Protein AF-0000000072259095 (afdb_homodimer)

Radius of gyration: 25.07 Å; Cα contacts (8 Å, |Δi|>4): 653; chains: 2; bounding box: 72×83×74 Å

Nearest PDB structures (foldseek):
  4cyd-assembly2_A  TM=8.811E-01  e=1.626E-10  Corynebacterium glutamicum
  4ev0-assembly1_A  TM=6.324E-01  e=3.124E-10  Thermus thermophilus HB8
  5kjy-assembly1_A  TM=7.703E-01  e=1.876E-08  Homo sapiens
  3gyd-assembly1_A  TM=8.383E-01  e=1.590E-07  Methylobacillus flagellatus KT
  5w5b-assembly1_A  TM=6.943E-01  e=6.840E-09  Mycobacterium tuberculosis CDC1551

InterPro domains:
  IPR000595 Cyclic nucleotide-binding domain [PF00027] (51-137)
  IPR000595 Cyclic nucleotide-binding domain [PS50042] (32-75)
  IPR014710 RmlC-like jelly roll fold [G3DSA:2.60.120.10] (21-161)
  IPR018490 Cyclic nucleotide-binding domain superfamily [SSF51206] (30-163)

Organism: Indibacter alkaliphilus (strain CCUG 57479 / KCTC 22604 / LW1) (NCBI:txid1189612)

Structure (mmCIF, N/CA/C/O backbone):
data_AF-0000000072259095-model_v1
#
loop_
_entity.id
_entity.type
_entity.pdbx_description
1 polymer 'cAMP-binding protein'
#
loop_
_atom_site.group_PDB
_atom_site.id
_atom_site.type_symbol
_atom_site.label_atom_id
_atom_site.label_alt_id
_atom_site.label_comp_id
_atom_site.label_asym_id
_atom_site.label_entity_id
_atom_site.label_seq_id
_atom_site.pdbx_PDB_ins_code
_atom_site.Cartn_x
_atom_site.Cartn_y
_atom_site.Cartn_z
_atom_site.occupancy
_atom_site.B_iso_or_equiv
_atom_site.auth_seq_id
_atom_site.auth_comp_id
_atom_site.auth_asym_id
_atom_site.auth_atom_id
_atom_site.pdbx_PDB_model_num
ATOM 1 N N . MET A 1 1 ? -35.688 -44.281 -30.844 1 28.47 1 MET A N 1
ATOM 2 C CA . MET A 1 1 ? -34.812 -43.125 -30.75 1 28.47 1 MET A CA 1
ATOM 3 C C . MET A 1 1 ? -34.438 -42.812 -29.312 1 28.47 1 MET A C 1
ATOM 5 O O . MET A 1 1 ? -35.312 -42.438 -28.516 1 28.47 1 MET A O 1
ATOM 9 N N . LYS A 1 2 ? -33.562 -43.562 -28.703 1 39.12 2 LYS A N 1
ATOM 10 C CA . LYS A 1 2 ? -33.188 -43.625 -27.297 1 39.12 2 LYS A CA 1
ATOM 11 C C . LYS A 1 2 ? -32.5 -42.312 -26.844 1 39.12 2 LYS A C 1
ATOM 13 O O . LYS A 1 2 ? -31.516 -41.875 -27.422 1 39.12 2 LYS A O 1
ATOM 18 N N . LYS A 1 3 ? -33.281 -41.344 -26.172 1 40.84 3 LYS A N 1
ATOM 19 C CA . LYS A 1 3 ? -32.969 -40 -25.734 1 40.84 3 LYS A CA 1
ATOM 20 C C . LYS A 1 3 ? -31.75 -39.969 -24.812 1 40.84 3 LYS A C 1
ATOM 22 O O . LYS A 1 3 ? -31.719 -40.719 -23.812 1 40.84 3 LYS A O 1
ATOM 27 N N . VAL A 1 4 ? -30.469 -39.531 -25.25 1 38.31 4 VAL A N 1
ATOM 28 C CA . VAL A 1 4 ? -29.156 -39.219 -24.703 1 38.31 4 VAL A CA 1
ATOM 29 C C . VAL A 1 4 ? -29.297 -38.219 -23.562 1 38.31 4 VAL A C 1
ATOM 31 O O . VAL A 1 4 ? -29.266 -37 -23.781 1 38.31 4 VAL A O 1
ATOM 34 N N . THR A 1 5 ? -30.234 -38.25 -22.656 1 41.88 5 THR A N 1
ATOM 35 C CA . THR A 1 5 ? -30.484 -37.375 -21.516 1 41.88 5 THR A CA 1
ATOM 36 C C . THR A 1 5 ? -29.297 -37.375 -20.562 1 41.88 5 THR A C 1
ATOM 38 O O . THR A 1 5 ? -29.312 -36.688 -19.547 1 41.88 5 THR A O 1
ATOM 41 N N . GLY A 1 6 ? -28.359 -38.312 -20.578 1 40.47 6 GLY A N 1
ATOM 42 C CA . GLY A 1 6 ? -27.391 -38.531 -19.516 1 40.47 6 GLY A CA 1
ATOM 43 C C . GLY A 1 6 ? -26.359 -37.438 -19.406 1 40.47 6 GLY A C 1
ATOM 44 O O . GLY A 1 6 ? -25.578 -37.406 -18.453 1 40.47 6 GLY A O 1
ATOM 45 N N . ILE A 1 7 ? -25.922 -36.688 -20.438 1 46.03 7 ILE A N 1
ATOM 46 C CA . ILE A 1 7 ? -24.797 -35.781 -20.469 1 46.03 7 ILE A CA 1
ATOM 47 C C . ILE A 1 7 ? -25.109 -34.562 -19.594 1 46.03 7 ILE A C 1
ATOM 49 O O . ILE A 1 7 ? -24.219 -33.969 -18.984 1 46.03 7 ILE A O 1
ATOM 53 N N . GLY A 1 8 ? -26.281 -34.125 -19.406 1 46 8 GLY A N 1
ATOM 54 C CA . GLY A 1 8 ? -26.641 -32.969 -18.609 1 46 8 GLY A CA 1
ATOM 55 C C . GLY A 1 8 ? -26.312 -33.125 -17.141 1 46 8 GLY A C 1
ATOM 56 O O . GLY A 1 8 ? -25.859 -32.188 -16.484 1 46 8 GLY A O 1
ATOM 57 N N . GLY A 1 9 ? -26.547 -34.188 -16.516 1 45.88 9 GLY A N 1
ATOM 58 C CA . GLY A 1 9 ? -26.281 -34.469 -15.117 1 45.88 9 GLY A CA 1
ATOM 59 C C . GLY A 1 9 ? -24.812 -34.406 -14.758 1 45.88 9 GLY A C 1
ATOM 60 O O . GLY A 1 9 ? -24.453 -33.875 -13.695 1 45.88 9 GLY A O 1
ATOM 61 N N . MET A 1 10 ? -23.906 -34.906 -15.555 1 44.88 10 MET A N 1
ATOM 62 C CA . MET A 1 10 ? -22.469 -34.906 -15.281 1 44.88 10 MET A CA 1
ATOM 63 C C . MET A 1 10 ? -21.906 -33.5 -15.336 1 44.88 10 MET A C 1
ATOM 65 O O . MET A 1 10 ? -21.047 -33.156 -14.531 1 44.88 10 MET A O 1
ATOM 69 N N . PHE A 1 11 ? -22.281 -32.688 -16.281 1 46.09 11 PHE A N 1
ATOM 70 C CA . PHE A 1 11 ? -21.812 -31.328 -16.406 1 46.09 11 PHE A CA 1
ATOM 71 C C . PHE A 1 11 ? -22.25 -30.5 -15.203 1 46.09 11 PHE A C 1
ATOM 73 O O . PHE A 1 11 ? -21.5 -29.672 -14.703 1 46.09 11 PHE A O 1
ATOM 80 N N . PHE A 1 12 ? -23.5 -30.656 -14.742 1 46.25 12 PHE A N 1
ATOM 81 C CA . PHE A 1 12 ? -23.984 -30 -13.539 1 46.25 12 PHE A CA 1
ATOM 82 C C . PHE A 1 12 ? -23.203 -30.453 -12.32 1 46.25 12 PHE A C 1
ATOM 84 O O . PHE A 1 12 ? -22.828 -29.641 -11.469 1 46.25 12 PHE A O 1
ATOM 91 N N . LYS A 1 13 ? -22.922 -31.688 -12.234 1 51.31 13 LYS A N 1
ATOM 92 C CA . LYS A 1 13 ? -22.141 -32.25 -11.125 1 51.31 13 LYS A CA 1
ATOM 93 C C . LYS A 1 13 ? -20.719 -31.703 -11.109 1 51.31 13 LYS A C 1
ATOM 95 O O . LYS A 1 13 ? -20.188 -31.406 -10.039 1 51.31 13 LYS A O 1
ATOM 100 N N . SER A 1 14 ? -20.156 -31.578 -12.25 1 55.38 14 SER A N 1
ATOM 101 C CA . SER A 1 14 ? -18.797 -31.062 -12.359 1 55.38 14 SER A CA 1
ATOM 102 C C . SER A 1 14 ? -18.734 -29.578 -11.992 1 55.38 14 SER A C 1
ATOM 104 O O . SER A 1 14 ? -17.828 -29.141 -11.289 1 55.38 14 SER A O 1
ATOM 106 N N . LYS A 1 15 ? -19.812 -28.922 -12.453 1 58.22 15 LYS A N 1
ATOM 107 C CA . LYS A 1 15 ? -19.891 -27.516 -12.102 1 58.22 15 LYS A CA 1
ATOM 108 C C . LYS A 1 15 ? -20.125 -27.328 -10.602 1 58.22 15 LYS A C 1
ATOM 110 O O . LYS A 1 15 ? -19.594 -26.406 -9.992 1 58.22 15 LYS A O 1
ATOM 115 N N . ASP A 1 16 ? -20.938 -28.172 -10.094 1 60.03 16 ASP A N 1
ATOM 116 C CA . ASP A 1 16 ? -21.25 -28.141 -8.664 1 60.03 16 ASP A CA 1
ATOM 117 C C . ASP A 1 16 ? -20.016 -28.453 -7.828 1 60.03 16 ASP A C 1
ATOM 119 O O . ASP A 1 16 ? -19.766 -27.812 -6.805 1 60.03 16 ASP A O 1
ATOM 123 N N . LEU A 1 17 ? -19.344 -29.547 -8.258 1 56.72 17 LEU A N 1
ATOM 124 C CA . LEU A 1 17 ? -18.109 -29.922 -7.555 1 56.72 17 LEU A CA 1
ATOM 125 C C . LEU A 1 17 ? -17.094 -28.797 -7.625 1 56.72 17 LEU A C 1
ATOM 127 O O . LEU A 1 17 ? -16.391 -28.531 -6.648 1 56.72 17 LEU A O 1
ATOM 131 N N . GLN A 1 18 ? -17.078 -28.219 -8.758 1 72 18 GLN A N 1
ATOM 132 C CA . GLN A 1 18 ? -16.156 -27.094 -8.914 1 72 18 GLN A CA 1
ATOM 133 C C . GLN A 1 18 ? -16.531 -25.953 -7.992 1 72 18 GLN A C 1
ATOM 135 O O . GLN A 1 18 ? -15.672 -25.312 -7.383 1 72 18 GLN A O 1
ATOM 140 N N . LYS A 1 19 ? -17.906 -25.859 -7.953 1 71.38 19 LYS A N 1
ATOM 141 C CA . LYS A 1 19 ? -18.375 -24.781 -7.098 1 71.38 19 LYS A CA 1
ATOM 142 C C . LYS A 1 19 ? -18.047 -25.047 -5.633 1 71.38 19 LYS A C 1
ATOM 144 O O . LYS A 1 19 ? -17.672 -24.141 -4.895 1 71.38 19 LYS A O 1
ATOM 149 N N . ILE A 1 20 ? -18.219 -26.281 -5.223 1 69.19 20 ILE A N 1
ATOM 150 C CA . ILE A 1 20 ? -17.953 -26.641 -3.836 1 69.19 20 ILE A CA 1
ATOM 151 C C . ILE A 1 20 ? -16.469 -26.438 -3.525 1 69.19 20 ILE A C 1
ATOM 153 O O . ILE A 1 20 ? -16.125 -25.922 -2.459 1 69.19 20 ILE A O 1
ATOM 157 N N . ASN A 1 21 ? -15.68 -26.781 -4.438 1 81.06 21 ASN A N 1
ATOM 158 C CA . ASN A 1 21 ? -14.242 -26.625 -4.238 1 81.06 21 ASN A CA 1
ATOM 159 C C . ASN A 1 21 ? -13.852 -25.156 -4.16 1 81.06 21 ASN A C 1
ATOM 161 O O . ASN A 1 21 ? -13.023 -24.766 -3.336 1 81.06 21 ASN A O 1
ATOM 165 N N . ILE A 1 22 ? -14.641 -24.453 -4.949 1 86.62 22 ILE A N 1
ATOM 166 C CA . ILE A 1 22 ? -14.367 -23.031 -4.941 1 86.62 22 ILE A CA 1
ATOM 167 C C . ILE A 1 22 ? -14.781 -22.438 -3.6 1 86.62 22 ILE A C 1
ATOM 169 O O . ILE A 1 22 ? -14.07 -21.594 -3.037 1 86.62 22 ILE A O 1
ATOM 173 N N . GLU A 1 23 ? -15.883 -22.906 -3.16 1 87.94 23 GLU A N 1
ATOM 174 C CA . GLU A 1 23 ? -16.375 -22.406 -1.878 1 87.94 23 GLU A CA 1
ATOM 175 C C . GLU A 1 23 ? -15.391 -22.703 -0.752 1 87.94 23 GLU A C 1
ATOM 177 O O . GLU A 1 23 ? -15.156 -21.859 0.113 1 87.94 23 GLU A O 1
ATOM 182 N N . LYS A 1 24 ? -14.891 -23.859 -0.752 1 86.62 24 LYS A N 1
ATOM 183 C CA . LYS A 1 24 ? -13.922 -24.25 0.268 1 86.62 24 LYS A CA 1
ATOM 184 C C . LYS A 1 24 ? -12.672 -23.375 0.211 1 86.62 24 LYS A C 1
ATOM 186 O O . LYS A 1 24 ? -12.172 -22.938 1.245 1 86.62 24 LYS A O 1
ATOM 191 N N . VAL A 1 25 ? -12.266 -23.156 -0.963 1 87.75 25 VAL A N 1
ATOM 192 C CA . VAL A 1 25 ? -11.07 -22.344 -1.161 1 87.75 25 VAL A CA 1
ATOM 193 C C . VAL A 1 25 ? -11.344 -20.922 -0.672 1 87.75 25 VAL A C 1
ATOM 195 O O . VAL A 1 25 ? -10.5 -20.312 -0 1 87.75 25 VAL A O 1
ATOM 198 N N . LEU A 1 26 ? -12.492 -20.422 -0.948 1 89.38 26 LEU A N 1
ATOM 199 C CA . LEU A 1 26 ? -12.836 -19.062 -0.569 1 89.38 26 LEU A CA 1
ATOM 200 C C . LEU A 1 26 ? -12.977 -18.938 0.944 1 89.38 26 LEU A C 1
ATOM 202 O O . LEU A 1 26 ? -12.609 -17.906 1.524 1 89.38 26 LEU A O 1
ATOM 206 N N . ILE A 1 27 ? -13.508 -19.984 1.508 1 87.56 27 ILE A N 1
ATOM 207 C CA . ILE A 1 27 ? -13.641 -19.969 2.961 1 87.56 27 ILE A CA 1
ATOM 208 C C . ILE A 1 27 ? -12.266 -19.953 3.611 1 87.56 27 ILE A C 1
ATOM 210 O O . ILE A 1 27 ? -12.023 -19.188 4.543 1 87.56 27 ILE A O 1
ATOM 214 N N . GLU A 1 28 ? -11.367 -20.703 3.119 1 86.06 28 GLU A N 1
ATOM 215 C CA . GLU A 1 28 ? -10.008 -20.75 3.646 1 86.06 28 GLU A CA 1
ATOM 216 C C . GLU A 1 28 ? -9.297 -19.422 3.445 1 86.06 28 GLU A C 1
ATOM 218 O O . GLU A 1 28 ? -8.672 -18.891 4.371 1 86.06 28 GLU A O 1
ATOM 223 N N . THR A 1 29 ? -9.406 -18.891 2.307 1 85.5 29 THR A N 1
ATOM 224 C CA . THR A 1 29 ? -8.734 -17.641 1.979 1 85.5 29 THR A CA 1
ATOM 225 C C . THR A 1 29 ? -9.32 -16.484 2.791 1 85.5 29 THR A C 1
ATOM 227 O O . THR A 1 29 ? -8.578 -15.656 3.318 1 85.5 29 THR A O 1
ATOM 230 N N . SER A 1 30 ? -10.633 -16.469 2.857 1 86.38 30 SER A N 1
ATOM 231 C CA . SER A 1 30 ? -11.281 -15.359 3.547 1 86.38 30 SER A CA 1
ATOM 232 C C . SER A 1 30 ? -10.977 -15.383 5.043 1 86.38 30 SER A C 1
ATOM 234 O O . SER A 1 30 ? -10.977 -14.336 5.699 1 86.38 30 SER A O 1
ATOM 236 N N . ALA A 1 31 ? -10.734 -16.562 5.523 1 84.19 31 ALA A N 1
ATOM 237 C CA . ALA A 1 31 ? -10.406 -16.688 6.941 1 84.19 31 ALA A CA 1
ATOM 238 C C . ALA A 1 31 ? -9.102 -15.961 7.27 1 84.19 31 ALA A C 1
ATOM 240 O O . ALA A 1 31 ? -8.922 -15.477 8.383 1 84.19 31 ALA A O 1
ATOM 241 N N . ALA A 1 32 ? -8.289 -15.828 6.293 1 83.62 32 ALA A N 1
ATOM 242 C CA . ALA A 1 32 ? -6.996 -15.172 6.48 1 83.62 32 ALA A CA 1
ATOM 243 C C . ALA A 1 32 ? -7.145 -13.656 6.426 1 83.62 32 ALA A C 1
ATOM 245 O O . ALA A 1 32 ? -6.305 -12.922 6.953 1 83.62 32 ALA A O 1
ATOM 246 N N . TYR A 1 33 ? -8.156 -13.148 5.84 1 89 33 TYR A N 1
ATOM 247 C CA . TYR A 1 33 ? -8.344 -11.719 5.668 1 89 33 TYR A CA 1
ATOM 248 C C . TYR A 1 33 ? -9.57 -11.227 6.43 1 89 33 TYR A C 1
ATOM 250 O O . TYR A 1 33 ? -9.445 -10.523 7.434 1 89 33 TYR A O 1
ATOM 258 N N . SER A 1 34 ? -10.766 -11.578 5.941 1 89.06 34 SER A N 1
ATOM 259 C CA . SER A 1 34 ? -12.039 -11.289 6.578 1 89.06 34 SER A CA 1
ATOM 260 C C . SER A 1 34 ? -13.125 -12.25 6.098 1 89.06 34 SER A C 1
ATOM 262 O O . SER A 1 34 ? -13.32 -12.422 4.891 1 89.06 34 SER A O 1
ATOM 264 N N . GLN A 1 35 ? -13.852 -12.68 7.012 1 90.19 35 GLN A N 1
ATOM 265 C CA . GLN A 1 35 ? -14.875 -13.664 6.676 1 90.19 35 GLN A CA 1
ATOM 266 C C . GLN A 1 35 ? -15.984 -13.047 5.836 1 90.19 35 GLN A C 1
ATOM 268 O O . GLN A 1 35 ? -16.422 -11.922 6.098 1 90.19 35 GLN A O 1
ATOM 273 N N . LEU A 1 36 ? -16.406 -13.812 4.898 1 94.31 36 LEU A N 1
ATOM 274 C CA . LEU A 1 36 ? -17.516 -13.414 4.039 1 94.31 36 LEU A CA 1
ATOM 275 C C . LEU A 1 36 ? -18.812 -14.086 4.477 1 94.31 36 LEU A C 1
ATOM 277 O O . LEU A 1 36 ? -18.812 -15.273 4.824 1 94.31 36 LEU A O 1
ATOM 281 N N . SER A 1 37 ? -19.875 -13.344 4.48 1 94.5 37 SER A N 1
ATOM 282 C CA . SER A 1 37 ? -21.188 -13.961 4.695 1 94.5 37 SER A CA 1
ATOM 283 C C . SER A 1 37 ? -21.516 -14.961 3.592 1 94.5 37 SER A C 1
ATOM 285 O O . SER A 1 37 ? -20.938 -14.898 2.5 1 94.5 37 SER A O 1
ATOM 287 N N . ALA A 1 38 ? -22.422 -15.859 3.893 1 92.88 38 ALA A N 1
ATOM 288 C CA . ALA A 1 38 ? -22.812 -16.875 2.916 1 92.88 38 ALA A CA 1
ATOM 289 C C . ALA A 1 38 ? -23.391 -16.219 1.656 1 92.88 38 ALA A C 1
ATOM 291 O O . ALA A 1 38 ? -23.094 -16.656 0.541 1 92.88 38 ALA A O 1
ATOM 292 N N . GLU A 1 39 ? -24.141 -15.18 1.847 1 95.44 39 GLU A N 1
ATOM 293 C CA . GLU A 1 39 ? -24.734 -14.469 0.716 1 95.44 39 GLU A CA 1
ATOM 294 C C . GLU A 1 39 ? -23.656 -13.82 -0.146 1 95.44 39 GLU A C 1
ATOM 296 O O . GLU A 1 39 ? -23.672 -13.938 -1.372 1 95.44 39 GLU A O 1
ATOM 301 N N . CYS A 1 40 ? -22.766 -13.195 0.471 1 95.56 40 CYS A N 1
ATOM 302 C CA . CYS A 1 40 ? -21.672 -12.531 -0.225 1 95.56 40 CYS A CA 1
ATOM 303 C C . CYS A 1 40 ? -20.797 -13.547 -0.955 1 95.56 40 CYS A C 1
ATOM 305 O O . CYS A 1 40 ? -20.438 -13.336 -2.111 1 95.56 40 CYS A O 1
ATOM 307 N N . ARG A 1 41 ? -20.5 -14.609 -0.283 1 94.38 41 ARG A N 1
ATOM 308 C CA . ARG A 1 41 ? -19.656 -15.648 -0.857 1 94.38 41 ARG A CA 1
ATOM 309 C C . ARG A 1 41 ? -20.297 -16.234 -2.115 1 94.38 41 ARG A C 1
ATOM 311 O O . ARG A 1 41 ? -19.609 -16.453 -3.119 1 94.38 41 ARG A O 1
ATOM 318 N N . GLN A 1 42 ? -21.547 -16.469 -2.068 1 94.06 42 GLN A N 1
ATOM 319 C CA . GLN A 1 42 ? -22.25 -17.016 -3.221 1 94.06 42 GLN A CA 1
ATOM 320 C C . GLN A 1 42 ? -22.266 -16.016 -4.379 1 94.06 42 GLN A C 1
ATOM 322 O O . GLN A 1 42 ? -22.094 -16.406 -5.539 1 94.06 42 GLN A O 1
ATOM 327 N N . ASP A 1 43 ? -22.484 -14.766 -4.047 1 95.62 43 ASP A N 1
ATOM 328 C CA . ASP A 1 43 ? -22.469 -13.727 -5.07 1 95.62 43 ASP A CA 1
ATOM 329 C C . ASP A 1 43 ? -21.094 -13.609 -5.715 1 95.62 43 ASP A C 1
ATOM 331 O O . ASP A 1 43 ? -20.984 -13.367 -6.922 1 95.62 43 ASP A O 1
ATOM 335 N N . PHE A 1 44 ? -20.062 -13.812 -4.938 1 95.25 44 PHE A N 1
ATOM 336 C CA . PHE A 1 44 ? -18.703 -13.766 -5.457 1 95.25 44 PHE A CA 1
ATOM 337 C C . PHE A 1 44 ? -18.438 -14.969 -6.355 1 95.25 44 PHE A C 1
ATOM 339 O O . PHE A 1 44 ? -17.922 -14.812 -7.465 1 95.25 44 PHE A O 1
ATOM 346 N N . ILE A 1 45 ? -18.844 -16.094 -5.961 1 93.88 45 ILE A N 1
ATOM 347 C CA . ILE A 1 45 ? -18.562 -17.344 -6.648 1 93.88 45 ILE A CA 1
ATOM 348 C C . ILE A 1 45 ? -19.172 -17.312 -8.055 1 93.88 45 ILE A C 1
ATOM 350 O O . ILE A 1 45 ? -18.531 -17.719 -9.023 1 93.88 45 ILE A O 1
ATOM 354 N N . VAL A 1 46 ? -20.328 -16.75 -8.188 1 93.75 46 VAL A N 1
ATOM 355 C CA . VAL A 1 46 ? -21.031 -16.781 -9.469 1 93.75 46 VAL A CA 1
ATOM 356 C C . VAL A 1 46 ? -20.344 -15.836 -10.453 1 93.75 46 VAL A C 1
ATOM 358 O O . VAL A 1 46 ? -20.562 -15.938 -11.664 1 93.75 46 VAL A O 1
ATOM 361 N N . ASN A 1 47 ? -19.484 -14.969 -9.938 1 94.81 47 ASN A N 1
ATOM 362 C CA . ASN A 1 47 ? -18.828 -13.992 -10.797 1 94.81 47 ASN A CA 1
ATOM 363 C C . ASN A 1 47 ? -17.359 -14.352 -11.031 1 94.81 47 ASN A C 1
ATOM 365 O O . ASN A 1 47 ? -16.625 -13.602 -11.672 1 94.81 47 ASN A O 1
ATOM 369 N N . LEU A 1 48 ? -16.938 -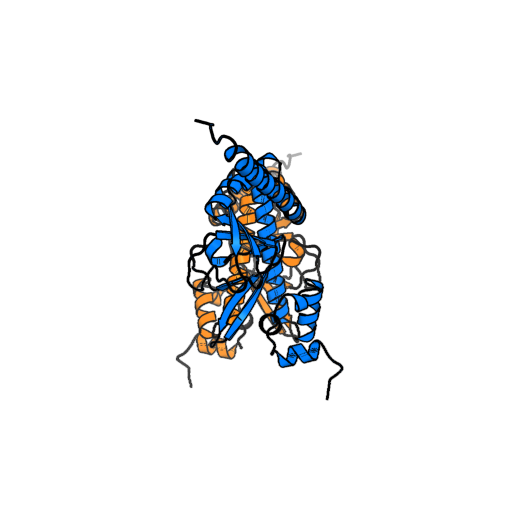15.484 -10.5 1 94.5 48 LEU A N 1
ATOM 370 C CA . LEU A 1 48 ? -15.555 -15.945 -10.656 1 94.5 48 LEU A CA 1
ATOM 371 C C . LEU A 1 48 ? -15.43 -16.875 -11.852 1 94.5 48 LEU A C 1
ATOM 373 O O . LEU A 1 48 ? -16.375 -17.594 -12.188 1 94.5 48 LEU A O 1
ATOM 377 N N . SER A 1 49 ? -14.281 -16.875 -12.484 1 95 49 SER A N 1
ATOM 378 C CA . SER A 1 49 ? -13.922 -17.859 -13.508 1 95 49 SER A CA 1
ATOM 379 C C . SER A 1 49 ? -12.695 -18.672 -13.086 1 95 49 SER A C 1
ATOM 381 O O . SER A 1 49 ? -11.703 -18.109 -12.617 1 95 49 SER A O 1
ATOM 383 N N . ILE A 1 50 ? -12.781 -19.953 -13.273 1 94.62 50 ILE A N 1
ATOM 384 C CA . ILE A 1 50 ? -11.617 -20.797 -13.039 1 94.62 50 ILE A CA 1
ATOM 385 C C . ILE A 1 50 ? -10.727 -20.812 -14.273 1 94.62 50 ILE A C 1
ATOM 387 O O . ILE A 1 50 ? -11.203 -21.031 -15.391 1 94.62 50 ILE A O 1
ATOM 391 N N . ARG A 1 51 ? -9.469 -20.516 -14.086 1 96.62 51 ARG A N 1
ATOM 392 C CA . ARG A 1 51 ? -8.5 -20.516 -15.18 1 96.62 51 ARG A CA 1
ATOM 393 C C . ARG A 1 51 ? -7.293 -21.375 -14.836 1 96.62 51 ARG A C 1
ATOM 395 O O . ARG A 1 51 ? -6.91 -21.484 -13.672 1 96.62 51 ARG A O 1
ATOM 402 N N . LYS A 1 52 ? -6.797 -22.016 -15.836 1 97.56 52 LYS A N 1
ATOM 403 C CA . LYS A 1 52 ? -5.555 -22.781 -15.727 1 97.56 52 LYS A CA 1
ATOM 404 C C . LYS A 1 52 ? -4.453 -22.156 -16.578 1 97.56 52 LYS A C 1
ATOM 406 O O . LYS A 1 52 ? -4.699 -21.734 -17.703 1 97.56 52 LYS A O 1
ATOM 411 N N . PHE A 1 53 ? -3.309 -22.016 -15.969 1 98.12 53 PHE A N 1
ATOM 412 C CA . PHE A 1 53 ? -2.139 -21.5 -16.672 1 98.12 53 PHE A CA 1
ATOM 413 C C . PHE A 1 53 ? -0.962 -22.453 -16.547 1 98.12 53 PHE A C 1
ATOM 415 O O . PHE A 1 53 ? -0.88 -23.234 -15.586 1 98.12 53 PHE A O 1
ATOM 422 N N . GLN A 1 54 ? -0.086 -22.438 -17.516 1 98.25 54 GLN A N 1
ATOM 423 C CA . GLN A 1 54 ? 1.12 -23.25 -17.5 1 98.25 54 GLN A CA 1
ATOM 424 C C . GLN A 1 54 ? 2.32 -22.453 -17 1 98.25 54 GLN A C 1
ATOM 426 O O . GLN A 1 54 ? 2.322 -21.219 -17.062 1 98.25 54 GLN A O 1
ATOM 431 N N . ARG A 1 55 ? 3.285 -23.25 -16.578 1 97.75 55 ARG A N 1
ATOM 432 C CA . ARG A 1 55 ? 4.555 -22.625 -16.219 1 97.75 55 ARG A CA 1
ATOM 433 C C . ARG A 1 55 ? 5.086 -21.766 -17.375 1 97.75 55 ARG A C 1
ATOM 435 O O . ARG A 1 55 ? 5.148 -22.219 -18.516 1 97.75 55 ARG A O 1
ATOM 442 N N . GLY A 1 56 ? 5.359 -20.5 -17.047 1 97.56 56 GLY A N 1
ATOM 443 C CA . GLY A 1 56 ? 5.945 -19.609 -18.047 1 97.56 56 GLY A CA 1
ATOM 444 C C . GLY A 1 56 ? 4.93 -18.688 -18.688 1 97.56 56 GLY A C 1
ATOM 445 O O . GLY A 1 56 ? 5.301 -17.719 -19.359 1 97.56 56 GLY A O 1
ATOM 446 N N . ASP A 1 57 ? 3.666 -18.969 -18.5 1 98.25 57 ASP A N 1
ATOM 447 C CA . ASP A 1 57 ? 2.637 -18.125 -19.094 1 98.25 57 ASP A CA 1
ATOM 448 C C . ASP A 1 57 ? 2.711 -16.703 -18.547 1 98.25 57 ASP A C 1
ATOM 450 O O . ASP A 1 57 ? 2.77 -16.5 -17.328 1 98.25 57 ASP A O 1
ATOM 454 N N . LEU A 1 58 ? 2.701 -15.695 -19.453 1 98.12 58 LEU A N 1
ATOM 455 C CA . LEU A 1 58 ? 2.586 -14.273 -19.125 1 98.12 58 LEU A CA 1
ATOM 456 C C . LEU A 1 58 ? 1.141 -13.805 -19.25 1 98.12 58 LEU A C 1
ATOM 458 O O . LEU A 1 58 ? 0.559 -13.852 -20.328 1 98.12 58 LEU A O 1
ATOM 462 N N . VAL A 1 59 ? 0.616 -13.312 -18.188 1 97.69 59 VAL A N 1
ATOM 463 C CA . VAL A 1 59 ? -0.792 -12.938 -18.234 1 97.69 59 VAL A CA 1
ATOM 464 C C . VAL A 1 59 ? -0.915 -11.422 -18.375 1 97.69 59 VAL A C 1
ATOM 466 O O . VAL A 1 59 ? -1.968 -10.906 -18.75 1 97.69 59 VAL A O 1
ATOM 469 N N . VAL A 1 60 ? 0.039 -10.672 -17.969 1 98 60 VAL A N 1
ATOM 470 C CA . VAL A 1 60 ? 0.14 -9.227 -18.172 1 98 60 VAL A CA 1
ATOM 471 C C . VAL A 1 60 ? 1.543 -8.867 -18.641 1 98 60 VAL A C 1
ATOM 473 O O . VAL A 1 60 ? 2.535 -9.414 -18.156 1 98 60 VAL A O 1
ATOM 476 N N . ARG A 1 61 ? 1.589 -7.988 -19.578 1 97.31 61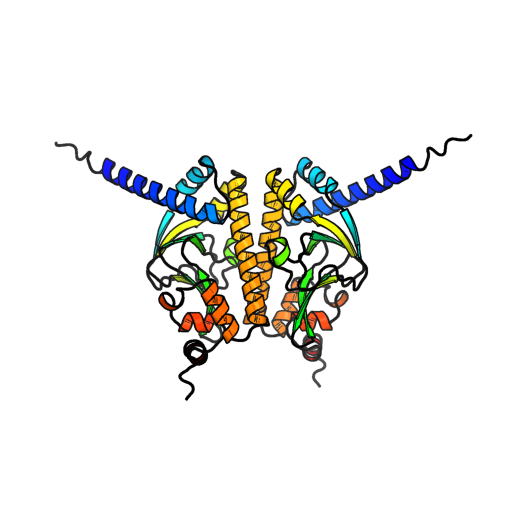 ARG A N 1
ATOM 477 C CA . ARG A 1 61 ? 2.869 -7.453 -20.031 1 97.31 61 ARG A CA 1
ATOM 478 C C . ARG A 1 61 ? 3.021 -5.988 -19.625 1 97.31 61 ARG A C 1
ATOM 480 O O . ARG A 1 61 ? 2.031 -5.27 -19.5 1 97.31 61 ARG A O 1
ATOM 487 N N . GLU A 1 62 ? 4.254 -5.68 -19.438 1 95.06 62 GLU A N 1
ATOM 488 C CA . GLU A 1 62 ? 4.531 -4.277 -19.156 1 95.06 62 GLU A CA 1
ATOM 489 C C . GLU A 1 62 ? 3.879 -3.365 -20.203 1 95.06 62 GLU A C 1
ATOM 491 O O . GLU A 1 62 ? 3.932 -3.645 -21.391 1 95.06 62 GLU A O 1
ATOM 496 N N . GLY A 1 63 ? 3.217 -2.279 -19.703 1 95.94 63 GLY A N 1
ATOM 497 C CA . GLY A 1 63 ? 2.6 -1.315 -20.609 1 95.94 63 GLY A CA 1
ATOM 498 C C . GLY A 1 63 ? 1.158 -1.649 -20.938 1 95.94 63 GLY A C 1
ATOM 499 O O . GLY A 1 63 ? 0.447 -0.833 -21.531 1 95.94 63 GLY A O 1
ATOM 500 N N . GLN A 1 64 ? 0.711 -2.766 -20.562 1 97.12 64 GLN A N 1
ATOM 501 C CA . GLN A 1 64 ? -0.666 -3.174 -20.812 1 97.12 64 GLN A CA 1
ATOM 502 C C . GLN A 1 64 ? -1.597 -2.691 -19.703 1 97.12 64 GLN A C 1
ATOM 504 O O . GLN A 1 64 ? -1.201 -2.627 -18.531 1 97.12 64 GLN A O 1
ATOM 509 N N . PHE A 1 65 ? -2.771 -2.348 -20.125 1 97.38 65 PHE A N 1
ATOM 510 C CA . PHE A 1 65 ? -3.818 -2.133 -19.125 1 97.38 65 PHE A CA 1
ATOM 511 C C . PHE A 1 65 ? -4.41 -3.459 -18.672 1 97.38 65 PHE A C 1
ATOM 513 O O . PHE A 1 65 ? -4.727 -4.32 -19.5 1 97.38 65 PHE A O 1
ATOM 520 N N . ALA A 1 66 ? -4.473 -3.643 -17.406 1 96.5 66 ALA A N 1
ATOM 521 C CA . ALA A 1 66 ? -4.918 -4.914 -16.844 1 96.5 66 ALA A CA 1
ATOM 522 C C . ALA A 1 66 ? -5.961 -4.691 -15.758 1 96.5 66 ALA A C 1
ATOM 524 O O . ALA A 1 66 ? -5.66 -4.105 -14.711 1 96.5 66 ALA A O 1
ATOM 525 N N . LYS A 1 67 ? -7.141 -5.23 -15.969 1 97.38 67 LYS A N 1
ATOM 526 C CA . LYS A 1 67 ? -8.234 -5.043 -15.023 1 97.38 67 LYS A CA 1
ATOM 527 C C . LYS A 1 67 ? -8.766 -6.383 -14.523 1 97.38 67 LYS A C 1
ATOM 529 O O . LYS A 1 67 ? -9.945 -6.508 -14.195 1 97.38 67 LYS A O 1
ATOM 534 N N . LYS A 1 68 ? -7.867 -7.352 -14.547 1 97.62 68 LYS A N 1
ATOM 535 C CA . LYS A 1 68 ? -8.164 -8.656 -13.969 1 97.62 68 LYS A CA 1
ATOM 536 C C . LYS A 1 68 ? -7.238 -8.969 -12.797 1 97.62 68 LYS A C 1
ATOM 538 O O . LYS A 1 68 ? -6.078 -8.547 -12.789 1 97.62 68 LYS A O 1
ATOM 543 N N . ALA A 1 69 ? -7.762 -9.664 -11.859 1 98.06 69 ALA A N 1
ATOM 544 C CA . ALA A 1 69 ? -7.008 -10.188 -10.727 1 98.06 69 ALA A CA 1
ATOM 545 C C . ALA A 1 69 ? -7.195 -11.695 -10.594 1 98.06 69 ALA A C 1
ATOM 547 O O . ALA A 1 69 ? -8.172 -12.25 -11.094 1 98.06 69 ALA A O 1
ATOM 548 N N . TYR A 1 70 ? -6.238 -12.328 -9.922 1 98 70 TYR A N 1
ATOM 549 C CA . TYR A 1 70 ? -6.211 -13.781 -9.805 1 98 70 TYR A CA 1
ATOM 550 C C . TYR A 1 70 ? -5.945 -14.211 -8.367 1 98 70 TYR A C 1
ATOM 552 O O . TYR A 1 70 ? -4.977 -13.766 -7.75 1 98 70 TYR A O 1
ATOM 560 N N . MET A 1 71 ? -6.805 -15.016 -7.859 1 96.56 71 MET A N 1
ATOM 561 C CA . MET A 1 71 ? -6.492 -15.727 -6.621 1 96.56 71 MET A CA 1
ATOM 562 C C . MET A 1 71 ? -5.871 -17.094 -6.918 1 96.56 71 MET A C 1
ATOM 564 O O . MET A 1 71 ? -6.473 -17.906 -7.609 1 96.56 71 MET A O 1
ATOM 568 N N . ILE A 1 72 ? -4.734 -17.344 -6.355 1 96.81 72 ILE A N 1
ATOM 569 C CA . ILE A 1 72 ? -4.043 -18.578 -6.672 1 96.81 72 ILE A CA 1
ATOM 570 C C . ILE A 1 72 ? -4.578 -19.703 -5.789 1 96.81 72 ILE A C 1
ATOM 572 O O . ILE A 1 72 ? -4.496 -19.641 -4.562 1 96.81 72 ILE A O 1
ATOM 576 N N . VAL A 1 73 ? -5.152 -20.656 -6.391 1 95.62 73 VAL A N 1
ATOM 577 C CA . VAL A 1 73 ? -5.625 -21.844 -5.703 1 95.62 73 VAL A CA 1
ATOM 578 C C . VAL A 1 73 ? -4.484 -22.859 -5.586 1 95.62 73 VAL A C 1
ATOM 580 O O . VAL A 1 73 ? -4.254 -23.422 -4.516 1 95.62 73 VAL A O 1
ATOM 583 N N . SER A 1 74 ? -3.787 -23.062 -6.648 1 96.06 74 SER A N 1
ATOM 584 C CA . SER A 1 74 ? -2.572 -23.875 -6.703 1 96.06 74 SER A CA 1
ATOM 585 C C . SER A 1 74 ? -1.562 -23.281 -7.684 1 96.06 74 SER A C 1
ATOM 587 O O . SER A 1 74 ? -1.934 -22.828 -8.766 1 96.06 74 SER A O 1
ATOM 589 N N . GLY A 1 75 ? -0.282 -23.328 -7.227 1 97.06 75 GLY A N 1
ATOM 590 C CA . GLY A 1 75 ? 0.785 -22.781 -8.039 1 97.06 75 GLY A CA 1
ATOM 591 C C . GLY A 1 75 ? 1.416 -21.531 -7.434 1 97.06 75 GLY A C 1
ATOM 592 O O . GLY A 1 75 ? 1.303 -21.297 -6.227 1 97.06 75 GLY A O 1
ATOM 593 N N . CYS A 1 76 ? 2.176 -20.797 -8.297 1 97.94 76 CYS A N 1
ATOM 594 C CA . CYS A 1 76 ? 2.816 -19.562 -7.844 1 97.94 76 CYS A CA 1
ATOM 595 C C . CYS A 1 76 ? 3.168 -18.672 -9.023 1 97.94 76 CYS A C 1
ATOM 597 O O . CYS A 1 76 ? 3.215 -19.125 -10.164 1 97.94 76 CYS A O 1
ATOM 599 N N . SER A 1 77 ? 3.303 -17.469 -8.742 1 98.25 77 SER A N 1
ATOM 600 C CA . SER A 1 77 ? 3.574 -16.469 -9.781 1 98.25 77 SER A CA 1
ATOM 601 C C . SER A 1 77 ? 4.559 -15.414 -9.297 1 98.25 77 SER A C 1
ATOM 603 O O . SER A 1 77 ? 4.906 -15.383 -8.117 1 98.25 77 SER A O 1
ATOM 605 N N . ARG A 1 78 ? 5.031 -14.617 -10.266 1 98.06 78 ARG A N 1
ATOM 606 C CA . ARG A 1 78 ? 5.859 -13.469 -9.93 1 98.06 78 ARG A CA 1
ATOM 607 C C . ARG A 1 78 ? 5.488 -12.258 -10.773 1 98.06 78 ARG A C 1
ATOM 609 O O . ARG A 1 78 ? 4.934 -12.406 -11.867 1 98.06 78 ARG A O 1
ATOM 616 N N . ALA A 1 79 ? 5.691 -11.141 -10.242 1 97.56 79 ALA A N 1
ATOM 617 C CA . ALA A 1 79 ? 5.746 -9.883 -10.992 1 97.56 79 ALA A CA 1
ATOM 618 C C . ALA A 1 79 ? 7.188 -9.438 -11.211 1 97.56 79 ALA A C 1
ATOM 620 O O . ALA A 1 79 ? 8.016 -9.516 -10.297 1 97.56 79 ALA A O 1
ATOM 621 N N . PHE A 1 80 ? 7.52 -9.062 -12.445 1 96.31 80 PHE A N 1
ATOM 622 C CA . PHE A 1 80 ? 8.891 -8.641 -12.711 1 96.31 80 PHE A CA 1
ATOM 623 C C . PHE A 1 80 ? 8.914 -7.512 -13.742 1 96.31 80 PHE A C 1
ATOM 625 O O . PHE A 1 80 ? 7.91 -7.242 -14.398 1 96.31 80 PHE A O 1
ATOM 632 N N . TYR A 1 81 ? 9.953 -6.812 -13.758 1 93.75 81 TYR A N 1
ATOM 633 C CA . TYR A 1 81 ? 10.195 -5.766 -14.75 1 93.75 81 TYR A CA 1
ATOM 634 C C . TYR A 1 81 ? 11.586 -5.906 -15.367 1 93.75 81 TYR A C 1
ATOM 636 O O . TYR A 1 81 ? 12.438 -6.609 -14.82 1 93.75 81 TYR A O 1
ATOM 644 N N . LEU A 1 82 ? 11.773 -5.285 -16.5 1 91.62 82 LEU A N 1
ATOM 645 C CA . LEU A 1 82 ? 13.055 -5.348 -17.188 1 91.62 82 LEU A CA 1
ATOM 646 C C . LEU A 1 82 ? 13.906 -4.125 -16.859 1 91.62 82 LEU A C 1
ATOM 648 O O . LEU A 1 82 ? 13.414 -2.996 -16.891 1 91.62 82 LEU A O 1
ATOM 652 N N . LYS A 1 83 ? 15.102 -4.387 -16.406 1 87.5 83 LYS A N 1
ATOM 653 C CA . LYS A 1 83 ? 16.094 -3.352 -16.156 1 87.5 83 LYS A CA 1
ATOM 654 C C . LYS A 1 83 ? 17.406 -3.68 -16.859 1 87.5 83 LYS A C 1
ATOM 656 O O . LYS A 1 83 ? 18.094 -4.648 -16.5 1 87.5 83 LYS A O 1
ATOM 661 N N . GLU A 1 84 ? 17.797 -2.727 -17.781 1 84.31 84 GLU A N 1
ATOM 662 C CA . GLU A 1 84 ? 19 -2.969 -18.562 1 84.31 84 GLU A CA 1
ATOM 663 C C . GLU A 1 84 ? 19.016 -4.387 -19.125 1 84.31 84 GLU A C 1
ATOM 665 O O . GLU A 1 84 ? 20.016 -5.102 -18.984 1 84.31 84 GLU A O 1
ATOM 670 N N . ARG A 1 85 ? 17.969 -4.898 -19.547 1 82.62 85 ARG A N 1
ATOM 671 C CA . ARG A 1 85 ? 17.781 -6.168 -20.234 1 82.62 85 ARG A CA 1
ATOM 672 C C . ARG A 1 85 ? 17.797 -7.336 -19.25 1 82.62 85 ARG A C 1
ATOM 674 O O . ARG A 1 85 ? 17.891 -8.492 -19.656 1 82.62 85 ARG A O 1
ATOM 681 N N . LYS A 1 86 ? 17.75 -7.086 -18.062 1 88.56 86 LYS A N 1
ATOM 682 C CA . LYS A 1 86 ? 17.609 -8.125 -17.047 1 88.56 86 LYS A CA 1
ATOM 683 C C . LYS A 1 86 ? 16.203 -8.109 -16.438 1 88.56 86 LYS A C 1
ATOM 685 O O . LYS A 1 86 ? 15.633 -7.039 -16.219 1 88.56 86 LYS A O 1
ATOM 690 N N . ASP A 1 87 ? 15.719 -9.297 -16.172 1 91.88 87 ASP A N 1
ATOM 691 C CA . ASP A 1 87 ? 14.43 -9.383 -15.492 1 91.88 87 ASP A CA 1
ATOM 692 C C . ASP A 1 87 ? 14.602 -9.312 -13.977 1 91.88 87 ASP A C 1
ATOM 694 O O . ASP A 1 87 ? 15.273 -10.156 -13.383 1 91.88 87 ASP A O 1
ATOM 698 N N . ILE A 1 88 ? 14.008 -8.367 -13.383 1 92.5 88 ILE A N 1
ATOM 699 C CA . ILE A 1 88 ? 14.086 -8.18 -11.938 1 92.5 88 ILE A CA 1
ATOM 700 C C . ILE A 1 88 ? 12.75 -8.547 -11.297 1 92.5 88 ILE A C 1
ATOM 702 O O . ILE A 1 88 ? 11.734 -7.887 -11.539 1 92.5 88 ILE A O 1
ATOM 706 N N . THR A 1 89 ? 12.82 -9.594 -10.477 1 95.19 89 THR A N 1
ATOM 707 C CA . THR A 1 89 ? 11.609 -10.008 -9.766 1 95.19 89 THR A CA 1
ATOM 708 C C . THR A 1 89 ? 11.273 -9.023 -8.648 1 95.19 89 THR A C 1
ATOM 710 O O . THR A 1 89 ? 12.133 -8.664 -7.848 1 95.19 89 THR A O 1
ATOM 713 N N . ASP A 1 90 ? 10.008 -8.664 -8.625 1 93.12 90 ASP A N 1
ATOM 714 C CA . ASP A 1 90 ? 9.57 -7.652 -7.668 1 93.12 90 ASP A CA 1
ATOM 715 C C . ASP A 1 90 ? 8.664 -8.258 -6.602 1 93.12 90 ASP A C 1
ATOM 717 O O . ASP A 1 90 ? 8.594 -7.762 -5.477 1 93.12 90 ASP A O 1
ATOM 721 N N . TRP A 1 91 ? 7.961 -9.258 -6.949 1 95.06 91 TRP A N 1
ATOM 722 C CA . TRP A 1 91 ? 6.961 -9.828 -6.047 1 95.06 91 TRP A CA 1
ATOM 723 C C . TRP A 1 91 ? 6.703 -11.297 -6.379 1 95.06 91 TRP A C 1
ATOM 725 O O . TRP A 1 91 ? 6.734 -11.688 -7.547 1 95.06 91 TRP A O 1
ATOM 735 N N . PHE A 1 92 ? 6.469 -12.055 -5.324 1 96.5 92 PHE A N 1
ATOM 736 C CA . PHE A 1 92 ? 5.996 -13.43 -5.477 1 96.5 92 PHE A CA 1
ATOM 737 C C . PHE A 1 92 ? 4.59 -13.586 -4.91 1 96.5 92 PHE A C 1
ATOM 739 O O . PHE A 1 92 ? 4.25 -12.961 -3.902 1 96.5 92 PHE A O 1
ATOM 746 N N . THR A 1 93 ? 3.846 -14.383 -5.516 1 97.12 93 THR A N 1
ATOM 747 C CA . THR A 1 93 ? 2.51 -14.719 -5.035 1 97.12 93 THR A CA 1
ATOM 748 C C . THR A 1 93 ? 2.318 -16.234 -4.98 1 97.12 93 THR A C 1
ATOM 750 O O . THR A 1 93 ? 2.631 -16.938 -5.941 1 97.12 93 THR A O 1
ATOM 753 N N . PHE A 1 94 ? 1.758 -16.672 -3.891 1 96 94 PHE A N 1
ATOM 754 C CA . PHE A 1 94 ? 1.568 -18.094 -3.676 1 96 94 PHE A CA 1
ATOM 755 C C . PHE A 1 94 ? 0.111 -18.406 -3.355 1 96 94 PHE A C 1
ATOM 757 O O . PHE A 1 94 ? -0.76 -17.547 -3.51 1 96 94 PHE A O 1
ATOM 764 N N . GLU A 1 95 ? -0.163 -19.656 -3 1 94.25 95 GLU A N 1
ATOM 765 C CA . GLU A 1 95 ? -1.523 -20.109 -2.73 1 94.25 95 GLU A CA 1
ATOM 766 C C . GLU A 1 95 ? -2.193 -19.25 -1.664 1 94.25 95 GLU A C 1
ATOM 768 O O . GLU A 1 95 ? -1.554 -18.859 -0.689 1 94.25 95 GLU A O 1
ATOM 773 N N . ASN A 1 96 ? -3.518 -18.906 -1.939 1 92.19 96 ASN A N 1
ATOM 774 C CA . ASN A 1 96 ? -4.375 -18.156 -1.032 1 92.19 96 ASN A CA 1
ATOM 775 C C . ASN A 1 96 ? -4.016 -16.672 -1.025 1 92.19 96 ASN A C 1
ATOM 777 O O . ASN A 1 96 ? -4.379 -15.938 -0.1 1 92.19 96 ASN A O 1
ATOM 781 N N . GLN A 1 97 ? -3.23 -16.297 -1.96 1 94.81 97 GLN A N 1
ATOM 782 C CA . GLN A 1 97 ? -2.898 -14.898 -2.162 1 94.81 97 GLN A CA 1
ATOM 783 C C . GLN A 1 97 ? -3.416 -14.398 -3.508 1 94.81 97 GLN A C 1
ATOM 785 O O . GLN A 1 97 ? -3.926 -15.18 -4.312 1 94.81 97 GLN A O 1
ATOM 790 N N . PHE A 1 98 ? -3.316 -13.102 -3.715 1 96.5 98 PHE A N 1
ATOM 791 C CA . PHE A 1 98 ? -3.871 -12.469 -4.91 1 96.5 98 PHE A CA 1
ATOM 792 C C . PHE A 1 98 ? -2.766 -11.875 -5.77 1 96.5 98 PHE A C 1
ATOM 794 O O . PHE A 1 98 ? -1.818 -11.281 -5.254 1 96.5 98 PHE A O 1
ATOM 801 N N . MET A 1 99 ? -2.891 -12.094 -7.082 1 97.12 99 MET A N 1
ATOM 802 C CA . MET A 1 99 ? -1.993 -11.523 -8.078 1 97.12 99 MET A CA 1
ATOM 803 C C . MET A 1 99 ? -2.736 -10.547 -8.984 1 97.12 99 MET A C 1
ATOM 805 O O . MET A 1 99 ? -3.814 -10.859 -9.492 1 97.12 99 MET A O 1
ATOM 809 N N . ALA A 1 100 ? -2.219 -9.422 -9.211 1 97.88 100 ALA A N 1
ATOM 810 C CA . ALA A 1 100 ? -2.709 -8.414 -10.148 1 97.88 100 ALA A CA 1
ATOM 811 C C . ALA A 1 100 ? -1.637 -7.367 -10.445 1 97.88 100 ALA A C 1
ATOM 813 O O . ALA A 1 100 ? -0.693 -7.203 -9.672 1 97.88 100 ALA A O 1
ATOM 814 N N . SER A 1 101 ? -1.742 -6.789 -11.594 1 97.62 101 SER A N 1
ATOM 815 C CA . SER A 1 101 ? -0.998 -5.547 -11.773 1 97.62 101 SER A CA 1
ATOM 816 C C . SER A 1 101 ? -1.607 -4.414 -10.953 1 97.62 101 SER A C 1
ATOM 818 O O . SER A 1 101 ? -2.471 -3.682 -11.445 1 97.62 101 SER A O 1
ATOM 820 N N . ILE A 1 102 ? -1.15 -4.27 -9.836 1 97.12 102 ILE A N 1
ATOM 821 C CA . ILE A 1 102 ? -1.79 -3.43 -8.828 1 97.12 102 ILE A CA 1
ATOM 822 C C . ILE A 1 102 ? -1.98 -2.02 -9.375 1 97.12 102 ILE A C 1
ATOM 824 O O . ILE A 1 102 ? -3.059 -1.435 -9.25 1 97.12 102 ILE A O 1
ATOM 828 N N . VAL A 1 103 ? -0.972 -1.476 -9.969 1 96.75 103 VAL A N 1
ATOM 829 C CA . VAL A 1 103 ? -1.018 -0.109 -10.484 1 96.75 103 VAL A CA 1
ATOM 830 C C . VAL A 1 103 ? -2.119 0.014 -11.531 1 96.75 103 VAL A C 1
ATOM 832 O O . VAL A 1 103 ? -2.98 0.892 -11.438 1 96.75 103 VAL A O 1
ATOM 835 N N . SER A 1 104 ? -2.113 -0.871 -12.469 1 97.69 104 SER A N 1
ATOM 836 C CA . SER A 1 104 ? -3.113 -0.816 -13.531 1 97.69 104 SER A CA 1
ATOM 837 C C . SER A 1 104 ? -4.496 -1.194 -13.008 1 97.69 104 SER A C 1
ATOM 839 O O . SER A 1 104 ? -5.5 -0.617 -13.422 1 97.69 104 SER A O 1
ATOM 841 N N . PHE A 1 105 ? -4.586 -2.123 -12.117 1 98.25 105 PHE A N 1
ATOM 842 C CA . PHE A 1 105 ? -5.844 -2.627 -11.586 1 98.25 105 PHE A CA 1
ATOM 843 C C . PHE A 1 105 ? -6.559 -1.552 -10.773 1 98.25 105 PHE A C 1
ATOM 845 O O . PHE A 1 105 ? -7.785 -1.438 -10.828 1 98.25 105 PHE A O 1
ATOM 852 N N . PHE A 1 106 ? -5.816 -0.715 -10.062 1 97.62 106 PHE A N 1
ATOM 853 C CA . PHE A 1 106 ? -6.434 0.22 -9.133 1 97.62 106 PHE A CA 1
ATOM 854 C C . PHE A 1 106 ? -6.348 1.647 -9.656 1 97.62 106 PHE A C 1
ATOM 856 O O . PHE A 1 106 ? -6.828 2.582 -9.016 1 97.62 106 PHE A O 1
ATOM 863 N N . SER A 1 107 ? -5.73 1.84 -10.766 1 95.94 107 SER A N 1
ATOM 864 C CA . SER A 1 107 ? -5.621 3.174 -11.352 1 95.94 107 SER A CA 1
ATOM 865 C C . SER A 1 107 ? -5.82 3.137 -12.859 1 95.94 107 SER A C 1
ATOM 867 O O . SER A 1 107 ? -6.199 2.104 -13.414 1 95.94 107 SER A O 1
ATOM 869 N N . ASP A 1 108 ? -5.676 4.289 -13.516 1 93.56 108 ASP A N 1
ATOM 870 C CA . ASP A 1 108 ? -5.844 4.387 -14.961 1 93.56 108 ASP A CA 1
ATOM 871 C C . ASP A 1 108 ? -4.488 4.383 -15.672 1 93.56 108 ASP A C 1
ATOM 873 O O . ASP A 1 108 ? -4.352 4.949 -16.75 1 93.56 108 ASP A O 1
ATOM 877 N N . ARG A 1 109 ? -3.521 3.771 -15.109 1 95.12 109 ARG A N 1
ATOM 878 C CA . ARG A 1 109 ? -2.184 3.666 -15.68 1 95.12 109 ARG A CA 1
ATOM 879 C C . ARG A 1 109 ? -1.887 2.236 -16.125 1 95.12 109 ARG A C 1
ATOM 881 O O . ARG A 1 109 ? -2.445 1.284 -15.57 1 95.12 109 ARG A O 1
ATOM 888 N N . PRO A 1 110 ? -1.042 2.109 -17.094 1 97.12 110 PRO A N 1
ATOM 889 C CA . PRO A 1 110 ? -0.68 0.759 -17.531 1 97.12 110 PRO A CA 1
ATOM 890 C C . PRO A 1 110 ? 0.206 0.029 -16.531 1 97.12 110 PRO A C 1
ATOM 892 O O . PRO A 1 110 ? 0.776 0.658 -15.625 1 97.12 110 PRO A O 1
ATOM 895 N N . SER A 1 111 ? 0.331 -1.265 -16.703 1 97 111 SER A N 1
ATOM 896 C CA . SER A 1 111 ? 1.138 -2.08 -15.805 1 97 111 SER A CA 1
ATOM 897 C C . SER A 1 111 ? 2.623 -1.778 -15.969 1 97 111 SER A C 1
ATOM 899 O O . SER A 1 111 ? 3.148 -1.792 -17.078 1 97 111 SER A O 1
ATOM 901 N N . PRO A 1 112 ? 3.299 -1.558 -14.93 1 94.19 112 PRO A N 1
ATOM 902 C CA . PRO A 1 112 ? 4.754 -1.414 -15.008 1 94.19 112 PRO A CA 1
ATOM 903 C C . PRO A 1 112 ? 5.48 -2.756 -14.984 1 94.19 112 PRO A C 1
ATOM 905 O O . PRO A 1 112 ? 6.707 -2.803 -15.125 1 94.19 112 PRO A O 1
ATOM 908 N N . HIS A 1 113 ? 4.695 -3.844 -14.789 1 95.94 113 HIS A N 1
ATOM 909 C CA . HIS A 1 113 ? 5.316 -5.148 -14.586 1 95.94 113 HIS A CA 1
ATOM 910 C C . HIS A 1 113 ? 4.762 -6.184 -15.555 1 95.94 113 HIS A C 1
ATOM 912 O O . HIS A 1 113 ? 3.672 -6.004 -16.109 1 95.94 113 HIS A O 1
ATOM 918 N N . TYR A 1 114 ? 5.594 -7.188 -15.758 1 97.44 114 TYR A N 1
ATOM 919 C CA . TYR A 1 114 ? 5.102 -8.461 -16.266 1 97.44 114 TYR A CA 1
ATOM 920 C C . TYR A 1 114 ? 4.586 -9.344 -15.133 1 97.44 114 TYR A C 1
ATOM 922 O O . TYR A 1 114 ? 5.133 -9.32 -14.031 1 97.44 114 TYR A O 1
ATOM 930 N N . LEU A 1 115 ? 3.578 -10.07 -15.391 1 98.38 115 LEU A N 1
ATOM 931 C CA . LEU A 1 115 ? 3.104 -11.102 -14.477 1 98.38 115 LEU A CA 1
ATOM 932 C C . LEU A 1 115 ? 3.244 -12.492 -15.102 1 98.38 115 LEU A C 1
ATOM 934 O O . LEU A 1 115 ? 2.701 -12.742 -16.188 1 98.38 115 LEU A O 1
ATOM 938 N N . GLU A 1 116 ? 3.93 -13.375 -14.453 1 98.56 116 GLU A N 1
ATOM 939 C CA . GLU A 1 116 ? 4.262 -14.688 -14.984 1 98.56 116 GLU A CA 1
ATOM 940 C C . GLU A 1 116 ? 3.951 -15.789 -13.977 1 98.56 116 GLU A C 1
ATOM 942 O O . GLU A 1 116 ? 4.234 -15.641 -12.781 1 98.56 116 GLU A O 1
ATOM 947 N N . PHE A 1 117 ? 3.318 -16.844 -14.414 1 98.62 117 PHE A N 1
ATOM 948 C CA . PHE A 1 117 ? 3.186 -18.016 -13.562 1 98.62 117 PHE A CA 1
ATOM 949 C C . PHE A 1 117 ? 4.457 -18.859 -13.594 1 98.62 117 PHE A C 1
ATOM 951 O O . PHE A 1 117 ? 4.984 -19.156 -14.672 1 98.62 117 PHE A O 1
ATOM 958 N N . LEU A 1 118 ? 4.965 -19.281 -12.461 1 98.19 118 LEU A N 1
ATOM 959 C CA . LEU A 1 118 ? 6.234 -20 -12.344 1 98.19 118 LEU A CA 1
ATOM 960 C C . LEU A 1 118 ? 6.012 -21.5 -12.266 1 98.19 118 LEU A C 1
ATOM 962 O O . LEU A 1 118 ? 6.973 -22.281 -12.297 1 98.19 118 LEU A O 1
ATOM 966 N N . GLU A 1 119 ? 4.797 -21.938 -12.109 1 97.81 119 GLU A N 1
ATOM 967 C CA . GLU A 1 119 ? 4.312 -23.312 -12.086 1 97.81 119 GLU A CA 1
ATOM 968 C C . GLU A 1 119 ? 2.98 -23.438 -12.82 1 97.81 119 GLU A C 1
ATOM 970 O O . GLU A 1 119 ? 2.307 -22.438 -13.07 1 97.81 119 GLU A O 1
ATOM 975 N N . ASP A 1 120 ? 2.711 -24.719 -13.195 1 98.38 120 ASP A N 1
ATOM 976 C CA . ASP A 1 120 ? 1.315 -24.938 -13.57 1 98.38 120 ASP A CA 1
ATOM 977 C C . ASP A 1 120 ? 0.376 -24.5 -12.445 1 98.38 120 ASP A C 1
ATOM 979 O O . ASP A 1 120 ? 0.544 -24.922 -11.297 1 98.38 120 ASP A O 1
ATOM 983 N N . SER A 1 121 ? -0.572 -23.594 -12.82 1 97.94 121 SER A N 1
ATOM 984 C CA . SER A 1 121 ? -1.341 -22.953 -11.75 1 97.94 121 SER A CA 1
ATOM 985 C C . SER A 1 121 ? -2.836 -23 -12.055 1 97.94 121 SER A C 1
ATOM 987 O O . SER A 1 121 ? -3.242 -22.922 -13.211 1 97.94 121 SER A O 1
ATOM 989 N N . THR A 1 122 ? -3.639 -23.219 -11.062 1 97.5 122 THR A N 1
ATOM 990 C CA . THR A 1 122 ? -5.082 -23 -11.07 1 97.5 122 THR A CA 1
ATOM 991 C C . THR A 1 122 ? -5.453 -21.75 -10.281 1 97.5 122 THR A C 1
ATOM 993 O O . THR A 1 122 ? -5.016 -21.578 -9.148 1 97.5 122 THR A O 1
ATOM 996 N N . VAL A 1 123 ? -6.285 -20.875 -10.938 1 97.12 123 VAL A N 1
ATOM 997 C CA . VAL A 1 123 ? -6.586 -19.609 -10.281 1 97.12 123 VAL A CA 1
ATOM 998 C C . VAL A 1 123 ? -8.07 -19.297 -10.422 1 97.12 123 VAL A C 1
ATOM 1000 O O . VAL A 1 123 ? -8.758 -19.859 -11.273 1 97.12 123 VAL A O 1
ATOM 1003 N N . LEU A 1 124 ? -8.57 -18.5 -9.539 1 96.75 124 LEU A N 1
ATOM 1004 C CA . LEU A 1 124 ? -9.867 -17.844 -9.672 1 96.75 124 LEU A CA 1
ATOM 1005 C C . LEU A 1 124 ? -9.711 -16.422 -10.188 1 96.75 124 LEU A C 1
ATOM 1007 O O . LEU A 1 124 ? -9.023 -15.602 -9.562 1 96.75 124 LEU A O 1
ATOM 1011 N N . GLU A 1 125 ? -10.281 -16.125 -11.289 1 97.56 125 GLU A N 1
ATOM 1012 C CA . GLU A 1 125 ? -10.148 -14.828 -11.953 1 97.56 125 GLU A CA 1
ATOM 1013 C C . GLU A 1 125 ? -11.398 -13.977 -11.758 1 97.56 125 GLU A C 1
ATOM 1015 O O . GLU A 1 125 ? -12.516 -14.477 -11.852 1 97.56 125 GLU A O 1
ATOM 1020 N N . PHE A 1 126 ? -11.25 -12.703 -11.5 1 97.44 126 PHE A N 1
ATOM 1021 C CA . PHE A 1 126 ? -12.344 -11.742 -11.461 1 97.44 126 PHE A CA 1
ATOM 1022 C C . PHE A 1 126 ? -11.875 -10.375 -11.945 1 97.44 126 PHE A C 1
ATOM 1024 O O . PHE A 1 126 ? -10.672 -10.086 -11.961 1 97.44 126 PHE A O 1
ATOM 1031 N N . SER A 1 127 ? -12.805 -9.555 -12.352 1 97.94 127 SER A N 1
ATOM 1032 C CA . SER A 1 127 ? -12.469 -8.25 -12.898 1 97.94 127 SER A CA 1
ATOM 1033 C C . SER A 1 127 ? -12.594 -7.152 -11.844 1 97.94 127 SER A C 1
ATOM 1035 O O . SER A 1 127 ? -13.227 -7.359 -10.805 1 97.94 127 SER A O 1
ATOM 1037 N N . LYS A 1 128 ? -12.023 -5.992 -12.172 1 98.12 128 LYS A N 1
ATOM 1038 C CA . LYS A 1 128 ? -12.172 -4.805 -11.344 1 98.12 128 LYS A CA 1
ATOM 1039 C C . LYS A 1 128 ? -13.641 -4.398 -11.219 1 98.12 128 LYS A C 1
ATOM 1041 O O . LYS A 1 128 ? -14.086 -3.977 -10.148 1 98.12 128 LYS A O 1
ATOM 1046 N N . GLU A 1 129 ? -14.359 -4.539 -12.273 1 97.69 129 GLU A N 1
ATOM 1047 C CA . GLU A 1 129 ? -15.781 -4.199 -12.273 1 97.69 129 GLU A CA 1
ATOM 1048 C C . GLU A 1 129 ? -16.562 -5.066 -11.289 1 97.69 129 GLU A C 1
ATOM 1050 O O . GLU A 1 129 ? -17.406 -4.562 -10.547 1 97.69 129 GLU A O 1
ATOM 1055 N N . ILE A 1 130 ? -16.266 -6.309 -11.312 1 97.56 130 ILE A N 1
ATOM 1056 C CA . ILE A 1 130 ? -16.922 -7.242 -10.398 1 97.56 130 ILE A CA 1
ATOM 1057 C C . ILE A 1 130 ? -16.547 -6.906 -8.961 1 97.56 130 ILE A C 1
ATOM 1059 O O . ILE A 1 130 ? -17.406 -6.887 -8.078 1 97.56 130 ILE A O 1
ATOM 1063 N N . MET A 1 131 ? -15.297 -6.664 -8.703 1 97.69 131 MET A N 1
ATOM 1064 C CA . MET A 1 131 ? -14.844 -6.289 -7.371 1 97.69 131 MET A CA 1
ATOM 1065 C C . MET A 1 131 ? -15.594 -5.059 -6.867 1 97.69 131 MET A C 1
ATOM 1067 O O . MET A 1 131 ? -16.078 -5.043 -5.738 1 97.69 131 MET A O 1
ATOM 1071 N N . ASP A 1 132 ? -15.664 -4.043 -7.738 1 97.5 132 ASP A N 1
ATOM 1072 C CA . ASP A 1 132 ? -16.328 -2.799 -7.348 1 97.5 132 ASP A CA 1
ATOM 1073 C C . ASP A 1 132 ? -17.812 -3.021 -7.07 1 97.5 132 ASP A C 1
ATOM 1075 O O . ASP A 1 132 ? -18.344 -2.523 -6.074 1 97.5 132 ASP A O 1
ATOM 1079 N N . SER A 1 133 ? -18.453 -3.779 -7.906 1 97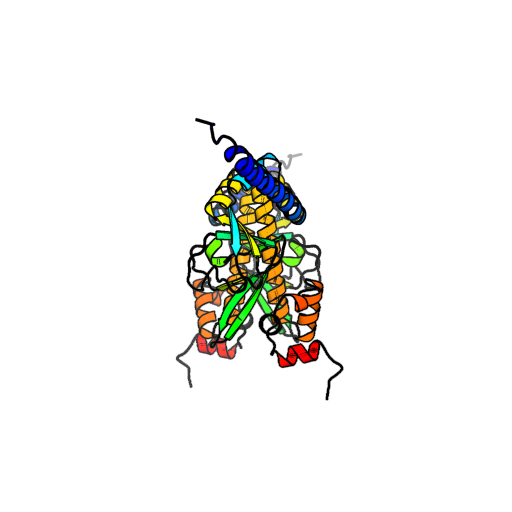.88 133 SER A N 1
ATOM 1080 C CA . SER A 1 133 ? -19.875 -4.047 -7.762 1 97.88 133 SER A CA 1
ATOM 1081 C C . SER A 1 133 ? -20.172 -4.785 -6.461 1 97.88 133 SER A C 1
ATOM 1083 O O . SER A 1 133 ? -21.094 -4.426 -5.73 1 97.88 133 SER A O 1
ATOM 1085 N N . LEU A 1 134 ? -19.406 -5.793 -6.215 1 97.88 134 LEU A N 1
ATOM 1086 C CA . LEU A 1 134 ? -19.609 -6.582 -5.004 1 97.88 134 LEU A CA 1
ATOM 1087 C C . LEU A 1 134 ? -19.281 -5.762 -3.76 1 97.88 134 LEU A C 1
ATOM 1089 O O . LEU A 1 134 ? -19.938 -5.906 -2.725 1 97.88 134 LEU A O 1
ATOM 1093 N N . SER A 1 135 ? -18.234 -4.918 -3.811 1 97.69 135 SER A N 1
ATOM 1094 C CA . SER A 1 135 ? -17.891 -4.047 -2.691 1 97.69 135 SER A CA 1
ATOM 1095 C C . SER A 1 135 ? -19.016 -3.062 -2.389 1 97.69 135 SER A C 1
ATOM 1097 O O . SER A 1 135 ? -19.266 -2.73 -1.229 1 97.69 135 SER A O 1
ATOM 1099 N N . ASP A 1 136 ? -19.625 -2.602 -3.414 1 96.75 136 ASP A N 1
ATOM 1100 C CA . ASP A 1 136 ? -20.75 -1.687 -3.248 1 96.75 136 ASP A CA 1
ATOM 1101 C C . ASP A 1 136 ? -21.938 -2.391 -2.592 1 96.75 136 ASP A C 1
ATOM 1103 O O . ASP A 1 136 ? -22.625 -1.812 -1.742 1 96.75 136 ASP A O 1
ATOM 1107 N N . LYS A 1 137 ? -22.125 -3.578 -2.947 1 97.12 137 LYS A N 1
ATOM 1108 C CA . LYS A 1 137 ? -23.312 -4.324 -2.553 1 97.12 137 LYS A CA 1
ATOM 1109 C C . LYS A 1 137 ? -23.156 -4.914 -1.155 1 97.12 137 LYS A C 1
ATOM 1111 O O . LYS A 1 137 ? -24.109 -4.977 -0.388 1 97.12 137 LYS A O 1
ATOM 1116 N N . HIS A 1 138 ? -21.938 -5.41 -0.873 1 97.25 138 HIS A N 1
ATOM 1117 C CA . HIS A 1 138 ? -21.703 -6.152 0.362 1 97.25 138 HIS A CA 1
ATOM 1118 C C . HIS A 1 138 ? -20.641 -5.48 1.215 1 97.25 138 HIS A C 1
ATOM 1120 O O . HIS A 1 138 ? -19.469 -5.445 0.833 1 97.25 138 HIS A O 1
ATOM 1126 N N . HIS A 1 139 ? -20.984 -5.051 2.426 1 97.25 139 HIS A N 1
ATOM 1127 C CA . HIS A 1 139 ? -20.047 -4.438 3.359 1 97.25 139 HIS A CA 1
ATOM 1128 C C . HIS A 1 139 ? -18.906 -5.391 3.705 1 97.25 139 HIS A C 1
ATOM 1130 O O . HIS A 1 139 ? -17.75 -4.98 3.766 1 97.25 139 HIS A O 1
ATOM 1136 N N . ASP A 1 140 ? -19.234 -6.629 3.902 1 95.62 140 ASP A N 1
ATOM 1137 C CA . ASP A 1 140 ? -18.203 -7.602 4.277 1 95.62 140 ASP A CA 1
ATOM 1138 C C . ASP A 1 140 ? -17.25 -7.871 3.115 1 95.62 140 ASP A C 1
ATOM 1140 O O . ASP A 1 140 ? -16.078 -8.18 3.328 1 95.62 140 ASP A O 1
ATOM 1144 N N . PHE A 1 141 ? -17.734 -7.758 1.855 1 97.06 141 PHE A N 1
ATOM 1145 C CA . PHE A 1 141 ? -16.828 -7.898 0.721 1 97.06 141 PHE A CA 1
ATOM 1146 C C . PHE A 1 141 ? -15.867 -6.723 0.654 1 97.06 141 PHE A C 1
ATOM 1148 O O . PHE A 1 141 ? -14.672 -6.906 0.388 1 97.06 141 PHE A O 1
ATOM 1155 N N . GLU A 1 142 ? -16.375 -5.562 0.881 1 96.88 142 GLU A N 1
ATOM 1156 C CA . GLU A 1 142 ? -15.5 -4.398 0.938 1 96.88 142 GLU A CA 1
ATOM 1157 C C . GLU A 1 142 ? -14.438 -4.559 2.023 1 96.88 142 GLU A C 1
ATOM 1159 O O . GLU A 1 142 ? -13.281 -4.184 1.829 1 96.88 142 GLU A O 1
ATOM 1164 N N . ARG A 1 143 ? -14.859 -5.074 3.152 1 96.5 143 ARG A N 1
ATOM 1165 C CA . ARG A 1 143 ? -13.922 -5.332 4.238 1 96.5 143 ARG A CA 1
ATOM 1166 C C . ARG A 1 143 ? -12.859 -6.344 3.814 1 96.5 143 ARG A C 1
ATOM 1168 O O . ARG A 1 143 ? -11.672 -6.168 4.109 1 96.5 143 ARG A O 1
ATOM 1175 N N . PHE A 1 144 ? -13.312 -7.363 3.154 1 96.69 144 PHE A N 1
ATOM 1176 C CA . PHE A 1 144 ? -12.414 -8.398 2.65 1 96.69 144 PHE A CA 1
ATOM 1177 C C . PHE A 1 144 ? -11.375 -7.801 1.708 1 96.69 144 PHE A C 1
ATOM 1179 O O . PHE A 1 144 ? -10.18 -8.031 1.871 1 96.69 144 PHE A O 1
ATOM 1186 N N . ILE A 1 145 ? -11.766 -6.969 0.772 1 96.56 145 ILE A N 1
ATOM 1187 C CA . ILE A 1 145 ? -10.859 -6.34 -0.187 1 96.56 145 ILE A CA 1
ATOM 1188 C C . ILE A 1 145 ? -9.93 -5.371 0.539 1 96.56 145 ILE A C 1
ATOM 1190 O O . ILE A 1 145 ? -8.734 -5.324 0.257 1 96.56 145 ILE A O 1
ATOM 1194 N N . SER A 1 146 ? -10.508 -4.629 1.44 1 96.75 146 SER A N 1
ATOM 1195 C CA . SER A 1 146 ? -9.719 -3.682 2.217 1 96.75 146 SER A CA 1
ATOM 1196 C C . SER A 1 146 ? -8.586 -4.383 2.961 1 96.75 146 SER A C 1
ATOM 1198 O O . SER A 1 146 ? -7.469 -3.867 3.025 1 96.75 146 SER A O 1
ATOM 1200 N N . ARG A 1 147 ? -8.852 -5.512 3.492 1 96.75 147 ARG A N 1
ATOM 1201 C CA . ARG A 1 147 ? -7.832 -6.273 4.207 1 96.75 147 ARG A CA 1
ATOM 1202 C C . ARG A 1 147 ? -6.758 -6.781 3.25 1 96.75 147 ARG A C 1
ATOM 1204 O O . ARG A 1 147 ? -5.57 -6.773 3.582 1 96.75 147 ARG A O 1
ATOM 1211 N N . VAL A 1 148 ? -7.133 -7.254 2.104 1 96.44 148 VAL A N 1
ATOM 1212 C CA . VAL A 1 148 ? -6.18 -7.699 1.093 1 96.44 148 VAL A CA 1
ATOM 1213 C C . VAL A 1 148 ? -5.258 -6.547 0.705 1 96.44 148 VAL A C 1
ATOM 1215 O O . VAL A 1 148 ? -4.039 -6.711 0.647 1 96.44 148 VAL A O 1
ATOM 1218 N N . VAL A 1 149 ? -5.824 -5.387 0.466 1 97.31 149 VAL A N 1
ATOM 1219 C CA . VAL A 1 149 ? -5.066 -4.203 0.074 1 97.31 149 VAL A CA 1
ATOM 1220 C C . VAL A 1 149 ? -4.129 -3.791 1.208 1 97.31 149 VAL A C 1
ATOM 1222 O O . VAL A 1 149 ? -2.965 -3.455 0.97 1 97.31 149 VAL A O 1
ATOM 1225 N N . THR A 1 150 ? -4.652 -3.836 2.406 1 97.12 150 THR A N 1
ATOM 1226 C CA . THR A 1 150 ? -3.842 -3.48 3.566 1 97.12 150 THR A CA 1
ATOM 1227 C C . THR A 1 150 ? -2.65 -4.422 3.707 1 97.12 150 THR A C 1
ATOM 1229 O O . THR A 1 150 ? -1.522 -3.979 3.928 1 97.12 150 THR A O 1
ATOM 1232 N N . GLU A 1 151 ? -2.875 -5.688 3.543 1 95.44 151 GLU A N 1
ATOM 1233 C CA . GLU A 1 151 ? -1.792 -6.66 3.631 1 95.44 151 GLU A CA 1
ATOM 1234 C C . GLU A 1 151 ? -0.767 -6.449 2.521 1 95.44 151 GLU A C 1
ATOM 1236 O O . GLU A 1 151 ? 0.436 -6.609 2.74 1 95.44 151 GLU A O 1
ATOM 1241 N N . THR A 1 152 ? -1.264 -6.156 1.384 1 96.19 152 THR A N 1
ATOM 1242 C CA . THR A 1 152 ? -0.368 -5.855 0.272 1 96.19 152 THR A CA 1
ATOM 1243 C C . THR A 1 152 ? 0.459 -4.609 0.566 1 96.19 152 THR A C 1
ATOM 1245 O O . THR A 1 152 ? 1.666 -4.586 0.316 1 96.19 152 THR A O 1
ATOM 1248 N N . MET A 1 153 ? -0.191 -3.582 1.074 1 97.12 153 MET A N 1
ATOM 1249 C CA . MET A 1 153 ? 0.493 -2.357 1.476 1 97.12 153 MET A CA 1
ATOM 1250 C C . MET A 1 153 ? 1.596 -2.654 2.486 1 97.12 153 MET A C 1
ATOM 1252 O O . MET A 1 153 ? 2.723 -2.176 2.34 1 97.12 153 MET A O 1
ATOM 1256 N N . LEU A 1 154 ? 1.266 -3.445 3.449 1 96.06 154 LEU A N 1
ATOM 1257 C CA . LEU A 1 154 ? 2.25 -3.809 4.461 1 96.06 154 LEU A CA 1
ATOM 1258 C C . LEU A 1 154 ? 3.395 -4.605 3.846 1 96.06 154 LEU A C 1
ATOM 1260 O O . LEU A 1 154 ? 4.551 -4.449 4.242 1 96.06 154 LEU A O 1
ATOM 1264 N N . GLY A 1 155 ? 3.053 -5.477 2.93 1 93.75 155 GLY A N 1
ATOM 1265 C CA . GLY A 1 155 ? 4.086 -6.18 2.184 1 93.75 155 GLY A CA 1
ATOM 1266 C C . GLY A 1 155 ? 5.02 -5.246 1.433 1 93.75 155 GLY A C 1
ATOM 1267 O O . GLY A 1 155 ? 6.23 -5.461 1.409 1 93.75 155 GLY A O 1
ATOM 1268 N N . LEU A 1 156 ? 4.477 -4.223 0.839 1 94.69 156 LEU A N 1
ATOM 1269 C CA . LEU A 1 156 ? 5.27 -3.227 0.129 1 94.69 156 LEU A CA 1
ATOM 1270 C C . LEU A 1 156 ? 6.164 -2.455 1.094 1 94.69 156 LEU A C 1
ATOM 1272 O O . LEU A 1 156 ? 7.312 -2.146 0.77 1 94.69 156 LEU A O 1
ATOM 1276 N N . CYS A 1 157 ? 5.617 -2.125 2.244 1 93.19 157 CYS A N 1
ATOM 1277 C CA . CYS A 1 157 ? 6.43 -1.484 3.271 1 93.19 157 CYS A CA 1
ATOM 1278 C C . CYS A 1 157 ? 7.621 -2.355 3.643 1 93.19 157 CYS A C 1
ATOM 1280 O O . CYS A 1 157 ? 8.742 -1.861 3.76 1 93.19 157 CYS A O 1
ATOM 1282 N N . GLU A 1 158 ? 7.359 -3.592 3.793 1 89.94 158 GLU A N 1
ATOM 1283 C CA . GLU A 1 158 ? 8.43 -4.535 4.121 1 89.94 158 GLU A CA 1
ATOM 1284 C C . GLU A 1 158 ? 9.469 -4.605 3.004 1 89.94 158 GLU A C 1
ATOM 1286 O O . GLU A 1 158 ? 10.664 -4.688 3.27 1 89.94 158 GLU A O 1
ATOM 1291 N N . ARG A 1 159 ? 9.016 -4.605 1.835 1 87.94 159 ARG A N 1
ATOM 1292 C CA . ARG A 1 159 ? 9.914 -4.621 0.683 1 87.94 159 ARG A CA 1
ATOM 1293 C C . ARG A 1 159 ? 10.805 -3.385 0.665 1 87.94 159 ARG A C 1
ATOM 1295 O O . ARG A 1 159 ? 12.016 -3.49 0.462 1 87.94 159 ARG A O 1
ATOM 1302 N N . LEU A 1 160 ? 10.234 -2.256 0.857 1 88.12 160 LEU A N 1
ATOM 1303 C CA . LEU A 1 160 ? 10.977 -1.004 0.893 1 88.12 160 LEU A CA 1
ATOM 1304 C C . LEU A 1 160 ? 12.016 -1.021 2.01 1 88.12 160 LEU A C 1
ATOM 1306 O O . LEU A 1 160 ? 13.156 -0.604 1.807 1 88.12 160 LEU A O 1
ATOM 1310 N N . TYR A 1 161 ? 11.594 -1.563 3.123 1 83.94 161 TYR A N 1
ATOM 1311 C CA . TYR A 1 161 ? 12.484 -1.674 4.27 1 83.94 161 TYR A CA 1
ATOM 1312 C C . TYR A 1 161 ? 13.68 -2.57 3.945 1 83.94 161 TYR A C 1
ATOM 1314 O O . TYR A 1 161 ? 14.82 -2.244 4.277 1 83.94 161 TYR A O 1
ATOM 1322 N N . THR A 1 162 ? 13.453 -3.654 3.312 1 80.25 162 THR A N 1
ATOM 1323 C CA . THR A 1 162 ? 14.484 -4.633 2.992 1 80.25 162 THR A CA 1
ATOM 1324 C C . THR A 1 162 ? 15.477 -4.062 1.981 1 80.25 162 THR A C 1
ATOM 1326 O O . THR A 1 162 ? 16.688 -4.277 2.096 1 80.25 162 THR A O 1
ATOM 1329 N N . ILE A 1 163 ? 14.992 -3.338 1.052 1 77.31 163 ILE A N 1
ATOM 1330 C CA . ILE A 1 163 ? 15.836 -2.73 0.029 1 77.31 163 ILE A CA 1
ATOM 1331 C C . ILE A 1 163 ? 16.734 -1.671 0.664 1 77.31 163 ILE A C 1
ATOM 1333 O O . ILE A 1 163 ? 17.906 -1.529 0.287 1 77.31 163 ILE A O 1
ATOM 1337 N N . GLN A 1 164 ? 16.234 -1.054 1.667 1 74.69 164 GLN A N 1
ATOM 1338 C CA . GLN A 1 164 ? 16.938 0.082 2.254 1 74.69 164 GLN A CA 1
ATOM 1339 C C . GLN A 1 164 ? 17.922 -0.374 3.336 1 74.69 164 GLN A C 1
ATOM 1341 O O . GLN A 1 164 ? 18.984 0.226 3.516 1 74.69 164 GLN A O 1
ATOM 1346 N N . PHE A 1 165 ? 17.719 -1.382 4.176 1 69 165 PHE A N 1
ATOM 1347 C CA . PHE A 1 165 ? 18.438 -1.611 5.422 1 69 165 PHE A CA 1
ATOM 1348 C C . PHE A 1 165 ? 19.219 -2.918 5.359 1 69 165 PHE A C 1
ATOM 1350 O O . PHE A 1 165 ? 20.172 -3.115 6.117 1 69 165 PHE A O 1
ATOM 1357 N N . ASN A 1 166 ? 18.859 -3.688 4.629 1 65.69 166 ASN A N 1
ATOM 1358 C CA . ASN A 1 166 ? 19.359 -5.027 4.91 1 65.69 166 ASN A CA 1
ATOM 1359 C C . ASN A 1 166 ? 20.453 -5.441 3.918 1 65.69 166 ASN A C 1
ATOM 1361 O O . ASN A 1 166 ? 20.391 -5.074 2.742 1 65.69 166 ASN A O 1
ATOM 1365 N N . LYS A 1 167 ? 21.328 -6 4.738 1 74.38 167 LYS A N 1
ATOM 1366 C CA . LYS A 1 167 ? 22.328 -6.738 3.967 1 74.38 167 LYS A CA 1
ATOM 1367 C C . LYS A 1 167 ? 21.719 -7.957 3.287 1 74.38 167 LYS A C 1
ATOM 1369 O O . LYS A 1 167 ? 20.672 -8.445 3.717 1 74.38 167 LYS A O 1
ATOM 1374 N N . ALA A 1 168 ? 22.344 -8.414 2.326 1 76.44 168 ALA A N 1
ATOM 1375 C CA . ALA A 1 168 ? 21.875 -9.516 1.492 1 76.44 168 ALA A CA 1
ATOM 1376 C C . ALA A 1 168 ? 21.531 -10.742 2.34 1 76.44 168 ALA A C 1
ATOM 1378 O O . ALA A 1 168 ? 20.5 -11.383 2.127 1 76.44 168 ALA A O 1
ATOM 1379 N N . SER A 1 169 ? 22.25 -11.031 3.293 1 80.81 169 SER A N 1
ATOM 1380 C CA . SER A 1 169 ? 22.031 -12.219 4.117 1 80.81 169 SER A CA 1
ATOM 1381 C C . SER A 1 169 ? 20.781 -12.086 4.961 1 80.81 169 SER A C 1
ATOM 1383 O O . SER A 1 169 ? 20.016 -13.047 5.105 1 80.81 169 SER A O 1
ATOM 1385 N N . HIS A 1 170 ? 20.531 -11.016 5.48 1 83.69 170 HIS A N 1
ATOM 1386 C CA . HIS A 1 170 ? 19.344 -10.773 6.289 1 83.69 170 HIS A CA 1
ATOM 1387 C C . HIS A 1 170 ? 18.078 -10.836 5.441 1 83.69 170 HIS A C 1
ATOM 1389 O O . HIS A 1 170 ? 17.062 -11.391 5.871 1 83.69 170 HIS A O 1
ATOM 1395 N N . ARG A 1 171 ? 18.266 -10.367 4.27 1 85.94 171 ARG A N 1
ATOM 1396 C CA . ARG A 1 171 ? 17.125 -10.383 3.355 1 85.94 171 ARG A CA 1
ATOM 1397 C C . ARG A 1 171 ? 16.734 -11.812 3.002 1 85.94 171 ARG A C 1
ATOM 1399 O O . ARG A 1 171 ? 15.539 -12.133 2.945 1 85.94 171 ARG A O 1
ATOM 1406 N N . TYR A 1 172 ? 17.688 -12.609 2.814 1 90.06 172 TYR A N 1
ATOM 1407 C CA . TYR A 1 172 ? 17.438 -14 2.451 1 90.06 172 TYR A CA 1
ATOM 1408 C C . TYR A 1 172 ? 16.766 -14.75 3.596 1 90.06 172 TYR A C 1
ATOM 1410 O O . TYR A 1 172 ? 15.789 -15.477 3.383 1 90.06 172 TYR A O 1
ATOM 1418 N N . ARG A 1 173 ? 17.219 -14.57 4.754 1 87.56 173 ARG A N 1
ATOM 1419 C CA . ARG A 1 173 ? 16.656 -15.227 5.926 1 87.56 173 ARG A CA 1
ATOM 1420 C C . ARG A 1 173 ? 15.211 -14.789 6.152 1 87.56 173 ARG A C 1
ATOM 1422 O O . ARG A 1 173 ? 14.352 -15.609 6.477 1 87.56 173 ARG A O 1
ATOM 1429 N N . HIS A 1 174 ? 14.984 -13.57 6.016 1 87.06 174 HIS A N 1
ATOM 1430 C CA . HIS A 1 174 ? 13.633 -13.039 6.168 1 87.06 174 HIS A CA 1
ATOM 1431 C C . HIS A 1 174 ? 12.68 -13.656 5.145 1 87.06 174 HIS A C 1
ATOM 1433 O O . HIS A 1 174 ? 11.555 -14.016 5.484 1 87.06 174 HIS A O 1
ATOM 1439 N N . LEU A 1 175 ? 13.133 -13.734 3.922 1 89 175 LEU A N 1
ATOM 1440 C CA . LEU A 1 175 ? 12.336 -14.344 2.863 1 89 175 LEU A CA 1
ATOM 1441 C C . LEU A 1 175 ? 11.969 -15.781 3.213 1 89 175 LEU A C 1
ATOM 1443 O O . LEU A 1 175 ? 10.82 -16.188 3.047 1 89 175 LEU A O 1
ATOM 1447 N N . LEU A 1 176 ? 12.883 -16.484 3.768 1 91.25 176 LEU A N 1
ATOM 1448 C CA . LEU A 1 176 ? 12.664 -17.891 4.121 1 91.25 176 LEU A CA 1
ATOM 1449 C C . LEU A 1 176 ? 11.68 -18 5.281 1 91.25 176 LEU A C 1
ATOM 1451 O O . LEU A 1 176 ? 10.938 -18.984 5.367 1 91.25 176 LEU A O 1
ATOM 1455 N N . ASN A 1 177 ? 11.727 -17.062 6.145 1 88.69 177 ASN A N 1
ATOM 1456 C CA . ASN A 1 177 ? 10.781 -17.062 7.254 1 88.69 177 ASN A CA 1
ATOM 1457 C C . ASN A 1 177 ? 9.344 -16.891 6.766 1 88.69 177 ASN A C 1
ATOM 1459 O O . ASN A 1 177 ? 8.422 -17.484 7.332 1 88.69 177 ASN A O 1
ATOM 1463 N N . ILE A 1 178 ? 9.211 -16.172 5.781 1 86.69 178 ILE A N 1
ATOM 1464 C CA . ILE A 1 178 ? 7.883 -15.914 5.23 1 86.69 178 ILE A CA 1
ATOM 1465 C C . ILE A 1 178 ? 7.48 -17.062 4.309 1 86.69 178 ILE A C 1
ATOM 1467 O O . ILE A 1 178 ? 6.344 -17.547 4.367 1 86.69 178 ILE A O 1
ATOM 1471 N N . TYR A 1 179 ? 8.414 -17.391 3.527 1 92 179 TYR A N 1
ATOM 1472 C CA . TYR A 1 179 ? 8.172 -18.484 2.582 1 92 179 TYR A CA 1
ATOM 1473 C C . TYR A 1 179 ? 9.219 -19.578 2.734 1 92 179 TYR A C 1
ATOM 1475 O O . TYR A 1 179 ? 10.125 -19.703 1.903 1 92 179 TYR A O 1
ATOM 1483 N N . PRO A 1 180 ? 9.016 -20.453 3.598 1 92.5 180 PRO A N 1
ATOM 1484 C CA . PRO A 1 180 ? 10.031 -21.453 3.93 1 92.5 180 PRO A CA 1
ATOM 1485 C C . PRO A 1 180 ? 10.336 -22.391 2.764 1 92.5 180 PRO A C 1
ATOM 1487 O O . PRO A 1 180 ? 11.445 -22.938 2.67 1 92.5 180 PRO A O 1
ATOM 1490 N N . LYS A 1 181 ? 9.414 -22.656 1.877 1 93.56 181 LYS A N 1
ATOM 1491 C CA . LYS A 1 181 ? 9.609 -23.625 0.803 1 93.56 181 LYS A CA 1
ATOM 1492 C C . LYS A 1 181 ? 9.883 -22.922 -0.526 1 93.56 181 LYS A C 1
ATOM 1494 O O . LYS A 1 181 ? 9.773 -23.531 -1.59 1 93.56 181 LYS A O 1
ATOM 1499 N N . ILE A 1 182 ? 10.234 -21.703 -0.5 1 95.44 182 ILE A N 1
ATOM 1500 C CA . ILE A 1 182 ? 10.352 -20.922 -1.724 1 95.44 182 ILE A CA 1
ATOM 1501 C C . ILE A 1 182 ? 11.477 -21.469 -2.592 1 95.44 182 ILE A C 1
ATOM 1503 O O . ILE A 1 182 ? 11.375 -21.484 -3.82 1 95.44 182 ILE A O 1
ATOM 1507 N N . THR A 1 183 ? 12.562 -21.984 -2.02 1 93.69 183 THR A N 1
ATOM 1508 C CA . THR A 1 183 ? 13.719 -22.453 -2.773 1 93.69 183 THR A CA 1
ATOM 1509 C C . THR A 1 183 ? 13.398 -23.734 -3.52 1 93.69 183 THR A C 1
ATOM 1511 O O . THR A 1 183 ? 14.125 -24.141 -4.438 1 93.69 183 THR A O 1
ATOM 1514 N N . GLU A 1 184 ? 12.383 -24.391 -3.168 1 94.69 184 GLU A N 1
ATOM 1515 C CA . GLU A 1 184 ? 11.945 -25.609 -3.848 1 94.69 184 GLU A CA 1
ATOM 1516 C C . GLU A 1 184 ? 11 -25.281 -5 1 94.69 184 GLU A C 1
ATOM 1518 O O . GLU A 1 184 ? 10.773 -26.125 -5.879 1 94.69 184 GLU A O 1
ATOM 1523 N N . ARG A 1 185 ? 10.516 -24.109 -5.035 1 95.94 185 ARG A N 1
ATOM 1524 C CA . ARG A 1 185 ? 9.422 -23.812 -5.953 1 95.94 185 ARG A CA 1
ATOM 1525 C C . ARG A 1 185 ? 9.836 -22.75 -6.973 1 95.94 185 ARG A C 1
ATOM 1527 O O . ARG A 1 185 ? 9.305 -22.719 -8.086 1 95.94 185 ARG A O 1
ATOM 1534 N N . VAL A 1 186 ? 10.727 -21.922 -6.57 1 97 186 VAL A N 1
ATOM 1535 C CA . VAL A 1 186 ? 11.117 -20.781 -7.398 1 97 186 VAL A CA 1
ATOM 1536 C C . VAL A 1 186 ? 12.594 -20.906 -7.777 1 97 186 VAL A C 1
ATOM 1538 O O . VAL A 1 186 ? 13.438 -21.203 -6.926 1 97 186 VAL A O 1
ATOM 1541 N N . PRO A 1 187 ? 12.938 -20.703 -9.039 1 95.88 187 PRO A N 1
ATOM 1542 C CA . PRO A 1 187 ? 14.352 -20.703 -9.422 1 95.88 187 PRO A CA 1
ATOM 1543 C C . PRO A 1 187 ? 15.188 -19.719 -8.617 1 95.88 187 PRO A C 1
ATOM 1545 O O . PRO A 1 187 ? 14.727 -18.609 -8.32 1 95.88 187 PRO A O 1
ATOM 1548 N N . LEU A 1 188 ? 16.391 -20.125 -8.367 1 94.12 188 LEU A N 1
ATOM 1549 C CA . LEU A 1 188 ? 17.281 -19.312 -7.543 1 94.12 188 LEU A CA 1
ATOM 1550 C C . LEU A 1 188 ? 17.578 -17.984 -8.219 1 94.12 188 LEU A C 1
ATOM 1552 O O . LEU A 1 188 ? 17.797 -16.969 -7.543 1 94.12 188 LEU A O 1
ATOM 1556 N N . THR A 1 189 ? 17.547 -18.016 -9.531 1 94.69 189 THR A N 1
ATOM 1557 C CA . THR A 1 189 ? 17.812 -16.797 -10.273 1 94.69 189 THR A CA 1
ATOM 1558 C C . THR A 1 189 ? 16.766 -15.727 -9.961 1 94.69 189 THR A C 1
ATOM 1560 O O . THR A 1 189 ? 17.094 -14.547 -9.805 1 94.69 189 THR A O 1
ATOM 1563 N N . HIS A 1 190 ? 15.492 -16.125 -9.859 1 96 190 HIS A N 1
ATOM 1564 C CA . HIS A 1 190 ? 14.414 -15.195 -9.531 1 96 190 HIS A CA 1
ATOM 1565 C C . HIS A 1 190 ? 14.508 -14.734 -8.086 1 96 190 HIS A C 1
ATOM 1567 O O . HIS A 1 190 ? 14.242 -13.57 -7.781 1 96 190 HIS A O 1
ATOM 1573 N N . ILE A 1 191 ? 14.891 -15.633 -7.246 1 95.06 191 ILE A N 1
ATOM 1574 C CA . ILE A 1 191 ? 15.047 -15.297 -5.836 1 95.06 191 ILE A CA 1
ATOM 1575 C C . ILE A 1 191 ? 16.203 -14.297 -5.672 1 95.06 191 ILE A C 1
ATOM 1577 O O . ILE A 1 191 ? 16.062 -13.297 -4.957 1 95.06 191 ILE A O 1
ATOM 1581 N N . ALA A 1 192 ? 17.344 -14.539 -6.344 1 93.12 192 ALA A N 1
ATOM 1582 C CA . ALA A 1 192 ? 18.484 -13.633 -6.297 1 93.12 192 ALA A CA 1
ATOM 1583 C C . ALA A 1 192 ? 18.109 -12.234 -6.785 1 93.12 192 ALA A C 1
ATOM 1585 O O . ALA A 1 192 ? 18.469 -11.234 -6.164 1 93.12 192 ALA A O 1
ATOM 1586 N N . SER A 1 193 ? 17.391 -12.289 -7.852 1 91.19 193 SER A N 1
ATOM 1587 C CA . SER A 1 193 ? 16.922 -11.031 -8.422 1 91.19 193 SER A CA 1
ATOM 1588 C C . SER A 1 193 ? 16.031 -10.281 -7.441 1 91.19 193 SER A C 1
ATOM 1590 O O . SER A 1 193 ? 16.172 -9.07 -7.254 1 91.19 193 SER A O 1
ATOM 1592 N N . TYR A 1 194 ? 15.133 -10.914 -6.809 1 91.81 194 TYR A N 1
ATOM 1593 C CA . TYR A 1 194 ? 14.219 -10.344 -5.828 1 91.81 194 TYR A CA 1
ATOM 1594 C C . TYR A 1 194 ? 14.984 -9.742 -4.656 1 91.81 194 TYR A C 1
ATOM 1596 O O . TYR A 1 194 ? 14.625 -8.664 -4.16 1 91.81 194 TYR A O 1
ATOM 1604 N N . LEU A 1 195 ? 16.016 -10.398 -4.301 1 89.44 195 LEU A N 1
ATOM 1605 C CA . LEU A 1 195 ? 16.812 -9.984 -3.146 1 89.44 195 LEU A CA 1
ATOM 1606 C C . LEU A 1 195 ? 17.812 -8.906 -3.531 1 89.44 195 LEU A C 1
ATOM 1608 O O . LEU A 1 195 ? 18.406 -8.258 -2.662 1 89.44 195 LEU A O 1
ATOM 1612 N N . GLY A 1 196 ? 17.969 -8.719 -4.801 1 86.44 196 GLY A N 1
ATOM 1613 C CA . GLY A 1 196 ? 18.891 -7.715 -5.273 1 86.44 196 GLY A CA 1
ATOM 1614 C C . GLY A 1 196 ? 20.344 -8.148 -5.168 1 86.44 196 GLY A C 1
ATOM 1615 O O . GLY A 1 196 ? 21.219 -7.34 -4.859 1 86.44 196 GLY A O 1
ATOM 1616 N N . VAL A 1 197 ? 20.562 -9.406 -5.266 1 87.56 197 VAL A N 1
ATOM 1617 C CA . VAL A 1 197 ? 21.922 -9.938 -5.203 1 87.56 197 VAL A CA 1
ATOM 1618 C C . VAL A 1 197 ? 22.188 -10.812 -6.422 1 87.56 197 VAL A C 1
ATOM 1620 O O . VAL A 1 197 ? 21.266 -11.156 -7.168 1 87.56 197 VAL A O 1
ATOM 1623 N N . THR A 1 198 ? 23.453 -11.062 -6.605 1 87.81 198 THR A N 1
ATOM 1624 C CA . THR A 1 198 ? 23.812 -11.969 -7.691 1 87.81 198 THR A CA 1
ATOM 1625 C C . THR A 1 198 ? 23.516 -13.422 -7.301 1 87.81 198 THR A C 1
ATOM 1627 O O . THR A 1 198 ? 23.391 -13.734 -6.117 1 87.81 198 THR A O 1
ATOM 1630 N N . LEU A 1 199 ? 23.359 -14.203 -8.367 1 90.62 199 LEU A N 1
ATOM 1631 C CA . LEU A 1 199 ? 23.156 -15.625 -8.141 1 90.62 199 LEU A CA 1
ATOM 1632 C C . LEU A 1 199 ? 24.297 -16.219 -7.316 1 90.62 199 LEU A C 1
ATOM 1634 O O . LEU A 1 199 ? 24.078 -17.031 -6.418 1 90.62 199 LEU A O 1
ATOM 1638 N N . GLU A 1 200 ? 25.469 -15.789 -7.59 1 90.62 200 GLU A N 1
ATOM 1639 C CA . GLU A 1 200 ? 26.656 -16.266 -6.875 1 90.62 200 GLU A CA 1
ATOM 1640 C C . GLU A 1 200 ? 26.594 -15.898 -5.395 1 90.62 200 GLU A C 1
ATOM 1642 O O . GLU A 1 200 ? 26.906 -16.719 -4.535 1 90.62 200 GLU A O 1
ATOM 1647 N N . THR A 1 201 ? 26.297 -14.758 -5.133 1 88.81 201 THR A N 1
ATOM 1648 C CA . THR A 1 201 ? 26.203 -14.289 -3.754 1 88.81 201 THR A CA 1
ATOM 1649 C C . THR A 1 201 ? 25.141 -15.078 -2.99 1 88.81 201 THR A C 1
ATOM 1651 O O . THR A 1 201 ? 25.359 -15.477 -1.845 1 88.81 201 THR A O 1
ATOM 1654 N N . LEU A 1 202 ? 23.984 -15.289 -3.604 1 91.19 202 LEU A N 1
ATOM 1655 C CA . LEU A 1 202 ? 22.922 -16.062 -2.963 1 91.19 202 LEU A CA 1
ATOM 1656 C C . LEU A 1 202 ? 23.391 -17.484 -2.672 1 91.19 202 LEU A C 1
ATOM 1658 O O . LEU A 1 202 ? 23.109 -18.031 -1.601 1 91.19 202 LEU A O 1
ATOM 1662 N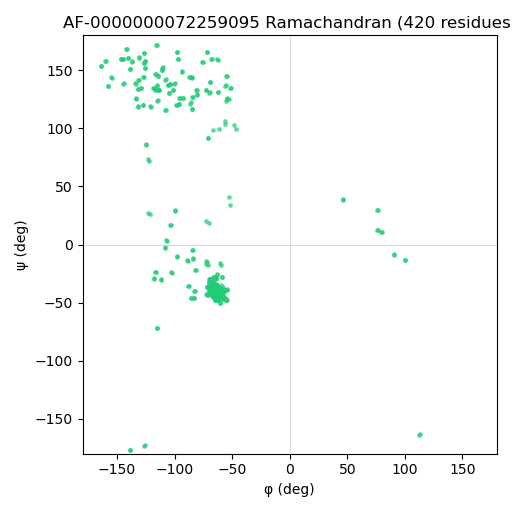 N . SER A 1 203 ? 24.047 -18.078 -3.545 1 90.19 203 SER A N 1
ATOM 1663 C CA . SER A 1 203 ? 24.578 -19.422 -3.373 1 90.19 203 SER A CA 1
ATOM 1664 C C . SER A 1 203 ? 25.5 -19.516 -2.16 1 90.19 203 SER A C 1
ATOM 1666 O O . SER A 1 203 ? 25.469 -20.5 -1.417 1 90.19 203 SER A O 1
ATOM 1668 N N . ARG A 1 204 ? 26.203 -18.453 -1.992 1 87.25 204 ARG A N 1
ATOM 1669 C CA . ARG A 1 204 ? 27.125 -18.406 -0.858 1 87.25 204 ARG A CA 1
ATOM 1670 C C . ARG A 1 204 ? 26.359 -18.281 0.457 1 87.25 204 ARG A C 1
ATOM 1672 O O . ARG A 1 204 ? 26.719 -18.906 1.451 1 87.25 204 ARG A O 1
ATOM 1679 N N . ILE A 1 205 ? 25.406 -17.453 0.444 1 88.06 205 ILE A N 1
ATOM 1680 C CA . ILE A 1 205 ? 24.609 -17.219 1.637 1 88.06 205 ILE A CA 1
ATOM 1681 C C . ILE A 1 205 ? 23.906 -18.516 2.045 1 88.06 205 ILE A C 1
ATOM 1683 O O . ILE A 1 205 ? 23.766 -18.812 3.236 1 88.06 205 ILE A O 1
ATOM 1687 N N . ARG A 1 206 ? 23.484 -19.234 1.091 1 87.12 206 ARG A N 1
ATOM 1688 C CA . ARG A 1 206 ? 22.734 -20.469 1.337 1 87.12 206 ARG A CA 1
ATOM 1689 C C . ARG A 1 206 ? 23.656 -21.562 1.875 1 87.12 206 ARG A C 1
ATOM 1691 O O . ARG A 1 206 ? 23.219 -22.422 2.643 1 87.12 206 ARG A O 1
ATOM 1698 N N . ASN A 1 207 ? 24.891 -21.578 1.35 1 82.81 207 ASN A N 1
ATOM 1699 C CA . ASN A 1 207 ? 25.875 -22.578 1.758 1 82.81 207 ASN A CA 1
ATOM 1700 C C . ASN A 1 207 ? 27.141 -21.922 2.314 1 82.81 207 ASN A C 1
ATOM 1702 O O . ASN A 1 207 ? 28.141 -21.828 1.617 1 82.81 207 ASN A O 1
ATOM 1706 N N . PRO A 1 208 ? 27.016 -21.375 3.488 1 67.38 208 PRO A N 1
ATOM 1707 C CA . PRO A 1 208 ? 28.188 -20.656 4.008 1 67.38 208 PRO A CA 1
ATOM 1708 C C . PRO A 1 208 ? 29.422 -21.547 4.121 1 67.38 208 PRO A C 1
ATOM 1710 O O . PRO A 1 208 ? 30.547 -21.047 4.234 1 67.38 208 PRO A O 1
ATOM 1713 N N . LYS A 1 209 ? 29.391 -22.781 4.297 1 61.12 209 LYS A N 1
ATOM 1714 C CA . LYS A 1 209 ? 30.578 -23.609 4.461 1 61.12 209 LYS A CA 1
ATOM 1715 C C . LYS A 1 209 ? 31.5 -23.5 3.246 1 61.12 209 LYS A C 1
ATOM 1717 O O . LYS A 1 209 ? 32.688 -23.812 3.326 1 61.12 209 LYS A O 1
ATOM 1722 N N . ASN A 1 210 ? 31.094 -23.5 2.086 1 48.78 210 ASN A N 1
ATOM 1723 C CA . ASN A 1 210 ? 32 -23.672 0.966 1 48.78 210 ASN A CA 1
ATOM 1724 C C . ASN A 1 210 ? 32.906 -22.453 0.76 1 48.78 210 ASN A C 1
ATOM 1726 O O . ASN A 1 210 ? 32.75 -21.75 -0.243 1 48.78 210 ASN A O 1
ATOM 1730 N N . ARG A 1 211 ? 33.062 -21.625 1.7 1 45.31 211 ARG A N 1
ATOM 1731 C CA . ARG A 1 211 ? 34.156 -20.703 1.554 1 45.31 211 ARG A CA 1
ATOM 1732 C C . ARG A 1 211 ? 35.438 -21.453 1.164 1 45.31 211 ARG A C 1
ATOM 1734 O O . ARG A 1 211 ? 35.812 -22.453 1.8 1 45.31 211 ARG A O 1
ATOM 1741 N N . ILE A 1 212 ? 35.688 -21.297 -0.117 1 36.75 212 ILE A N 1
ATOM 1742 C CA . ILE A 1 212 ? 37.062 -21.688 -0.366 1 36.75 212 ILE A CA 1
ATOM 1743 C C . ILE A 1 212 ? 38 -20.906 0.572 1 36.75 212 ILE A C 1
ATOM 1745 O O . ILE A 1 212 ? 37.812 -19.703 0.78 1 36.75 212 ILE A O 1
ATOM 1749 N N . MET B 1 1 ? -25.75 39.5 43.344 1 28.62 1 MET B N 1
ATOM 1750 C CA . MET B 1 1 ? -24.891 38.375 42.938 1 28.62 1 MET B CA 1
ATOM 1751 C C . MET B 1 1 ? -25.062 38.094 41.438 1 28.62 1 MET B C 1
ATOM 1753 O O . MET B 1 1 ? -26.125 37.594 41.031 1 28.62 1 MET B O 1
ATOM 1757 N N . LYS B 1 2 ? -24.625 38.969 40.594 1 40.12 2 LYS B N 1
ATOM 1758 C CA . LYS B 1 2 ? -24.781 39.031 39.156 1 40.12 2 LYS B CA 1
ATOM 1759 C C . LYS B 1 2 ? -24.156 37.812 38.469 1 40.12 2 LYS B C 1
ATOM 1761 O O . LYS B 1 2 ? -22.969 37.531 38.656 1 40.12 2 LYS B O 1
ATOM 1766 N N . LYS B 1 3 ? -24.984 36.75 38.062 1 41.66 3 LYS B N 1
ATOM 1767 C CA . LYS B 1 3 ? -24.75 35.438 37.5 1 41.66 3 LYS B CA 1
ATOM 1768 C C . LYS B 1 3 ? -23.938 35.5 36.219 1 41.66 3 LYS B C 1
ATOM 1770 O O . LYS B 1 3 ? -24.281 36.25 35.312 1 41.66 3 LYS B O 1
ATOM 1775 N N . VAL B 1 4 ? -22.547 35.094 36.156 1 39.41 4 VAL B N 1
ATOM 1776 C CA . VAL B 1 4 ? -21.484 34.844 35.219 1 39.41 4 VAL B CA 1
ATOM 1777 C C . VAL B 1 4 ? -21.969 33.875 34.156 1 39.41 4 VAL B C 1
ATOM 1779 O O . VAL B 1 4 ? -21.75 32.656 34.281 1 39.41 4 VAL B O 1
ATOM 1782 N N . THR B 1 5 ? -23.188 33.812 33.688 1 42.03 5 THR B N 1
ATOM 1783 C CA . THR B 1 5 ? -23.734 32.906 32.688 1 42.03 5 THR B CA 1
ATOM 1784 C C . THR B 1 5 ? -23.016 33.062 31.344 1 42.03 5 THR B C 1
ATOM 1786 O O . THR B 1 5 ? -23.312 32.375 30.391 1 42.03 5 THR B O 1
ATOM 1789 N N . GLY B 1 6 ? -22.266 34.094 31.047 1 40.5 6 GLY B N 1
ATOM 1790 C CA . GLY B 1 6 ? -21.812 34.406 29.703 1 40.5 6 GLY B CA 1
ATOM 1791 C C . GLY B 1 6 ? -20.781 33.438 29.172 1 40.5 6 GLY B C 1
ATOM 1792 O O . GLY B 1 6 ? -20.422 33.5 27.984 1 40.5 6 GLY B O 1
ATOM 1793 N N . ILE B 1 7 ? -19.891 32.812 29.938 1 46.5 7 ILE B N 1
ATOM 1794 C CA . ILE B 1 7 ? -18.734 32.031 29.5 1 46.5 7 ILE B CA 1
ATOM 1795 C C . ILE B 1 7 ? -19.219 30.766 28.781 1 46.5 7 ILE B C 1
ATOM 1797 O O . ILE B 1 7 ? -18.547 30.25 27.891 1 46.5 7 ILE B O 1
ATOM 1801 N N . GLY B 1 8 ? -20.297 30.188 29.062 1 46.25 8 GLY B N 1
ATOM 1802 C CA . GLY B 1 8 ? -20.797 28.984 28.438 1 46.25 8 GLY B CA 1
ATOM 1803 C C . GLY B 1 8 ? -21.109 29.172 26.953 1 46.25 8 GLY B C 1
ATOM 1804 O O . GLY B 1 8 ? -20.844 28.281 26.156 1 46.25 8 GLY B O 1
ATOM 1805 N N . GLY B 1 9 ? -21.688 30.188 26.531 1 45.78 9 GLY B N 1
ATOM 1806 C CA . GLY B 1 9 ? -22.047 30.453 25.156 1 45.78 9 GLY B CA 1
ATOM 1807 C C . GLY B 1 9 ? -20.859 30.562 24.234 1 45.78 9 GLY B C 1
ATOM 1808 O O . GLY B 1 9 ? -20.891 30.078 23.094 1 45.78 9 GLY B O 1
ATOM 1809 N N . MET B 1 10 ? -19.797 31.203 24.625 1 45.25 10 MET B N 1
ATOM 1810 C CA . MET B 1 10 ? -18.609 31.375 23.797 1 45.25 10 MET B CA 1
ATOM 1811 C C . MET B 1 10 ? -17.891 30.047 23.578 1 45.25 10 MET B C 1
ATOM 1813 O O . MET B 1 10 ? -17.391 29.781 22.484 1 45.25 10 MET B O 1
ATOM 1817 N N . PHE B 1 11 ? -17.75 29.234 24.578 1 46.03 11 PHE B N 1
ATOM 1818 C CA . PHE B 1 11 ? -17.109 27.922 24.469 1 46.03 11 PHE B CA 1
ATOM 1819 C C . PHE B 1 11 ? -17.891 27.016 23.531 1 46.03 11 PHE B C 1
ATOM 1821 O O . PHE B 1 11 ? -17.297 26.266 22.75 1 46.03 11 PHE B O 1
ATOM 1828 N N . PHE B 1 12 ? -19.219 27.016 23.609 1 46.19 12 PHE B N 1
ATOM 1829 C CA . PHE B 1 12 ? -20.062 26.266 22.688 1 46.19 12 PHE B CA 1
ATOM 1830 C C . PHE B 1 12 ? -19.875 26.781 21.266 1 46.19 12 PHE B C 1
ATOM 1832 O O . PHE B 1 12 ? -19.797 26 20.328 1 46.19 12 PHE B O 1
ATOM 1839 N N . LYS B 1 13 ? -19.828 28.031 21.094 1 51.47 13 LYS B N 1
ATOM 1840 C CA . LYS B 1 13 ? -19.641 28.656 19.781 1 51.47 13 LYS B CA 1
ATOM 1841 C C . LYS B 1 13 ? -18.297 28.281 19.188 1 51.47 13 LYS B C 1
ATOM 1843 O O . LYS B 1 13 ? -18.188 28.031 17.984 1 51.47 13 LYS B O 1
ATOM 1848 N N . SER B 1 14 ? -17.281 28.25 20 1 55.5 14 SER B N 1
ATOM 1849 C CA . SER B 1 14 ? -15.945 27.906 19.547 1 55.5 14 SER B CA 1
ATOM 1850 C C . SER B 1 14 ? -15.859 26.438 19.141 1 55.5 14 SER B C 1
ATOM 1852 O O . SER B 1 14 ? -15.25 26.094 18.125 1 55.5 14 SER B O 1
ATOM 1854 N N . LYS B 1 15 ? -16.562 25.672 20.016 1 58.5 15 LYS B N 1
ATOM 1855 C CA . LYS B 1 15 ? -16.609 24.25 19.672 1 58.5 15 LYS B CA 1
ATOM 1856 C C . LYS B 1 15 ? -17.391 24.016 18.391 1 58.5 15 LYS B C 1
ATOM 1858 O O . LYS B 1 15 ? -17.031 23.141 17.594 1 58.5 15 LYS B O 1
ATOM 1863 N N . ASP B 1 16 ? -18.438 24.75 18.266 1 60.31 16 ASP B N 1
ATOM 1864 C CA . ASP B 1 16 ? -19.281 24.641 17.078 1 60.31 16 ASP B CA 1
ATOM 1865 C C . ASP B 1 16 ? -18.516 25.094 15.82 1 60.31 16 ASP B C 1
ATOM 1867 O O . ASP B 1 16 ? -18.625 24.469 14.766 1 60.31 16 ASP B O 1
ATOM 1871 N N . LEU B 1 17 ? -17.875 26.266 15.977 1 56.5 17 LEU B N 1
ATOM 1872 C CA . LEU B 1 17 ? -17.078 26.766 14.852 1 56.5 17 LEU B CA 1
ATOM 1873 C C . LEU B 1 17 ? -15.992 25.766 14.469 1 56.5 17 LEU B C 1
ATOM 1875 O O . LEU B 1 17 ? -15.711 25.578 13.289 1 56.5 17 LEU B O 1
ATOM 1879 N N . GLN B 1 18 ? -15.453 25.234 15.484 1 72.12 18 GLN B N 1
ATOM 1880 C CA . GLN B 1 18 ? -14.414 24.234 15.227 1 72.12 18 GLN B CA 1
ATOM 1881 C C . GLN B 1 18 ? -14.992 23.031 14.508 1 72.12 18 GLN B C 1
ATOM 1883 O O . GLN B 1 18 ? -14.367 22.5 13.578 1 72.12 18 GLN B O 1
ATOM 1888 N N . LYS B 1 19 ? -16.234 22.781 15.008 1 71.62 19 LYS B N 1
ATOM 1889 C CA . LYS B 1 19 ? -16.875 21.625 14.391 1 71.62 19 LYS B CA 1
ATOM 1890 C C . LYS B 1 19 ? -17.203 21.906 12.922 1 71.62 19 LYS B C 1
ATOM 1892 O O . LYS B 1 19 ? -17.047 21.031 12.07 1 71.62 19 LYS B O 1
ATOM 1897 N N . ILE B 1 20 ? -17.656 23.094 12.648 1 69.19 20 ILE B N 1
ATOM 1898 C CA . ILE B 1 20 ? -18.016 23.453 11.281 1 69.19 20 ILE B CA 1
ATOM 1899 C C . ILE B 1 20 ? -16.781 23.422 10.398 1 69.19 20 ILE B C 1
ATOM 1901 O O . ILE B 1 20 ? -16.828 22.922 9.266 1 69.19 20 ILE B O 1
ATOM 1905 N N . ASN B 1 21 ? -15.719 23.891 10.93 1 81.25 21 ASN B N 1
ATOM 1906 C CA . ASN B 1 21 ? -14.477 23.891 10.172 1 81.25 21 ASN B CA 1
ATOM 1907 C C . ASN B 1 21 ? -13.969 22.484 9.898 1 81.25 21 ASN B C 1
ATOM 1909 O O . ASN B 1 21 ? -13.5 22.188 8.805 1 81.25 21 ASN B O 1
ATOM 1913 N N . ILE B 1 22 ? -14.289 21.719 10.922 1 86.69 22 ILE B N 1
ATOM 1914 C CA . ILE B 1 22 ? -13.875 20.328 10.766 1 86.69 22 ILE B CA 1
ATOM 1915 C C . ILE B 1 22 ? -14.711 19.656 9.688 1 86.69 22 ILE B C 1
ATOM 1917 O O . ILE B 1 22 ? -14.195 18.891 8.867 1 86.69 22 ILE B O 1
ATOM 1921 N N . GLU B 1 23 ? -15.938 19.969 9.734 1 88 23 GLU B N 1
ATOM 1922 C CA . GLU B 1 23 ? -16.844 19.391 8.75 1 88 23 GLU B CA 1
ATOM 1923 C C . GLU B 1 23 ? -16.438 19.781 7.332 1 88 23 GLU B C 1
ATOM 1925 O O . GLU B 1 23 ? -16.469 18.953 6.422 1 88 23 GLU B O 1
ATOM 1930 N N . LYS B 1 24 ? -16.109 21 7.152 1 86.69 24 LYS B N 1
ATOM 1931 C CA . LYS B 1 24 ? -15.695 21.469 5.84 1 86.69 24 LYS B CA 1
ATOM 1932 C C . LYS B 1 24 ? -14.43 20.766 5.375 1 86.69 24 LYS B C 1
ATOM 1934 O O . LYS B 1 24 ? -14.336 20.359 4.215 1 86.69 24 LYS B O 1
ATOM 1939 N N . VAL B 1 25 ? -13.555 20.625 6.281 1 87.81 25 VAL B N 1
ATOM 1940 C CA . VAL B 1 25 ? -12.297 19.969 5.965 1 87.81 25 VAL B CA 1
ATOM 1941 C C . VAL B 1 25 ? -12.562 18.5 5.586 1 87.81 25 VAL B C 1
ATOM 1943 O O . VAL B 1 25 ? -11.992 18 4.613 1 87.81 25 VAL B O 1
ATOM 1946 N N . LEU B 1 26 ? -13.438 17.891 6.289 1 89.44 26 LEU B N 1
ATOM 1947 C CA . LEU B 1 26 ? -13.734 16.484 6.043 1 89.44 26 LEU B CA 1
ATOM 1948 C C . LEU B 1 26 ? -14.453 16.312 4.711 1 89.44 26 LEU B C 1
ATOM 1950 O O . LEU B 1 26 ? -14.227 15.32 4.004 1 89.44 26 LEU B O 1
ATOM 1954 N N . ILE B 1 27 ? -15.289 17.25 4.434 1 87.56 27 ILE B N 1
ATOM 1955 C CA . ILE B 1 27 ? -15.992 17.203 3.158 1 87.56 27 ILE B CA 1
ATOM 1956 C C . ILE B 1 27 ? -15 17.328 2.008 1 87.56 27 ILE B C 1
ATOM 1958 O O . ILE B 1 27 ? -15.055 16.562 1.038 1 87.56 27 ILE B O 1
ATOM 1962 N N . GLU B 1 28 ? -14.086 18.203 2.125 1 86.12 28 GLU B N 1
ATOM 1963 C CA . GLU B 1 28 ? -13.07 18.406 1.096 1 86.12 28 GLU B CA 1
ATOM 1964 C C . GLU B 1 28 ? -12.172 17.172 0.959 1 86.12 28 GLU B C 1
ATOM 1966 O O . GLU B 1 28 ? -11.914 16.703 -0.152 1 86.12 28 GLU B O 1
ATOM 1971 N N . THR B 1 29 ? -11.75 16.656 2.029 1 85.56 29 THR B N 1
ATOM 1972 C CA . THR B 1 29 ? -10.859 15.508 2.027 1 85.56 29 THR B CA 1
ATOM 1973 C C . THR B 1 29 ? -11.57 14.273 1.49 1 85.56 29 THR B C 1
ATOM 1975 O O . THR B 1 29 ? -11.008 13.531 0.686 1 85.56 29 THR B O 1
ATOM 1978 N N . SER B 1 30 ? -12.781 14.094 1.963 1 86.56 30 SER B N 1
ATOM 1979 C CA . SER B 1 30 ? -13.516 12.898 1.562 1 86.56 30 SER B CA 1
ATOM 1980 C C . SER B 1 30 ? -13.836 12.914 0.072 1 86.56 30 SER B C 1
ATOM 1982 O O . SER B 1 30 ? -13.969 11.859 -0.555 1 86.56 30 SER B O 1
ATOM 1984 N N . ALA B 1 31 ? -13.953 14.109 -0.443 1 84.19 31 ALA B N 1
ATOM 1985 C CA . ALA B 1 31 ? -14.234 14.234 -1.87 1 84.19 31 ALA B CA 1
ATOM 1986 C C . ALA B 1 31 ? -13.094 13.664 -2.709 1 84.19 31 ALA B C 1
ATOM 1988 O O . ALA B 1 31 ? -13.32 13.164 -3.816 1 84.19 31 ALA B O 1
ATOM 1989 N N . ALA B 1 32 ? -11.945 13.664 -2.145 1 83.81 32 ALA B N 1
ATOM 1990 C CA . ALA B 1 32 ? -10.773 13.156 -2.854 1 83.81 32 ALA B CA 1
ATOM 1991 C C . ALA B 1 32 ? -10.703 11.633 -2.783 1 83.81 32 ALA B C 1
ATOM 1993 O O . ALA B 1 32 ? -10.062 11 -3.623 1 83.81 32 ALA B O 1
ATOM 1994 N N . TYR B 1 33 ? -11.32 11.031 -1.848 1 89.31 33 TYR B N 1
ATOM 1995 C CA . TYR B 1 33 ? -11.25 9.586 -1.651 1 89.31 33 TYR B CA 1
ATOM 1996 C C . TYR B 1 33 ? -12.609 8.938 -1.874 1 89.31 33 TYR B C 1
ATOM 1998 O O . TYR B 1 33 ? -12.812 8.227 -2.861 1 89.31 33 TYR B O 1
ATOM 2006 N N . SER B 1 34 ? -13.547 9.148 -0.938 1 89.12 34 SER B N 1
ATOM 2007 C CA . SER B 1 34 ? -14.93 8.695 -1.015 1 89.12 34 SER B CA 1
ATOM 2008 C C . SER B 1 34 ? -15.836 9.523 -0.11 1 89.12 34 SER B C 1
ATOM 2010 O O . SER B 1 34 ? -15.547 9.688 1.076 1 89.12 34 SER B O 1
ATOM 2012 N N . GLN B 1 35 ? -16.906 9.836 -0.653 1 90.19 35 GLN B N 1
ATOM 2013 C CA . GLN B 1 35 ? -17.812 10.703 0.089 1 90.19 35 GLN B CA 1
ATOM 2014 C C . GLN B 1 35 ? -18.422 9.969 1.286 1 90.19 35 GLN B C 1
ATOM 2016 O O . GLN B 1 35 ? -18.781 8.797 1.185 1 90.19 35 GLN B O 1
ATOM 2021 N N . LEU B 1 36 ? -18.516 10.695 2.334 1 94.38 36 LEU B N 1
ATOM 2022 C CA . LEU B 1 36 ? -19.141 10.188 3.555 1 94.38 36 LEU B CA 1
ATOM 2023 C C . LEU B 1 36 ? -20.578 10.688 3.689 1 94.38 36 LEU B C 1
ATOM 2025 O O . LEU B 1 36 ? -20.859 11.852 3.406 1 94.38 36 LEU B O 1
ATOM 2029 N N . SER B 1 37 ? -21.438 9.828 4.105 1 94.5 37 SER B N 1
ATOM 2030 C CA . SER B 1 37 ? -22.781 10.273 4.445 1 94.5 37 SER B CA 1
ATOM 2031 C C . SER B 1 37 ? -22.766 11.258 5.613 1 94.5 37 SER B C 1
ATOM 2033 O O . SER B 1 37 ? -21.797 11.297 6.383 1 94.5 37 SER B O 1
ATOM 2035 N N . ALA B 1 38 ? -23.828 12.023 5.727 1 92.88 38 ALA B N 1
ATOM 2036 C CA . ALA B 1 38 ? -23.922 13 6.809 1 92.88 38 ALA B CA 1
ATOM 2037 C C . ALA B 1 38 ? -23.844 12.32 8.172 1 92.88 38 ALA B C 1
ATOM 2039 O O . ALA B 1 38 ? -23.188 12.828 9.086 1 92.88 38 ALA B O 1
ATOM 2040 N N . GLU B 1 39 ? -24.484 11.195 8.273 1 95.44 39 GLU B N 1
ATOM 2041 C CA . GLU B 1 39 ? -24.484 10.445 9.523 1 95.44 39 GLU B CA 1
ATOM 2042 C C . GLU B 1 39 ? -23.078 9.953 9.867 1 95.44 39 GLU B C 1
ATOM 2044 O O . GLU B 1 39 ? -22.625 10.094 11 1 95.44 39 GLU B O 1
ATOM 2049 N N . CYS B 1 40 ? -22.438 9.43 8.93 1 95.56 40 CYS B N 1
ATOM 2050 C CA . CYS B 1 40 ? -21.094 8.922 9.109 1 95.56 40 CYS B CA 1
ATOM 2051 C C . CYS B 1 40 ? -20.125 10.047 9.453 1 95.56 40 CYS B C 1
ATOM 2053 O O . CYS B 1 40 ? -19.297 9.914 10.352 1 95.56 40 CYS B O 1
ATOM 2055 N N . ARG B 1 41 ? -20.266 11.133 8.75 1 94.38 41 ARG B N 1
ATOM 2056 C CA . ARG B 1 41 ? -19.391 12.281 8.961 1 94.38 41 ARG B CA 1
ATOM 2057 C C . ARG B 1 41 ? -19.531 12.82 10.383 1 94.38 41 ARG B C 1
ATOM 2059 O O . ARG B 1 41 ? -18.531 13.141 11.031 1 94.38 41 ARG B O 1
ATOM 2066 N N . GLN B 1 42 ? -20.719 12.891 10.852 1 94.06 42 GLN B N 1
ATOM 2067 C CA . GLN B 1 42 ? -20.969 13.375 12.211 1 94.06 42 GLN B CA 1
ATOM 2068 C C . GLN B 1 42 ? -20.391 12.422 13.25 1 94.06 42 GLN B C 1
ATOM 2070 O O . GLN B 1 42 ? -19.828 12.852 14.25 1 94.06 42 GLN B O 1
ATOM 2075 N N . ASP B 1 43 ? -20.578 11.133 12.992 1 95.69 43 ASP B N 1
ATOM 2076 C CA . ASP B 1 43 ? -20.031 10.133 13.898 1 95.69 43 ASP B CA 1
ATOM 2077 C C . ASP B 1 43 ? -18.5 10.195 13.938 1 95.69 43 ASP B C 1
ATOM 2079 O O . ASP B 1 43 ? -17.891 10.008 14.992 1 95.69 43 ASP B O 1
ATOM 2083 N N . PHE B 1 44 ? -17.906 10.508 12.805 1 95.25 44 PHE B N 1
ATOM 2084 C CA . PHE B 1 44 ? -16.453 10.641 12.742 1 95.25 44 PHE B CA 1
ATOM 2085 C C . PHE B 1 44 ? -15.992 11.891 13.477 1 95.25 44 PHE B C 1
ATOM 2087 O O . PHE B 1 44 ? -15.062 11.828 14.289 1 95.25 44 PHE B O 1
ATOM 2094 N N . ILE B 1 45 ? -16.656 12.945 13.32 1 93.88 45 ILE B N 1
ATOM 2095 C CA . ILE B 1 45 ? -16.281 14.242 13.867 1 93.88 45 ILE B CA 1
ATOM 2096 C C . ILE B 1 45 ? -16.266 14.164 15.398 1 93.88 45 ILE B C 1
ATOM 2098 O O . ILE B 1 45 ? -15.344 14.672 16.031 1 93.88 45 ILE B O 1
ATOM 2102 N N . VAL B 1 46 ? -17.203 13.477 15.977 1 93.75 46 VAL B N 1
ATOM 2103 C CA . VAL B 1 46 ? -17.344 13.445 17.422 1 93.75 46 VAL B CA 1
ATOM 2104 C C . VAL B 1 46 ? -16.203 12.625 18.031 1 93.75 46 VAL B C 1
ATOM 2106 O O . VAL B 1 46 ? -15.914 12.734 19.234 1 93.75 46 VAL B O 1
ATOM 2109 N N . ASN B 1 47 ? -15.516 11.859 17.188 1 94.75 47 ASN B N 1
ATOM 2110 C CA . ASN B 1 47 ? -14.453 10.992 17.688 1 94.75 47 ASN B CA 1
ATOM 2111 C C . ASN B 1 47 ? -13.07 11.531 17.312 1 94.75 47 ASN B C 1
ATOM 2113 O O . ASN B 1 47 ? -12.055 10.891 17.594 1 94.75 47 ASN B O 1
ATOM 2117 N N . LEU B 1 48 ? -13.039 12.695 16.688 1 94.44 48 LEU B N 1
ATOM 2118 C CA . LEU B 1 48 ? -11.781 13.328 16.281 1 94.44 48 LEU B CA 1
ATOM 2119 C C . LEU B 1 48 ? -11.305 14.305 17.359 1 94.44 48 LEU B C 1
ATOM 2121 O O . LEU B 1 48 ? -12.117 14.906 18.062 1 94.44 48 LEU B O 1
ATOM 2125 N N . SER B 1 49 ? -10.016 14.461 17.484 1 94.94 49 SER B N 1
ATOM 2126 C CA . SER B 1 49 ? -9.391 15.492 18.297 1 94.94 49 SER B CA 1
ATOM 2127 C C . SER B 1 49 ? -8.547 16.438 17.438 1 94.94 49 SER B C 1
ATOM 2129 O O . SER B 1 49 ? -7.766 15.984 16.594 1 94.94 49 SER B O 1
ATOM 2131 N N . ILE B 1 50 ? -8.703 17.703 17.688 1 94.62 50 ILE B N 1
ATOM 2132 C CA . ILE B 1 50 ? -7.848 18.688 17.016 1 94.62 50 ILE B CA 1
ATOM 2133 C C . ILE B 1 50 ? -6.543 18.844 17.797 1 94.62 50 ILE B C 1
ATOM 2135 O O . ILE B 1 50 ? -6.559 19.031 19.016 1 94.62 50 ILE B O 1
ATOM 2139 N N . ARG B 1 51 ? -5.434 18.688 17.109 1 96.62 51 ARG B N 1
ATOM 2140 C CA . ARG B 1 51 ? -4.117 18.844 17.719 1 96.62 51 ARG B CA 1
ATOM 2141 C C . ARG B 1 51 ? -3.268 19.844 16.938 1 96.62 51 ARG B C 1
ATOM 2143 O O . ARG B 1 51 ? -3.396 19.969 15.719 1 96.62 51 ARG B O 1
ATOM 2150 N N . LYS B 1 52 ? -2.496 20.562 17.688 1 97.5 52 LYS B N 1
ATOM 2151 C CA . LYS B 1 52 ? -1.507 21.469 17.109 1 97.5 52 LYS B CA 1
ATOM 2152 C C . LYS B 1 52 ? -0.088 21 17.438 1 97.5 52 LYS B C 1
ATOM 2154 O O . LYS B 1 52 ? 0.193 20.594 18.562 1 97.5 52 LYS B O 1
ATOM 2159 N N . PHE B 1 53 ? 0.724 20.984 16.406 1 98.12 53 PHE B N 1
ATOM 2160 C CA . PHE B 1 53 ? 2.129 20.625 16.562 1 98.12 53 PHE B CA 1
ATOM 2161 C C . PHE B 1 53 ? 3.031 21.719 16 1 98.12 53 PHE B C 1
ATOM 2163 O O . PHE B 1 53 ? 2.627 22.469 15.102 1 98.12 53 PHE B O 1
ATOM 2170 N N . GLN B 1 54 ? 4.223 21.828 16.547 1 98.25 54 GLN B N 1
ATOM 2171 C CA . GLN B 1 54 ? 5.211 22.797 16.062 1 98.25 54 GLN B CA 1
ATOM 2172 C C . GLN B 1 54 ? 6.195 22.141 15.109 1 98.25 54 GLN B C 1
ATOM 2174 O O . GLN B 1 54 ? 6.371 20.922 15.133 1 98.25 54 GLN B O 1
ATOM 2179 N N . ARG B 1 55 ? 6.801 23.016 14.344 1 97.75 55 ARG B N 1
ATOM 2180 C CA . ARG B 1 55 ? 7.891 22.547 13.5 1 97.75 55 ARG B CA 1
ATOM 2181 C C . ARG B 1 55 ? 8.938 21.797 14.32 1 97.75 55 ARG B C 1
ATOM 2183 O O . ARG B 1 55 ? 9.391 22.281 15.352 1 97.75 55 ARG B O 1
ATOM 2190 N N . GLY B 1 56 ? 9.211 20.562 13.891 1 97.56 56 GLY B N 1
ATOM 2191 C CA . GLY B 1 56 ? 10.25 19.781 14.547 1 97.56 56 GLY B CA 1
ATOM 2192 C C . GLY B 1 56 ? 9.703 18.766 15.523 1 97.56 56 GLY B C 1
ATOM 2193 O O . GLY B 1 56 ? 10.422 17.859 15.953 1 97.56 56 GLY B O 1
ATOM 2194 N N . ASP B 1 57 ? 8.438 18.891 15.852 1 98.25 57 ASP B N 1
ATOM 2195 C CA . ASP B 1 57 ? 7.848 17.938 16.781 1 98.25 57 ASP B CA 1
ATOM 2196 C C . ASP B 1 57 ? 7.871 16.516 16.219 1 98.25 57 ASP B C 1
ATOM 2198 O O . ASP B 1 57 ? 7.465 16.297 15.078 1 98.25 57 ASP B O 1
ATOM 2202 N N . LEU B 1 58 ? 8.344 15.547 17.016 1 98.12 58 LEU B N 1
ATOM 2203 C CA . LEU B 1 58 ? 8.281 14.117 16.734 1 98.12 58 LEU B CA 1
ATOM 2204 C C . LEU B 1 58 ? 7.078 13.477 17.422 1 98.12 58 LEU B C 1
ATOM 2206 O O . LEU B 1 58 ? 6.977 13.484 18.641 1 98.12 58 LEU B O 1
ATOM 2210 N N . VAL B 1 59 ? 6.238 12.891 16.641 1 97.69 59 VAL B N 1
ATOM 2211 C CA . VAL B 1 59 ? 5.027 12.344 17.25 1 97.69 59 VAL B CA 1
ATOM 2212 C C . VAL B 1 59 ? 5.156 10.828 17.375 1 97.69 59 VAL B C 1
ATOM 2214 O O . VAL B 1 59 ? 4.418 10.203 18.156 1 97.69 59 VAL B O 1
ATOM 2217 N N . VAL B 1 60 ? 5.953 10.195 16.609 1 97.94 60 VAL B N 1
ATOM 2218 C CA . VAL B 1 60 ? 6.301 8.781 16.719 1 97.94 60 VAL B CA 1
ATOM 2219 C C . VAL B 1 60 ? 7.812 8.617 16.578 1 97.94 60 VAL B C 1
ATOM 2221 O O . VAL B 1 60 ? 8.445 9.266 15.75 1 97.94 60 VAL B O 1
ATOM 2224 N N . ARG B 1 61 ? 8.336 7.77 17.391 1 97.25 61 ARG B N 1
ATOM 2225 C CA . ARG B 1 61 ? 9.742 7.406 17.281 1 97.25 61 ARG B CA 1
ATOM 2226 C C . ARG B 1 61 ? 9.906 5.961 16.812 1 97.25 61 ARG B C 1
ATOM 2228 O O . ARG B 1 61 ? 9.039 5.121 17.062 1 97.25 61 ARG B O 1
ATOM 2235 N N . GLU B 1 62 ? 10.984 5.809 16.156 1 95.06 62 GLU B N 1
ATOM 2236 C CA . GLU B 1 62 ? 11.297 4.441 15.742 1 95.06 62 GLU B CA 1
ATOM 2237 C C . GLU B 1 62 ? 11.227 3.482 16.922 1 95.06 62 GLU B C 1
ATOM 2239 O O . GLU B 1 62 ? 11.719 3.797 18.016 1 95.06 62 GLU B O 1
ATOM 2244 N N . GLY B 1 63 ? 10.57 2.312 16.719 1 95.94 63 GLY B N 1
ATOM 2245 C CA . GLY B 1 63 ? 10.484 1.303 17.766 1 95.94 63 GLY B CA 1
ATOM 2246 C C . GLY B 1 63 ? 9.266 1.467 18.656 1 95.94 63 GLY B C 1
ATOM 2247 O O . GLY B 1 63 ? 8.953 0.585 19.453 1 95.94 63 GLY B O 1
ATOM 2248 N N . GLN B 1 64 ? 8.57 2.51 18.5 1 97.12 64 GLN B N 1
ATOM 2249 C CA . GLN B 1 64 ? 7.371 2.754 19.297 1 97.12 64 GLN B CA 1
ATOM 2250 C C . GLN B 1 64 ? 6.145 2.129 18.641 1 97.12 64 GLN B C 1
ATOM 2252 O O . GLN B 1 64 ? 6.043 2.078 17.422 1 97.12 64 GLN B O 1
ATOM 2257 N N . PHE B 1 65 ? 5.285 1.655 19.5 1 97.38 65 PHE B N 1
ATOM 2258 C CA . PHE B 1 65 ? 3.965 1.285 19 1 97.38 65 PHE B CA 1
ATOM 2259 C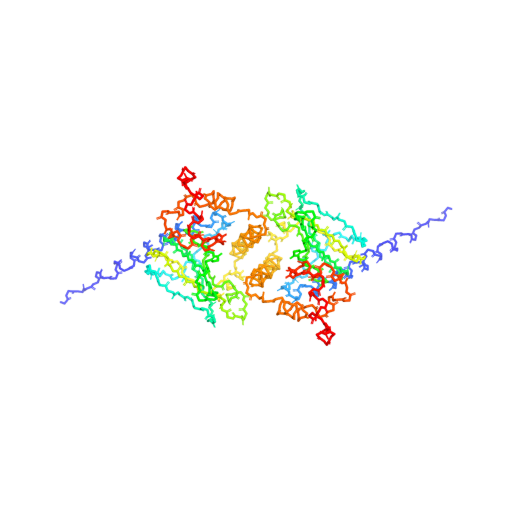 C . PHE B 1 65 ? 3.076 2.514 18.859 1 97.38 65 PHE B C 1
ATOM 2261 O O . PHE B 1 65 ? 3.004 3.344 19.766 1 97.38 65 PHE B O 1
ATOM 2268 N N . ALA B 1 66 ? 2.494 2.664 17.719 1 96.5 66 ALA B N 1
ATOM 2269 C CA . ALA B 1 66 ? 1.705 3.855 17.422 1 96.5 66 ALA B CA 1
ATOM 2270 C C . ALA B 1 66 ? 0.349 3.479 16.828 1 96.5 66 ALA B C 1
ATOM 2272 O O . ALA B 1 66 ? 0.276 2.93 15.727 1 96.5 66 ALA B O 1
ATOM 2273 N N . LYS B 1 67 ? -0.698 3.854 17.516 1 97.38 67 LYS B N 1
ATOM 2274 C CA . LYS B 1 67 ? -2.047 3.506 17.078 1 97.38 67 LYS B CA 1
ATOM 2275 C C . LYS B 1 67 ? -2.895 4.758 16.859 1 97.38 67 LYS B C 1
ATOM 2277 O O . LYS B 1 67 ? -4.113 4.73 17.047 1 97.38 67 LYS B O 1
ATOM 2282 N N . LYS B 1 68 ? -2.193 5.836 16.562 1 97.62 68 LYS B N 1
ATOM 2283 C CA . LYS B 1 68 ? -2.852 7.086 16.188 1 97.62 68 LYS B CA 1
ATOM 2284 C C . LYS B 1 68 ? -2.518 7.477 14.75 1 97.62 68 LYS B C 1
ATOM 2286 O O . LYS B 1 68 ? -1.418 7.199 14.266 1 97.62 68 LYS B O 1
ATOM 2291 N N . ALA B 1 69 ? -3.449 8.078 14.117 1 98.06 69 ALA B N 1
ATOM 2292 C CA . ALA B 1 69 ? -3.283 8.656 12.789 1 98.06 69 ALA B CA 1
ATOM 2293 C C . ALA B 1 69 ? -3.695 10.125 12.773 1 98.06 69 ALA B C 1
ATOM 2295 O O . ALA B 1 69 ? -4.449 10.57 13.648 1 98.06 69 ALA B O 1
ATOM 2296 N N . TYR B 1 70 ? -3.178 10.859 11.797 1 97.94 70 TYR B N 1
ATOM 2297 C CA . TYR B 1 70 ? -3.381 12.297 11.711 1 97.94 70 TYR B CA 1
ATOM 2298 C C . TYR B 1 70 ? -3.773 12.719 10.305 1 97.94 70 TYR B C 1
ATOM 2300 O O . TYR B 1 70 ? -3.09 12.367 9.336 1 97.94 70 TYR B O 1
ATOM 2308 N N . MET B 1 71 ? -4.844 13.398 10.195 1 96.62 71 MET B N 1
ATOM 2309 C CA . MET B 1 71 ? -5.141 14.109 8.953 1 96.62 71 MET B CA 1
ATOM 2310 C C . MET B 1 71 ? -4.625 15.539 9.008 1 96.62 71 MET B C 1
ATOM 2312 O O . MET B 1 71 ? -5 16.312 9.898 1 96.62 71 MET B O 1
ATOM 2316 N N . ILE B 1 72 ? -3.854 15.914 8.047 1 96.81 72 ILE B N 1
ATOM 2317 C CA . ILE B 1 72 ? -3.248 17.25 8.094 1 96.81 72 ILE B CA 1
ATOM 2318 C C . ILE B 1 72 ? -4.223 18.266 7.523 1 96.81 72 ILE B C 1
ATOM 2320 O O . ILE B 1 72 ? -4.625 18.188 6.363 1 96.81 72 ILE B O 1
ATOM 2324 N N . VAL B 1 73 ? -4.621 19.156 8.344 1 95.62 73 VAL B N 1
ATOM 2325 C CA . VAL B 1 73 ? -5.473 20.266 7.93 1 95.62 73 VAL B CA 1
ATOM 2326 C C . VAL B 1 73 ? -4.605 21.406 7.391 1 95.62 73 VAL B C 1
ATOM 2328 O O . VAL B 1 73 ? -4.898 21.953 6.328 1 95.62 73 VAL B O 1
ATOM 2331 N N . SER B 1 74 ? -3.574 21.719 8.094 1 96.12 74 SER B N 1
ATOM 2332 C CA . SER B 1 74 ? -2.551 22.672 7.672 1 96.12 74 SER B CA 1
ATOM 2333 C C . SER B 1 74 ? -1.169 22.25 8.148 1 96.12 74 SER B C 1
ATOM 2335 O O . SER B 1 74 ? -1.017 21.781 9.281 1 96.12 74 SER B O 1
ATOM 2337 N N . GLY B 1 75 ? -0.194 22.422 7.227 1 97.06 75 GLY B N 1
ATOM 2338 C CA . GLY B 1 75 ? 1.171 22.031 7.531 1 97.06 75 GLY B CA 1
ATOM 2339 C C . GLY B 1 75 ? 1.655 20.859 6.688 1 97.06 75 GLY B C 1
ATOM 2340 O O . GLY B 1 75 ? 1.106 20.594 5.617 1 97.06 75 GLY B O 1
ATOM 2341 N N . CYS B 1 76 ? 2.77 20.234 7.164 1 97.94 76 CYS B N 1
ATOM 2342 C CA . CYS B 1 76 ? 3.322 19.078 6.461 1 97.94 76 CYS B CA 1
ATOM 2343 C C . CYS B 1 76 ? 4.223 18.266 7.379 1 97.94 76 CYS B C 1
ATOM 2345 O O . CYS B 1 76 ? 4.664 18.75 8.422 1 97.94 76 CYS B O 1
ATOM 2347 N N . SER B 1 77 ? 4.383 17.094 7.031 1 98.25 77 SER B N 1
ATOM 2348 C CA . SER B 1 77 ? 5.168 16.172 7.848 1 98.25 77 SER B CA 1
ATOM 2349 C C . SER B 1 77 ? 6 15.234 6.984 1 98.25 77 SER B C 1
ATOM 2351 O O . SER B 1 77 ? 5.844 15.203 5.762 1 98.25 77 SER B O 1
ATOM 2353 N N . ARG B 1 78 ? 6.918 14.531 7.66 1 98.06 78 ARG B N 1
ATOM 2354 C CA . ARG B 1 78 ? 7.676 13.477 6.988 1 98.06 78 ARG B CA 1
ATOM 2355 C C . ARG B 1 78 ? 7.828 12.25 7.883 1 98.06 78 ARG B C 1
ATOM 2357 O O . ARG B 1 78 ? 7.742 12.359 9.109 1 98.06 78 ARG B O 1
ATOM 2364 N N . ALA B 1 79 ? 7.934 11.156 7.285 1 97.56 79 ALA B N 1
ATOM 2365 C CA . ALA B 1 79 ? 8.43 9.938 7.914 1 97.56 79 ALA B CA 1
ATOM 2366 C C . ALA B 1 79 ? 9.883 9.672 7.52 1 97.56 79 ALA B C 1
ATOM 2368 O O . ALA B 1 79 ? 10.258 9.82 6.355 1 97.56 79 ALA B O 1
ATOM 2369 N N . PHE B 1 80 ? 10.727 9.367 8.508 1 96.19 80 PHE B N 1
ATOM 2370 C CA . PHE B 1 80 ? 12.133 9.125 8.195 1 96.19 80 PHE B CA 1
ATOM 2371 C C . PHE B 1 80 ? 12.711 8.039 9.094 1 96.19 80 PHE B C 1
ATOM 2373 O O . PHE B 1 80 ? 12.086 7.656 10.086 1 96.19 80 PHE B O 1
ATOM 2380 N N . TYR B 1 81 ? 13.75 7.469 8.68 1 93.62 81 TYR B N 1
ATOM 2381 C CA . TYR B 1 81 ? 14.492 6.488 9.461 1 93.62 81 TYR B CA 1
ATOM 2382 C C . TYR B 1 81 ? 15.984 6.812 9.469 1 93.62 81 TYR B C 1
ATOM 2384 O O . TYR B 1 81 ? 16.453 7.598 8.648 1 93.62 81 TYR B O 1
ATOM 2392 N N . LEU B 1 82 ? 16.672 6.258 10.422 1 91.44 82 LEU B N 1
ATOM 2393 C CA . LEU B 1 82 ? 18.109 6.496 10.539 1 91.44 82 LEU B CA 1
ATOM 2394 C C . LEU B 1 82 ? 18.906 5.383 9.859 1 91.44 82 LEU B C 1
ATOM 2396 O O . LEU B 1 82 ? 18.609 4.199 10.047 1 91.44 82 LEU B O 1
ATOM 2400 N N . LYS B 1 83 ? 19.781 5.777 8.969 1 87.25 83 LYS B N 1
ATOM 2401 C CA . LYS B 1 83 ? 20.719 4.867 8.32 1 87.25 83 LYS B CA 1
ATOM 2402 C C . LYS B 1 83 ? 22.156 5.375 8.438 1 87.25 83 LYS B C 1
ATOM 2404 O O . LYS B 1 83 ? 22.5 6.414 7.875 1 87.25 83 LYS B O 1
ATOM 2409 N N . GLU B 1 84 ? 22.984 4.492 9.094 1 84.19 84 GLU B N 1
ATOM 2410 C CA . GLU B 1 84 ? 24.359 4.898 9.336 1 84.19 84 GLU B CA 1
ATOM 2411 C C . GLU B 1 84 ? 24.438 6.324 9.883 1 84.19 84 GLU B C 1
ATOM 2413 O O . GLU B 1 84 ? 25.188 7.152 9.367 1 84.19 84 GLU B O 1
ATOM 2418 N N . ARG B 1 85 ? 23.578 6.719 10.703 1 82.69 85 ARG B N 1
ATOM 2419 C CA . ARG B 1 85 ? 23.531 7.969 11.461 1 82.69 85 ARG B CA 1
ATOM 2420 C C . ARG B 1 85 ? 23 9.109 10.602 1 82.69 85 ARG B C 1
ATOM 2422 O O . ARG B 1 85 ? 23.109 10.281 10.969 1 82.69 85 ARG B O 1
ATOM 2429 N N . LYS B 1 86 ? 22.5 8.844 9.516 1 88.62 86 LYS B N 1
ATOM 2430 C CA . LYS B 1 86 ? 21.828 9.828 8.68 1 88.62 86 LYS B CA 1
ATOM 2431 C C . LYS B 1 86 ? 20.312 9.609 8.672 1 88.62 86 LYS B C 1
ATOM 2433 O O . LYS B 1 86 ? 19.844 8.469 8.68 1 88.62 86 LYS B O 1
ATOM 2438 N N . ASP B 1 87 ? 19.594 10.703 8.688 1 91.81 87 ASP B N 1
ATOM 2439 C CA . ASP B 1 87 ? 18.156 10.57 8.578 1 91.81 87 ASP B CA 1
ATOM 2440 C C . ASP B 1 87 ? 17.719 10.5 7.113 1 91.81 87 ASP B C 1
ATOM 2442 O O . ASP B 1 87 ? 18 11.406 6.332 1 91.81 87 ASP B O 1
ATOM 2446 N N . ILE B 1 88 ? 17.078 9.5 6.75 1 92.5 88 ILE B N 1
ATOM 2447 C CA . ILE B 1 88 ? 16.594 9.289 5.391 1 92.5 88 ILE B CA 1
ATOM 2448 C C . ILE B 1 88 ? 15.078 9.461 5.348 1 92.5 88 ILE B C 1
ATOM 2450 O O . ILE B 1 88 ? 14.344 8.688 5.957 1 92.5 88 ILE B O 1
ATOM 2454 N N . THR B 1 89 ? 14.68 10.492 4.594 1 95.12 89 THR B N 1
ATOM 2455 C CA . THR B 1 89 ? 13.25 10.742 4.441 1 95.12 89 THR B CA 1
ATOM 2456 C C . THR B 1 89 ? 12.609 9.695 3.533 1 95.12 89 THR B C 1
ATOM 2458 O O . THR B 1 89 ? 13.117 9.422 2.443 1 95.12 89 THR B O 1
ATOM 2461 N N . ASP B 1 90 ? 11.5 9.188 4.004 1 93.06 90 ASP B N 1
ATOM 2462 C CA . ASP B 1 90 ? 10.844 8.102 3.277 1 93.06 90 ASP B CA 1
ATOM 2463 C C . ASP B 1 90 ? 9.516 8.57 2.68 1 93.06 90 ASP B C 1
ATOM 2465 O O . ASP B 1 90 ? 9.07 8.039 1.664 1 93.06 90 ASP B O 1
ATOM 2469 N N . TRP B 1 91 ? 8.891 9.477 3.312 1 95.12 91 TRP B N 1
ATOM 2470 C CA . TRP B 1 91 ? 7.555 9.898 2.904 1 95.12 91 TRP B CA 1
ATOM 2471 C C . TRP B 1 91 ? 7.273 11.328 3.35 1 95.12 91 TRP B C 1
ATOM 2473 O O . TRP B 1 91 ? 7.723 11.75 4.418 1 95.12 91 TRP B O 1
ATOM 2483 N N . PHE B 1 92 ? 6.555 12.031 2.486 1 96.5 92 PHE B N 1
ATOM 2484 C CA . PHE B 1 92 ? 6.02 13.336 2.855 1 96.5 92 PHE B CA 1
ATOM 2485 C C . PHE B 1 92 ? 4.5 13.305 2.904 1 96.5 92 PHE B C 1
ATOM 2487 O O . PHE B 1 92 ? 3.861 12.617 2.102 1 96.5 92 PHE B O 1
ATOM 2494 N N . THR B 1 93 ? 3.965 14.016 3.779 1 97.12 93 THR B N 1
ATOM 2495 C CA . THR B 1 93 ? 2.52 14.18 3.885 1 97.12 93 THR B CA 1
ATOM 2496 C C . THR B 1 93 ? 2.139 15.656 3.947 1 97.12 93 THR B C 1
ATOM 2498 O O . THR B 1 93 ? 2.721 16.422 4.719 1 97.12 93 THR B O 1
ATOM 2501 N N . PHE B 1 94 ? 1.146 15.984 3.18 1 96.06 94 PHE B N 1
ATOM 2502 C CA . PHE B 1 94 ? 0.711 17.375 3.098 1 96.06 94 PHE B CA 1
ATOM 2503 C C . PHE B 1 94 ? -0.778 17.5 3.396 1 96.06 94 PHE B C 1
ATOM 2505 O O . PHE B 1 94 ? -1.402 16.547 3.859 1 96.06 94 PHE B O 1
ATOM 2512 N N . GLU B 1 95 ? -1.326 18.688 3.213 1 94.31 95 GLU B N 1
ATOM 2513 C CA . GLU B 1 95 ? -2.725 18.969 3.525 1 94.31 95 GLU B CA 1
ATOM 2514 C C . GLU B 1 95 ? -3.656 18.016 2.795 1 94.31 95 GLU B C 1
ATOM 2516 O O . GLU B 1 95 ? -3.418 17.672 1.634 1 94.31 95 GLU B O 1
ATOM 2521 N N . ASN B 1 96 ? -4.695 17.5 3.566 1 92.25 96 ASN B N 1
ATOM 2522 C CA . ASN B 1 96 ? -5.746 16.625 3.061 1 92.25 96 ASN B CA 1
ATOM 2523 C C . ASN B 1 96 ? -5.246 15.203 2.873 1 92.25 96 ASN B C 1
ATOM 2525 O O . ASN B 1 96 ? -5.863 14.414 2.156 1 92.25 96 ASN B O 1
ATOM 2529 N N . GLN B 1 97 ? -4.117 14.961 3.412 1 94.81 97 GLN B N 1
ATOM 2530 C CA . GLN B 1 97 ? -3.564 13.609 3.426 1 94.81 97 GLN B CA 1
ATOM 2531 C C . GLN B 1 97 ? -3.432 13.086 4.852 1 94.81 97 GLN B C 1
ATOM 2533 O O . GLN B 1 97 ? -3.664 13.82 5.812 1 94.81 97 GLN B O 1
ATOM 2538 N N . PHE B 1 98 ? -3.104 11.82 4.969 1 96.5 98 PHE B N 1
ATOM 2539 C CA . PHE B 1 98 ? -3.049 11.156 6.27 1 96.5 9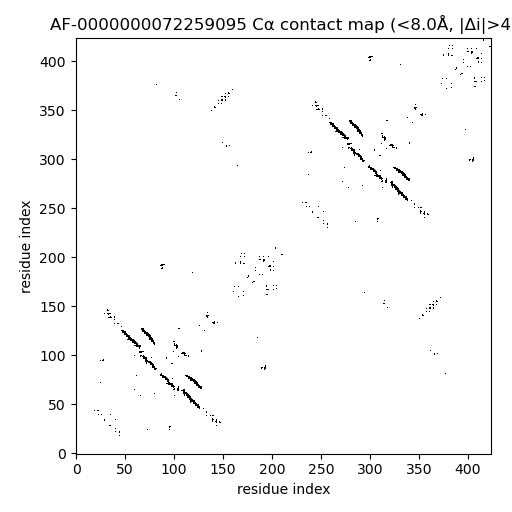8 PHE B CA 1
ATOM 2540 C C . PHE B 1 98 ? -1.624 10.727 6.598 1 96.5 98 PHE B C 1
ATOM 2542 O O . PHE B 1 98 ? -0.9 10.242 5.727 1 96.5 98 PHE B O 1
ATOM 2549 N N . MET B 1 99 ? -1.239 10.961 7.852 1 97.19 99 MET B N 1
ATOM 2550 C CA . MET B 1 99 ? 0.047 10.531 8.391 1 97.19 99 MET B CA 1
ATOM 2551 C C . MET B 1 99 ? -0.144 9.492 9.492 1 97.19 99 MET B C 1
ATOM 2553 O O . MET B 1 99 ? -0.957 9.695 10.398 1 97.19 99 MET B O 1
ATOM 2557 N N . ALA B 1 100 ? 0.559 8.453 9.461 1 97.88 100 ALA B N 1
ATOM 2558 C CA . ALA B 1 100 ? 0.612 7.426 10.492 1 97.88 100 ALA B CA 1
ATOM 2559 C C . ALA B 1 100 ? 1.833 6.527 10.305 1 97.88 100 ALA B C 1
ATOM 2561 O O . ALA B 1 100 ? 2.402 6.457 9.211 1 97.88 100 ALA B O 1
ATOM 2562 N N . SER B 1 101 ? 2.268 5.969 11.391 1 97.56 101 SER B N 1
ATOM 2563 C CA . SER B 1 101 ? 3.166 4.828 11.219 1 97.56 101 SER B CA 1
ATOM 2564 C C . SER B 1 101 ? 2.422 3.611 10.688 1 97.56 101 SER B C 1
ATOM 2566 O O . SER B 1 101 ? 1.923 2.793 11.461 1 97.56 101 SER B O 1
ATOM 2568 N N . ILE B 1 102 ? 2.406 3.492 9.469 1 97.06 102 ILE B N 1
ATOM 2569 C CA . ILE B 1 102 ? 1.529 2.553 8.773 1 97.06 102 ILE B CA 1
ATOM 2570 C C . ILE B 1 102 ? 1.746 1.145 9.328 1 97.06 102 ILE B C 1
ATOM 2572 O O . ILE B 1 102 ? 0.784 0.436 9.633 1 97.06 102 ILE B O 1
ATOM 2576 N N . VAL B 1 103 ? 2.967 0.748 9.453 1 96.69 103 VAL B N 1
ATOM 2577 C CA . VAL B 1 103 ? 3.293 -0.601 9.906 1 96.69 103 VAL B CA 1
ATOM 2578 C C . VAL B 1 103 ? 2.727 -0.827 11.305 1 96.69 103 VAL B C 1
ATOM 2580 O O . VAL B 1 103 ? 2.01 -1.803 11.547 1 96.69 103 VAL B O 1
ATOM 2583 N N . SER B 1 104 ? 3.006 0.082 12.18 1 97.69 104 SER B N 1
ATOM 2584 C CA . SER B 1 104 ? 2.527 -0.065 13.555 1 97.69 104 SER B CA 1
ATOM 2585 C C . SER B 1 104 ? 1.018 0.126 13.633 1 97.69 104 SER B C 1
ATOM 2587 O O . SER B 1 104 ? 0.341 -0.558 14.406 1 97.69 104 SER B O 1
ATOM 2589 N N . PHE B 1 105 ? 0.46 1.009 12.883 1 98.25 105 PHE B N 1
ATOM 2590 C CA . PHE B 1 105 ? -0.96 1.339 12.906 1 98.25 105 PHE B CA 1
ATOM 2591 C C . PHE B 1 105 ? -1.799 0.161 12.43 1 98.25 105 PHE B C 1
ATOM 2593 O O . PHE B 1 105 ? -2.879 -0.099 12.961 1 98.25 105 PHE B O 1
ATOM 2600 N N . PHE B 1 106 ? -1.3 -0.603 11.453 1 97.62 106 PHE B N 1
ATOM 2601 C CA . PHE B 1 106 ? -2.117 -1.631 10.82 1 97.62 106 PHE B CA 1
ATOM 2602 C C . PHE B 1 106 ? -1.652 -3.021 11.234 1 97.62 106 PHE B C 1
ATOM 2604 O O . PHE B 1 106 ? -2.229 -4.027 10.812 1 97.62 106 PHE B O 1
ATOM 2611 N N . SER B 1 107 ? -0.626 -3.105 11.992 1 95.94 107 SER B N 1
ATOM 2612 C CA . SER B 1 107 ? -0.13 -4.402 12.445 1 95.94 107 SER B CA 1
ATOM 2613 C C . SER B 1 107 ? 0.288 -4.355 13.914 1 95.94 107 SER B C 1
ATOM 2615 O O . SER B 1 107 ? 0.045 -3.361 14.602 1 95.94 107 SER B O 1
ATOM 2617 N N . ASP B 1 108 ? 0.825 -5.465 14.422 1 93.56 108 ASP B N 1
ATOM 2618 C CA . ASP B 1 108 ? 1.267 -5.551 15.812 1 93.56 108 ASP B CA 1
ATOM 2619 C C . ASP B 1 108 ? 2.779 -5.367 15.922 1 93.56 108 ASP B C 1
ATOM 2621 O O . ASP B 1 108 ? 3.41 -5.895 16.844 1 93.56 108 ASP B O 1
ATOM 2625 N N . ARG B 1 109 ? 3.355 -4.637 15.039 1 95.06 109 ARG B N 1
ATOM 2626 C CA . ARG B 1 109 ? 4.785 -4.355 15.031 1 95.06 109 ARG B CA 1
ATOM 2627 C C . ARG B 1 109 ? 5.059 -2.889 15.352 1 95.06 109 ARG B C 1
ATOM 2629 O O . ARG B 1 109 ? 4.211 -2.027 15.109 1 95.06 109 ARG B O 1
ATOM 2636 N N . PRO B 1 110 ? 6.195 -2.629 15.906 1 97.06 110 PRO B N 1
ATOM 2637 C CA . PRO B 1 110 ? 6.531 -1.233 16.203 1 97.06 110 PRO B CA 1
ATOM 2638 C C . PRO B 1 110 ? 6.848 -0.427 14.938 1 97.06 110 PRO B C 1
ATOM 2640 O O . PRO B 1 110 ? 7.082 -1.004 13.875 1 97.06 110 PRO B O 1
ATOM 2643 N N . SER B 1 111 ? 6.875 0.87 15.094 1 96.94 111 SER B N 1
ATOM 2644 C CA . SER B 1 111 ? 7.145 1.758 13.969 1 96.94 111 SER B CA 1
ATOM 2645 C C . SER B 1 111 ? 8.594 1.649 13.516 1 96.94 111 SER B C 1
ATOM 2647 O O . SER B 1 111 ? 9.516 1.766 14.328 1 96.94 111 SER B O 1
ATOM 2649 N N . PRO B 1 112 ? 8.82 1.486 12.289 1 94 112 PRO B N 1
ATOM 2650 C CA . PRO B 1 112 ? 10.188 1.528 11.781 1 94 112 PRO B CA 1
ATOM 2651 C C . PRO B 1 112 ? 10.672 2.949 11.492 1 94 112 PRO B C 1
ATOM 2653 O O . PRO B 1 112 ? 11.836 3.152 11.141 1 94 112 PRO B O 1
ATOM 2656 N N . HIS B 1 113 ? 9.742 3.922 11.656 1 95.81 113 HIS B N 1
ATOM 2657 C CA . HIS B 1 113 ? 10.055 5.285 11.25 1 95.81 113 HIS B CA 1
ATOM 2658 C C . HIS B 1 113 ? 9.82 6.27 12.391 1 95.81 113 HIS B C 1
ATOM 2660 O O . HIS B 1 113 ? 9.07 5.969 13.328 1 95.81 113 HIS B O 1
ATOM 2666 N N . TYR B 1 114 ? 10.531 7.375 12.266 1 97.38 114 TYR B N 1
ATOM 2667 C CA . TYR B 1 114 ? 10.133 8.594 12.961 1 97.38 114 TYR B CA 1
ATOM 2668 C C . TYR B 1 114 ? 9.102 9.375 12.156 1 97.38 114 TYR B C 1
ATOM 2670 O O . TYR B 1 114 ? 9.148 9.383 10.922 1 97.38 114 TYR B O 1
ATOM 2678 N N . LEU B 1 115 ? 8.195 9.969 12.812 1 98.38 115 LEU B N 1
ATOM 2679 C CA . LEU B 1 115 ? 7.273 10.914 12.195 1 98.38 115 LEU B CA 1
ATOM 2680 C C . LEU B 1 115 ? 7.484 12.32 12.75 1 98.38 115 LEU B C 1
ATOM 2682 O O . LEU B 1 115 ? 7.395 12.531 13.961 1 98.38 115 LEU B O 1
ATOM 2686 N N . GLU B 1 116 ? 7.734 13.266 11.898 1 98.56 116 GLU B N 1
ATOM 2687 C CA . GLU B 1 116 ? 8.094 14.625 12.281 1 98.56 116 GLU B CA 1
ATOM 2688 C C . GLU B 1 116 ? 7.27 15.648 11.508 1 98.56 116 GLU B C 1
ATOM 2690 O O . GLU B 1 116 ? 7.07 15.508 10.305 1 98.56 116 GLU B O 1
ATOM 2695 N N . PHE B 1 117 ? 6.754 16.625 12.195 1 98.62 117 PHE B N 1
ATOM 2696 C CA . PHE B 1 117 ? 6.148 17.75 11.5 1 98.62 117 PHE B CA 1
ATOM 2697 C C . PHE B 1 117 ? 7.215 18.75 11.039 1 98.62 117 PHE B C 1
ATOM 2699 O O . PHE B 1 117 ? 8.086 19.125 11.82 1 98.62 117 PHE B O 1
ATOM 2706 N N . LEU B 1 118 ? 7.16 19.203 9.805 1 98.19 118 LEU B N 1
ATOM 2707 C CA . LEU B 1 118 ? 8.18 20.062 9.203 1 98.19 118 LEU B CA 1
ATOM 2708 C C . LEU B 1 118 ? 7.758 21.531 9.266 1 98.19 118 LEU B C 1
ATOM 2710 O O . LEU B 1 118 ? 8.547 22.406 8.922 1 98.19 118 LEU B O 1
ATOM 2714 N N . GLU B 1 119 ? 6.539 21.812 9.617 1 97.81 119 GLU B N 1
ATOM 2715 C CA . GLU B 1 119 ? 5.918 23.125 9.836 1 97.81 119 GLU B CA 1
ATOM 2716 C C . GLU B 1 119 ? 4.988 23.094 11.039 1 97.81 119 GLU B C 1
ATOM 2718 O O . GLU B 1 119 ? 4.602 22.031 11.516 1 97.81 119 GLU B O 1
ATOM 2723 N N . ASP B 1 120 ? 4.734 24.328 11.523 1 98.38 120 ASP B N 1
ATOM 2724 C CA . ASP B 1 120 ? 3.588 24.391 12.422 1 98.38 120 ASP B CA 1
ATOM 2725 C C . ASP B 1 120 ? 2.338 23.828 11.758 1 98.38 120 ASP B C 1
ATOM 2727 O O . ASP B 1 120 ? 1.98 24.219 10.648 1 98.38 120 ASP B O 1
ATOM 2731 N N . SER B 1 121 ? 1.742 22.797 12.461 1 97.94 121 SER B N 1
ATOM 2732 C CA . SER B 1 121 ? 0.695 22.047 11.773 1 97.94 121 SER B CA 1
ATOM 2733 C C . SER B 1 121 ? -0.545 21.906 12.648 1 97.94 121 SER B C 1
ATOM 2735 O O . SER B 1 121 ? -0.441 21.812 13.875 1 97.94 121 SER B O 1
ATOM 2737 N N . THR B 1 122 ? -1.697 22 12.062 1 97.5 122 THR B N 1
ATOM 2738 C CA . THR B 1 122 ? -2.977 21.609 12.648 1 97.5 122 THR B CA 1
ATOM 2739 C C . THR B 1 122 ? -3.473 20.297 12.047 1 97.5 122 THR B C 1
ATOM 2741 O O . THR B 1 122 ? -3.51 20.156 10.828 1 97.5 122 THR B O 1
ATOM 2744 N N . VAL B 1 123 ? -3.863 19.359 12.961 1 97.12 123 VAL B N 1
ATOM 2745 C CA . VAL B 1 123 ? -4.242 18.047 12.445 1 97.12 123 VAL B CA 1
ATOM 2746 C C . VAL B 1 123 ? -5.5 17.562 13.164 1 97.12 123 VAL B C 1
ATOM 2748 O O . VAL B 1 123 ? -5.855 18.062 14.227 1 97.12 123 VAL B O 1
ATOM 2751 N N . LEU B 1 124 ? -6.203 16.672 12.539 1 96.75 124 LEU B N 1
ATOM 2752 C CA . LEU B 1 124 ? -7.25 15.875 13.164 1 96.75 124 LEU B CA 1
ATOM 2753 C C . LEU B 1 124 ? -6.727 14.492 13.531 1 96.75 124 LEU B C 1
ATOM 2755 O O . LEU B 1 124 ? -6.258 13.742 12.672 1 96.75 124 LEU B O 1
ATOM 2759 N N . GLU B 1 125 ? -6.766 14.156 14.766 1 97.56 125 GLU B N 1
ATOM 2760 C CA . GLU B 1 125 ? -6.215 12.914 15.289 1 97.56 125 GLU B CA 1
ATOM 2761 C C . GLU B 1 125 ? -7.324 11.906 15.594 1 97.56 125 GLU B C 1
ATOM 2763 O O . GLU B 1 125 ? -8.367 12.266 16.125 1 97.56 125 GLU B O 1
ATOM 2768 N N . PHE B 1 126 ? -7.129 10.656 15.258 1 97.44 126 PHE B N 1
ATOM 2769 C CA . PHE B 1 126 ? -8.016 9.562 15.633 1 97.44 126 PHE B CA 1
ATOM 2770 C C . PHE B 1 126 ? -7.234 8.281 15.859 1 97.44 126 PHE B C 1
ATOM 2772 O O . PHE B 1 126 ? -6.105 8.141 15.375 1 97.44 126 PHE B O 1
ATOM 2779 N N . SER B 1 127 ? -7.82 7.367 16.578 1 97.94 127 SER B N 1
ATOM 2780 C CA . SER B 1 127 ? -7.133 6.121 16.906 1 97.94 127 SER B CA 1
ATOM 2781 C C . SER B 1 127 ? -7.539 4.992 15.969 1 97.94 127 SER B C 1
ATOM 2783 O O . SER B 1 127 ? -8.547 5.094 15.266 1 97.94 127 SER B O 1
ATOM 2785 N N . LYS B 1 128 ? -6.738 3.918 16.016 1 98.12 128 LYS B N 1
ATOM 2786 C CA . LYS B 1 128 ? -7.062 2.697 15.281 1 98.12 128 LYS B CA 1
ATOM 2787 C C . LYS B 1 128 ? -8.391 2.113 15.75 1 98.12 128 LYS B C 1
ATOM 2789 O O . LYS B 1 128 ? -9.172 1.611 14.938 1 98.12 128 LYS B O 1
ATOM 2794 N N . GLU B 1 129 ? -8.648 2.193 17 1 97.75 129 GLU B N 1
ATOM 2795 C CA . GLU B 1 129 ? -9.891 1.685 17.562 1 97.75 129 GLU B CA 1
ATOM 2796 C C . GLU B 1 129 ? -11.102 2.42 17 1 97.75 129 GLU B C 1
ATOM 2798 O O . GLU B 1 129 ? -12.102 1.796 16.641 1 97.75 129 GLU B O 1
ATOM 2803 N N . ILE B 1 130 ? -10.977 3.688 16.938 1 97.56 130 ILE B N 1
ATOM 2804 C CA . ILE B 1 130 ? -12.055 4.504 16.391 1 97.56 130 ILE B CA 1
ATOM 2805 C C . ILE B 1 130 ? -12.258 4.184 14.914 1 97.56 130 ILE B C 1
ATOM 2807 O O . ILE B 1 130 ? -13.391 4.031 14.453 1 97.56 130 ILE B O 1
ATOM 2811 N N . MET B 1 131 ? -11.188 4.094 14.172 1 97.69 131 MET B N 1
ATOM 2812 C CA . MET B 1 131 ? -11.266 3.74 12.758 1 97.69 131 MET B CA 1
ATOM 2813 C C . MET B 1 131 ? -11.992 2.414 12.562 1 97.69 131 MET B C 1
ATOM 2815 O O . MET B 1 131 ? -12.891 2.309 11.727 1 97.69 131 MET B O 1
ATOM 2819 N N . ASP B 1 132 ? -11.586 1.426 13.359 1 97.5 132 ASP B N 1
ATOM 2820 C CA . ASP B 1 132 ? -12.18 0.099 13.227 1 97.5 132 ASP B CA 1
ATOM 2821 C C . ASP B 1 132 ? -13.672 0.13 13.578 1 97.5 132 ASP B C 1
ATOM 2823 O O . ASP B 1 132 ? -14.492 -0.454 12.859 1 97.5 132 ASP B O 1
ATOM 2827 N N . SER B 1 133 ? -14.008 0.816 14.625 1 97.88 133 SER B N 1
ATOM 2828 C CA . SER B 1 133 ? -15.391 0.902 15.07 1 97.88 133 SER B CA 1
ATOM 2829 C C . SER B 1 133 ? -16.266 1.564 14.016 1 97.88 133 SER B C 1
ATOM 2831 O O . SER B 1 133 ? -17.359 1.072 13.703 1 97.88 133 SER B O 1
ATOM 2833 N N . LEU B 1 134 ? -15.797 2.658 13.508 1 97.88 134 LEU B N 1
ATOM 2834 C CA . LEU B 1 134 ? -16.562 3.381 12.5 1 97.88 134 LEU B CA 1
ATOM 2835 C C . LEU B 1 134 ? -16.672 2.578 11.211 1 97.88 134 LEU B C 1
ATOM 2837 O O . LEU B 1 134 ? -17.688 2.613 10.531 1 97.88 134 LEU B O 1
ATOM 2841 N N . SER B 1 135 ? -15.594 1.865 10.82 1 97.69 135 SER B N 1
ATOM 2842 C CA . SER B 1 135 ? -15.617 1.016 9.633 1 97.69 135 SER B CA 1
ATOM 2843 C C . SER B 1 135 ? -16.641 -0.108 9.781 1 97.69 135 SER B C 1
ATOM 2845 O O . SER B 1 135 ? -17.281 -0.5 8.805 1 97.69 135 SER B O 1
ATOM 2847 N N . ASP B 1 136 ? -16.734 -0.608 10.953 1 96.69 136 ASP B N 1
ATOM 2848 C CA . ASP B 1 136 ? -17.703 -1.659 11.227 1 96.69 136 ASP B CA 1
ATOM 2849 C C . ASP B 1 136 ? -19.141 -1.125 11.125 1 96.69 136 ASP B C 1
ATOM 2851 O O . ASP B 1 136 ? -20.016 -1.805 10.609 1 96.69 136 ASP B O 1
ATOM 2855 N N . LYS B 1 137 ? -19.297 0.043 11.547 1 97.06 137 LYS B N 1
ATOM 2856 C CA . LYS B 1 137 ? -20.625 0.626 11.68 1 97.06 137 LYS B CA 1
ATOM 2857 C C . LYS B 1 137 ? -21.125 1.194 10.352 1 97.06 137 LYS B C 1
ATOM 2859 O O . LYS B 1 137 ? -22.312 1.119 10.039 1 97.06 137 LYS B O 1
ATOM 2864 N N . HIS B 1 138 ? -20.188 1.83 9.617 1 97.25 138 HIS B N 1
ATOM 2865 C CA . HIS B 1 138 ? -20.578 2.562 8.414 1 97.25 138 HIS B CA 1
ATOM 2866 C C . HIS B 1 138 ? -19.859 2.008 7.188 1 97.25 138 HIS B C 1
ATOM 2868 O O . HIS B 1 138 ? -18.641 2.129 7.062 1 97.25 138 HIS B O 1
ATOM 2874 N N . HIS B 1 139 ? -20.609 1.501 6.207 1 97.31 139 HIS B N 1
ATOM 2875 C CA . HIS B 1 139 ? -20.062 0.985 4.957 1 97.31 139 HIS B CA 1
ATOM 2876 C C . HIS B 1 139 ? -19.281 2.062 4.211 1 97.31 139 HIS B C 1
ATOM 2878 O O . HIS B 1 139 ? -18.203 1.797 3.68 1 97.31 139 HIS B O 1
ATOM 2884 N N . ASP B 1 140 ? -19.812 3.252 4.191 1 95.69 140 ASP B N 1
ATOM 2885 C CA . ASP B 1 140 ? -19.156 4.332 3.463 1 95.69 140 ASP B CA 1
ATOM 2886 C C . ASP B 1 140 ? -17.859 4.75 4.152 1 95.69 140 ASP B C 1
ATOM 2888 O O . ASP B 1 140 ? -16.906 5.195 3.496 1 95.69 140 ASP B O 1
ATOM 2892 N N . PHE B 1 141 ? -17.766 4.602 5.496 1 97.12 141 PHE B N 1
ATOM 2893 C CA . PHE B 1 141 ? -16.5 4.883 6.176 1 97.12 141 PHE B CA 1
ATOM 2894 C C . PHE B 1 141 ? -15.461 3.836 5.816 1 97.12 141 PHE B C 1
ATOM 2896 O O . PHE B 1 141 ? -14.289 4.172 5.59 1 97.12 141 PHE B O 1
ATOM 2903 N N . GLU B 1 142 ? -15.867 2.621 5.789 1 96.88 142 GLU B N 1
ATOM 2904 C CA . GLU B 1 142 ? -14.945 1.573 5.355 1 96.88 142 GLU B CA 1
ATOM 2905 C C . GLU B 1 142 ? -14.445 1.833 3.939 1 96.88 142 GLU B C 1
ATOM 2907 O O . GLU B 1 142 ? -13.266 1.605 3.641 1 96.88 142 GLU B O 1
ATOM 2912 N N . ARG B 1 143 ? -15.344 2.254 3.088 1 96.5 143 ARG B N 1
ATOM 2913 C CA . ARG B 1 143 ? -14.961 2.598 1.722 1 96.5 143 ARG B CA 1
ATOM 2914 C C . ARG B 1 143 ? -13.953 3.742 1.708 1 96.5 143 ARG B C 1
ATOM 2916 O O . ARG B 1 143 ? -12.969 3.701 0.963 1 96.5 143 ARG B O 1
ATOM 2923 N N . PHE B 1 144 ? -14.227 4.727 2.529 1 96.69 144 PHE B N 1
ATOM 2924 C CA . PHE B 1 144 ? -13.336 5.875 2.656 1 96.69 144 PHE B CA 1
ATOM 2925 C C . PHE B 1 144 ? -11.945 5.434 3.086 1 96.69 144 PHE B C 1
ATOM 2927 O O . PHE B 1 144 ? -10.953 5.809 2.459 1 96.69 144 PHE B O 1
ATOM 2934 N N . ILE B 1 145 ? -11.82 4.582 4.07 1 96.62 145 ILE B N 1
ATOM 2935 C CA . ILE B 1 145 ? -10.539 4.098 4.574 1 96.62 145 ILE B CA 1
ATOM 2936 C C . ILE B 1 145 ? -9.867 3.229 3.514 1 96.62 145 ILE B C 1
ATOM 2938 O O . ILE B 1 145 ? -8.656 3.334 3.291 1 96.62 145 ILE B O 1
ATOM 2942 N N . SER B 1 146 ? -10.656 2.398 2.9 1 96.75 146 SER B N 1
ATOM 2943 C CA . SER B 1 146 ? -10.133 1.531 1.85 1 96.75 146 SER B CA 1
ATOM 2944 C C . SER B 1 146 ? -9.492 2.344 0.731 1 96.75 146 SER B C 1
ATOM 2946 O O . SER B 1 146 ? -8.438 1.969 0.21 1 96.75 146 SER B O 1
ATOM 2948 N N . ARG B 1 147 ? -10.086 3.422 0.379 1 96.75 147 ARG B N 1
ATOM 2949 C CA . ARG B 1 147 ? -9.539 4.281 -0.666 1 96.75 147 ARG B CA 1
ATOM 2950 C C . ARG B 1 147 ? -8.242 4.945 -0.208 1 96.75 147 ARG B C 1
ATOM 2952 O O . ARG B 1 147 ? -7.297 5.074 -0.989 1 96.75 147 ARG B O 1
ATOM 2959 N N . VAL B 1 148 ? -8.18 5.395 1.004 1 96.5 148 VAL B N 1
ATOM 2960 C CA . VAL B 1 148 ? -6.965 5.98 1.558 1 96.5 148 VAL B CA 1
ATOM 2961 C C . VAL B 1 148 ? -5.832 4.961 1.515 1 96.5 148 VAL B C 1
ATOM 2963 O O . VAL B 1 148 ? -4.719 5.277 1.083 1 96.5 148 VAL B O 1
ATOM 2966 N N . VAL B 1 149 ? -6.109 3.75 1.931 1 97.38 149 VAL B N 1
ATOM 2967 C CA . VAL B 1 149 ? -5.117 2.68 1.955 1 97.38 149 VAL B CA 1
ATOM 2968 C C . VAL B 1 149 ? -4.672 2.357 0.531 1 97.38 149 VAL B C 1
ATOM 2970 O O . VAL B 1 149 ? -3.479 2.172 0.274 1 97.38 149 VAL B O 1
ATOM 2973 N N . THR B 1 150 ? -5.625 2.307 -0.36 1 97.06 150 THR B N 1
ATOM 2974 C CA . THR B 1 150 ? -5.312 2.021 -1.756 1 97.06 150 THR B CA 1
ATOM 2975 C C . THR B 1 150 ? -4.406 3.102 -2.338 1 97.06 150 THR B C 1
ATOM 2977 O O . THR B 1 150 ? -3.416 2.795 -3.004 1 97.06 150 THR B O 1
ATOM 2980 N N . GLU B 1 151 ? -4.699 4.34 -2.057 1 95.44 151 GLU B N 1
ATOM 2981 C CA . GLU B 1 151 ? -3.873 5.438 -2.547 1 95.44 151 GLU B CA 1
ATOM 2982 C C . GLU B 1 151 ? -2.471 5.383 -1.949 1 95.44 151 GLU B C 1
ATOM 2984 O O . GLU B 1 151 ? -1.487 5.688 -2.631 1 95.44 151 GLU B O 1
ATOM 2989 N N . THR B 1 152 ? -2.432 5.055 -0.713 1 96.19 152 THR B N 1
ATOM 2990 C CA . THR B 1 152 ? -1.136 4.898 -0.064 1 96.19 152 THR B CA 1
ATOM 2991 C C . THR B 1 152 ? -0.348 3.754 -0.698 1 96.19 152 THR B C 1
ATOM 2993 O O . THR B 1 152 ? 0.85 3.887 -0.955 1 96.19 152 THR B O 1
ATOM 2996 N N . MET B 1 153 ? -1.008 2.65 -0.931 1 97.12 153 MET B N 1
ATOM 2997 C CA . MET B 1 153 ? -0.396 1.509 -1.604 1 97.12 153 MET B CA 1
ATOM 2998 C C . MET B 1 153 ? 0.162 1.914 -2.965 1 97.12 153 MET B C 1
ATOM 3000 O O . MET B 1 153 ? 1.301 1.582 -3.297 1 97.12 153 MET B O 1
ATOM 3004 N N . LEU B 1 154 ? -0.622 2.629 -3.697 1 96.12 154 LEU B N 1
ATOM 3005 C CA . LEU B 1 154 ? -0.181 3.086 -5.008 1 96.12 154 LEU B CA 1
ATOM 3006 C C . LEU B 1 154 ? 1.006 4.035 -4.887 1 96.12 154 LEU B C 1
ATOM 3008 O O . LEU B 1 154 ? 1.917 4.012 -5.715 1 96.12 154 LEU B O 1
ATOM 3012 N N . GLY B 1 155 ? 0.956 4.883 -3.885 1 93.88 155 GLY B N 1
ATOM 3013 C CA . GLY B 1 155 ? 2.105 5.727 -3.596 1 93.88 155 GLY B CA 1
ATOM 3014 C C . GLY B 1 155 ? 3.367 4.938 -3.307 1 93.88 155 GLY B C 1
ATOM 3015 O O . GLY B 1 155 ? 4.453 5.301 -3.764 1 93.88 155 GLY B O 1
ATOM 3016 N N . LEU B 1 156 ? 3.242 3.869 -2.576 1 94.69 156 LEU B N 1
ATOM 3017 C CA . LEU B 1 156 ? 4.371 2.998 -2.268 1 94.69 156 LEU B CA 1
ATOM 3018 C C . LEU B 1 156 ? 4.895 2.316 -3.529 1 94.69 156 LEU B C 1
ATOM 3020 O O . LEU B 1 156 ? 6.105 2.162 -3.699 1 94.69 156 LEU B O 1
ATOM 3024 N N . CYS B 1 157 ? 3.975 1.886 -4.371 1 93.19 157 CYS B N 1
ATOM 3025 C CA . CYS B 1 157 ? 4.379 1.323 -5.652 1 93.19 157 CYS B CA 1
ATOM 3026 C C . CYS B 1 157 ? 5.203 2.326 -6.453 1 93.19 157 CYS B C 1
ATOM 3028 O O . CYS B 1 157 ? 6.234 1.97 -7.031 1 93.19 157 CYS B O 1
ATOM 3030 N N . GLU B 1 158 ? 4.75 3.52 -6.457 1 90.06 158 GLU B N 1
ATOM 3031 C CA . GLU B 1 158 ? 5.469 4.578 -7.16 1 90.06 158 GLU B CA 1
ATOM 3032 C C . GLU B 1 158 ? 6.852 4.801 -6.559 1 90.06 158 GLU B C 1
ATOM 3034 O O . GLU B 1 158 ? 7.824 5.023 -7.281 1 90.06 158 GLU B O 1
ATOM 3039 N N . ARG B 1 159 ? 6.922 4.777 -5.312 1 87.88 159 ARG B N 1
ATOM 3040 C CA . ARG B 1 159 ? 8.195 4.934 -4.621 1 87.88 159 ARG B CA 1
ATOM 3041 C C . ARG B 1 159 ? 9.164 3.816 -4.992 1 87.88 159 ARG B C 1
ATOM 3043 O O . ARG B 1 159 ? 10.328 4.074 -5.297 1 87.88 159 ARG B O 1
ATOM 3050 N N . LEU B 1 160 ? 8.703 2.627 -4.969 1 88.25 160 LEU B N 1
ATOM 3051 C CA . LEU B 1 160 ? 9.523 1.475 -5.332 1 88.25 160 LEU B CA 1
ATOM 3052 C C . LEU B 1 160 ? 10.008 1.589 -6.773 1 88.25 160 LEU B C 1
ATOM 3054 O O . LEU B 1 160 ? 11.18 1.323 -7.055 1 88.25 160 LEU B O 1
ATOM 3058 N N . TYR B 1 161 ? 9.109 2.029 -7.613 1 84.12 161 TYR B N 1
ATOM 3059 C CA . TYR B 1 161 ? 9.445 2.213 -9.016 1 84.12 161 TYR B CA 1
ATOM 3060 C C . TYR B 1 161 ? 10.547 3.26 -9.18 1 84.12 161 TYR B C 1
ATOM 3062 O O . TYR B 1 161 ? 11.484 3.064 -9.953 1 84.12 161 TYR B O 1
ATOM 3070 N N . THR B 1 162 ? 10.461 4.328 -8.484 1 80.25 162 THR B N 1
ATOM 3071 C CA . THR B 1 162 ? 11.398 5.438 -8.594 1 80.25 162 THR B CA 1
ATOM 3072 C C . THR B 1 162 ? 12.781 5.023 -8.078 1 80.25 162 THR B C 1
ATOM 3074 O O . THR B 1 162 ? 13.797 5.387 -8.664 1 80.25 162 THR B O 1
ATOM 3077 N N . ILE B 1 163 ? 12.797 4.273 -7.051 1 77.5 163 ILE B N 1
ATOM 3078 C CA . ILE B 1 163 ? 14.055 3.807 -6.465 1 77.5 163 ILE B CA 1
ATOM 3079 C C . ILE B 1 163 ? 14.75 2.85 -7.434 1 77.5 163 ILE B C 1
ATOM 3081 O O . ILE B 1 163 ? 15.977 2.865 -7.559 1 77.5 163 ILE B O 1
ATOM 3085 N N . GLN B 1 164 ? 13.984 2.135 -8.156 1 75.06 164 GLN B N 1
ATOM 3086 C CA . GLN B 1 164 ? 14.531 1.074 -9 1 75.06 164 GLN B CA 1
ATOM 3087 C C . GLN B 1 164 ? 14.93 1.612 -10.375 1 75.06 164 GLN B C 1
ATOM 3089 O O . GLN B 1 164 ? 15.883 1.13 -10.977 1 75.06 164 GLN B O 1
ATOM 3094 N N . PHE B 1 165 ? 14.281 2.559 -11.047 1 70.56 165 PHE B N 1
ATOM 3095 C CA . PHE B 1 165 ? 14.422 2.842 -12.469 1 70.56 165 PHE B CA 1
ATOM 3096 C C . PHE B 1 165 ? 14.984 4.242 -12.688 1 70.56 165 PHE B C 1
ATOM 3098 O O . PHE B 1 165 ? 15.5 4.551 -13.766 1 70.56 165 PHE B O 1
ATOM 3105 N N . ASN B 1 166 ? 14.828 4.988 -11.859 1 66.12 166 ASN B N 1
ATOM 3106 C CA . ASN B 1 166 ? 15 6.375 -12.289 1 66.12 166 ASN B CA 1
ATOM 3107 C C . ASN B 1 166 ? 16.312 6.961 -11.781 1 66.12 166 ASN B C 1
ATOM 3109 O O . ASN B 1 166 ? 16.781 6.605 -10.695 1 66.12 166 ASN B O 1
ATOM 3113 N N . LYS B 1 167 ? 16.734 7.617 -12.852 1 75 167 LYS B N 1
ATOM 3114 C CA . LYS B 1 167 ? 17.859 8.477 -12.516 1 75 167 LYS B CA 1
ATOM 3115 C C . LYS B 1 167 ? 17.438 9.625 -11.609 1 75 167 LYS B C 1
ATOM 3117 O O . LYS B 1 167 ? 16.25 9.984 -11.562 1 75 167 LYS B O 1
ATOM 3122 N N . ALA B 1 168 ? 18.344 10.18 -10.953 1 76.88 168 ALA B N 1
ATOM 3123 C CA . ALA B 1 168 ? 18.109 11.234 -9.969 1 76.88 168 ALA B CA 1
ATOM 3124 C C . ALA B 1 168 ? 17.312 12.391 -10.57 1 76.88 168 ALA B C 1
ATOM 3126 O O . ALA B 1 168 ? 16.391 12.906 -9.945 1 76.88 168 ALA B O 1
ATOM 3127 N N . SER B 1 169 ? 17.547 12.75 -11.742 1 82 169 SER B N 1
ATOM 3128 C CA . SER B 1 169 ? 16.875 13.875 -12.383 1 82 169 SER B CA 1
ATOM 3129 C C . SER B 1 169 ? 15.414 13.562 -12.656 1 82 169 SER B C 1
ATOM 3131 O O . SER B 1 169 ? 14.547 14.414 -12.453 1 82 169 SER B O 1
ATOM 3133 N N . HIS B 1 170 ? 15.125 12.461 -13.062 1 84 170 HIS B N 1
ATOM 3134 C CA . HIS B 1 170 ? 13.758 12.047 -13.328 1 84 170 HIS B CA 1
ATOM 3135 C C . HIS B 1 170 ? 12.938 11.969 -12.047 1 84 170 HIS B C 1
ATOM 3137 O O . HIS B 1 170 ? 11.781 12.383 -12.016 1 84 170 HIS B O 1
ATOM 3143 N N . ARG B 1 171 ? 13.633 11.555 -11.055 1 86.31 171 ARG B N 1
ATOM 3144 C CA . ARG B 1 171 ? 12.961 11.445 -9.766 1 86.31 171 ARG B CA 1
ATOM 3145 C C . ARG B 1 171 ? 12.562 12.828 -9.242 1 86.31 171 ARG B C 1
ATOM 3147 O O . ARG B 1 171 ? 11.461 13 -8.711 1 86.31 171 ARG B O 1
ATOM 3154 N N . TYR B 1 172 ? 13.422 13.734 -9.438 1 90.25 172 TYR B N 1
ATOM 3155 C CA . TYR B 1 172 ? 13.172 15.094 -8.969 1 90.25 172 TYR B CA 1
ATOM 3156 C C . TYR B 1 172 ? 12.008 15.727 -9.727 1 90.25 172 TYR B C 1
ATOM 3158 O O . TYR B 1 172 ? 11.125 16.328 -9.125 1 90.25 172 TYR B O 1
ATOM 3166 N N . ARG B 1 173 ? 11.992 15.57 -10.977 1 87.94 173 ARG B N 1
ATOM 3167 C CA . ARG B 1 173 ? 10.922 16.125 -11.805 1 87.94 173 ARG B CA 1
ATOM 3168 C C . ARG B 1 173 ? 9.578 15.508 -11.453 1 87.94 173 ARG B C 1
ATOM 3170 O O . ARG B 1 173 ? 8.562 16.203 -11.383 1 87.94 173 ARG B O 1
ATOM 3177 N N . HIS B 1 174 ? 9.57 14.281 -11.266 1 87.31 174 HIS B N 1
ATOM 3178 C CA . HIS B 1 174 ? 8.352 13.578 -10.883 1 87.31 174 HIS B CA 1
ATOM 3179 C C . HIS B 1 174 ? 7.816 14.094 -9.547 1 87.31 174 HIS B C 1
ATOM 3181 O O . HIS B 1 174 ? 6.609 14.297 -9.391 1 87.31 174 HIS B O 1
ATOM 3187 N N . LEU B 1 175 ? 8.711 14.266 -8.602 1 89.19 175 LEU B N 1
ATOM 3188 C CA . LEU B 1 175 ? 8.328 14.789 -7.297 1 89.19 175 LEU B CA 1
ATOM 3189 C C . LEU B 1 175 ? 7.684 16.172 -7.43 1 89.19 175 LEU B C 1
ATOM 3191 O O . LEU B 1 175 ? 6.656 16.438 -6.809 1 89.19 175 LEU B O 1
ATOM 3195 N N . LEU B 1 176 ? 8.211 16.969 -8.297 1 91.44 176 LEU B N 1
ATOM 3196 C CA . LEU B 1 176 ? 7.699 18.328 -8.492 1 91.44 176 LEU B CA 1
ATOM 3197 C C . LEU B 1 176 ? 6.328 18.297 -9.156 1 91.44 176 LEU B C 1
ATOM 3199 O O . LEU B 1 176 ? 5.496 19.172 -8.914 1 91.44 176 LEU B O 1
ATOM 3203 N N . ASN B 1 177 ? 6.137 17.344 -9.992 1 88.88 177 ASN B N 1
ATOM 3204 C CA . ASN B 1 177 ? 4.832 17.188 -10.633 1 88.88 177 ASN B CA 1
ATOM 3205 C C . ASN B 1 177 ? 3.742 16.859 -9.617 1 88.88 177 ASN B C 1
ATOM 3207 O O . ASN B 1 177 ? 2.605 17.312 -9.75 1 88.88 177 ASN B O 1
ATOM 3211 N N . ILE B 1 178 ? 4.098 16.156 -8.68 1 86.88 178 ILE B N 1
ATOM 3212 C CA . ILE B 1 178 ? 3.145 15.75 -7.648 1 86.88 178 ILE B CA 1
ATOM 3213 C C . ILE B 1 178 ? 3 16.859 -6.613 1 86.88 178 ILE B C 1
ATOM 3215 O O . ILE B 1 178 ? 1.886 17.188 -6.199 1 86.88 178 ILE B O 1
ATOM 3219 N N . TYR B 1 179 ? 4.125 17.328 -6.258 1 92 179 TYR B N 1
ATOM 3220 C CA . TYR B 1 179 ? 4.152 18.406 -5.27 1 92 179 TYR B CA 1
ATOM 3221 C C . TYR B 1 179 ? 4.906 19.609 -5.801 1 92 179 TYR B C 1
ATOM 3223 O O . TYR B 1 179 ? 6.043 19.875 -5.395 1 92 179 TYR B O 1
ATOM 3231 N N . PRO B 1 180 ? 4.266 20.438 -6.484 1 92.5 180 PRO B N 1
ATOM 3232 C CA . PRO B 1 180 ? 4.93 21.547 -7.168 1 92.5 180 PRO B CA 1
ATOM 3233 C C . PRO B 1 180 ? 5.562 22.547 -6.199 1 92.5 180 PRO B C 1
ATOM 3235 O O . PRO B 1 180 ? 6.535 23.219 -6.547 1 92.5 180 PRO B O 1
ATOM 3238 N N . LYS B 1 181 ? 5.055 22.703 -5.008 1 93.56 181 LYS B N 1
ATOM 3239 C CA . LYS B 1 181 ? 5.539 23.719 -4.074 1 93.56 181 LYS B CA 1
ATOM 3240 C C . LYS B 1 181 ? 6.406 23.094 -2.986 1 93.56 181 LYS B C 1
ATOM 3242 O O . LYS B 1 181 ? 6.66 23.719 -1.952 1 93.56 181 LYS B O 1
ATOM 3247 N N . ILE B 1 182 ? 6.871 21.922 -3.186 1 95.5 182 ILE B N 1
ATOM 3248 C CA . ILE B 1 182 ? 7.559 21.188 -2.131 1 95.5 182 ILE B CA 1
ATOM 3249 C C . ILE B 1 182 ? 8.867 21.891 -1.771 1 95.5 182 ILE B C 1
ATOM 3251 O O . ILE B 1 182 ? 9.258 21.922 -0.604 1 95.5 182 ILE B O 1
ATOM 3255 N N . THR B 1 183 ? 9.547 22.531 -2.707 1 93.75 183 THR B N 1
ATOM 3256 C CA . THR B 1 183 ? 10.844 23.156 -2.467 1 93.75 183 THR B CA 1
ATOM 3257 C C . THR B 1 183 ? 10.688 24.422 -1.623 1 93.75 183 THR B C 1
ATOM 3259 O O . THR B 1 183 ? 11.672 24.922 -1.066 1 93.75 183 THR B O 1
ATOM 3262 N N . GLU B 1 184 ? 9.547 24.938 -1.519 1 94.69 184 GLU B N 1
ATOM 3263 C CA . GLU B 1 184 ? 9.273 26.109 -0.692 1 94.69 184 GLU B CA 1
ATOM 3264 C C . GLU B 1 184 ? 8.914 25.703 0.735 1 94.69 184 GLU B C 1
ATOM 3266 O O . GLU B 1 184 ? 8.961 26.531 1.649 1 94.69 184 GLU B O 1
ATOM 3271 N N . ARG B 1 185 ? 8.641 24.469 0.928 1 95.94 185 ARG B N 1
ATOM 3272 C CA . ARG B 1 185 ? 8.055 24.062 2.199 1 95.94 185 ARG B CA 1
ATOM 3273 C C . ARG B 1 185 ? 8.969 23.094 2.938 1 95.94 185 ARG B C 1
ATOM 3275 O O . ARG B 1 185 ? 8.945 23.031 4.168 1 95.94 185 ARG B O 1
ATOM 3282 N N . VAL B 1 186 ? 9.719 22.359 2.188 1 96.94 186 VAL B N 1
ATOM 3283 C CA . VAL B 1 186 ? 10.547 21.312 2.758 1 96.94 186 VAL B CA 1
ATOM 3284 C C . VAL B 1 186 ? 12.023 21.609 2.518 1 96.94 186 VAL B C 1
ATOM 3286 O O . VAL B 1 186 ? 12.414 21.984 1.408 1 96.94 186 VAL B O 1
ATOM 3289 N N . PRO B 1 187 ? 12.859 21.484 3.525 1 95.88 187 PRO B N 1
ATOM 3290 C CA . PRO B 1 187 ? 14.297 21.672 3.314 1 95.88 187 PRO B CA 1
ATOM 3291 C C . PRO B 1 187 ? 14.852 20.766 2.213 1 95.88 187 PRO B C 1
ATOM 3293 O O . PRO B 1 187 ? 14.461 19.609 2.102 1 95.88 187 PRO B O 1
ATOM 3296 N N . LEU B 1 188 ? 15.789 21.328 1.517 1 94.12 188 LEU B N 1
ATOM 3297 C CA . LEU B 1 188 ? 16.359 20.609 0.386 1 94.12 188 LEU B CA 1
ATOM 3298 C C . LEU B 1 188 ? 17.078 19.344 0.853 1 94.12 188 LEU B C 1
ATOM 3300 O O . LEU B 1 188 ? 17.125 18.344 0.125 1 94.12 188 LEU B O 1
ATOM 3304 N N . THR B 1 189 ? 17.578 19.406 2.064 1 94.75 189 THR B N 1
ATOM 3305 C CA . THR B 1 189 ? 18.266 18.25 2.609 1 94.75 189 THR B CA 1
ATOM 3306 C C . THR B 1 189 ? 17.312 17.062 2.719 1 94.75 189 THR B C 1
ATOM 3308 O O . THR B 1 189 ? 17.703 15.93 2.418 1 94.75 189 THR B O 1
ATOM 3311 N N . HIS B 1 190 ? 16.062 17.297 3.146 1 96.06 190 HIS B N 1
ATOM 3312 C CA . HIS B 1 190 ? 15.078 16.219 3.258 1 96.06 190 HIS B CA 1
ATOM 3313 C C . HIS B 1 190 ? 14.641 15.734 1.882 1 96.06 190 HIS B C 1
ATOM 3315 O O . HIS B 1 190 ? 14.414 14.539 1.685 1 96.06 190 HIS B O 1
ATOM 3321 N N . ILE B 1 191 ? 14.539 16.656 0.979 1 95.06 191 ILE B N 1
ATOM 3322 C CA . ILE B 1 191 ? 14.164 16.297 -0.385 1 95.06 191 ILE B CA 1
ATOM 3323 C C . ILE B 1 191 ? 15.258 15.445 -1.017 1 95.06 191 ILE B C 1
ATOM 3325 O O . ILE B 1 191 ? 14.977 14.422 -1.643 1 95.06 191 ILE B O 1
ATOM 3329 N N . ALA B 1 192 ? 16.547 15.844 -0.86 1 93.19 192 ALA B N 1
ATOM 3330 C CA . ALA B 1 192 ? 17.672 15.086 -1.385 1 93.19 192 ALA B CA 1
ATOM 3331 C C . ALA B 1 192 ? 17.688 13.664 -0.818 1 93.19 192 ALA B C 1
ATOM 3333 O O . ALA B 1 192 ? 17.891 12.695 -1.556 1 93.19 192 ALA B O 1
ATOM 3334 N N . SER B 1 193 ? 17.469 13.656 0.451 1 91.12 193 SER B N 1
ATOM 3335 C CA . SER B 1 193 ? 17.422 12.367 1.125 1 91.12 193 SER B CA 1
ATOM 3336 C C . SER B 1 193 ? 16.297 11.484 0.571 1 91.12 193 SER B C 1
ATOM 3338 O O . SER B 1 193 ? 16.5 10.297 0.313 1 91.12 193 SER B O 1
ATOM 3340 N N . TYR B 1 194 ? 15.156 11.992 0.364 1 91.75 194 TYR B N 1
ATOM 3341 C CA . TYR B 1 194 ? 14 11.289 -0.185 1 91.75 194 TYR B CA 1
ATOM 3342 C C . TYR B 1 194 ? 14.305 10.75 -1.58 1 91.75 194 TYR B C 1
ATOM 3344 O O . TYR B 1 194 ? 13.914 9.633 -1.918 1 91.75 194 TYR B O 1
ATOM 3352 N N . LEU B 1 195 ? 15.023 11.531 -2.299 1 89.5 195 LEU B N 1
ATOM 3353 C CA . LEU B 1 195 ? 15.328 11.18 -3.684 1 89.5 195 LEU B CA 1
ATOM 3354 C C . LEU B 1 195 ? 16.531 10.242 -3.758 1 89.5 195 LEU B C 1
ATOM 3356 O O . LEU B 1 195 ? 16.797 9.648 -4.805 1 89.5 195 LEU B O 1
ATOM 3360 N N . GLY B 1 196 ? 17.188 10.109 -2.67 1 86.5 196 GLY B N 1
ATOM 3361 C CA . GLY B 1 196 ? 18.359 9.234 -2.633 1 86.5 196 GLY B CA 1
ATOM 3362 C C . GLY B 1 196 ? 19.578 9.844 -3.297 1 86.5 196 GLY B C 1
ATOM 3363 O O . GLY B 1 196 ? 20.344 9.141 -3.949 1 86.5 196 GLY B O 1
ATOM 3364 N N . VAL B 1 197 ? 19.672 11.125 -3.26 1 87.62 197 VAL B N 1
ATOM 3365 C CA . VAL B 1 197 ? 20.812 11.82 -3.846 1 87.62 197 VAL B CA 1
ATOM 3366 C C . VAL B 1 197 ? 21.438 12.758 -2.811 1 87.62 197 VAL B C 1
ATOM 3368 O O . VAL B 1 197 ? 20.844 13 -1.752 1 87.62 197 VAL B O 1
ATOM 3371 N N . THR B 1 198 ? 22.625 13.164 -3.139 1 87.94 198 THR B N 1
ATOM 3372 C CA . THR B 1 198 ? 23.266 14.133 -2.262 1 87.94 198 THR B CA 1
ATOM 3373 C C . THR B 1 198 ? 22.672 15.523 -2.467 1 87.94 198 THR B C 1
ATOM 3375 O O . THR B 1 198 ? 22.047 15.789 -3.492 1 87.94 198 THR B O 1
ATOM 3378 N N . LEU B 1 199 ? 22.859 16.297 -1.413 1 90.62 199 LEU B N 1
ATOM 3379 C CA . LEU B 1 199 ? 22.406 17.688 -1.508 1 90.62 199 LEU B CA 1
ATOM 3380 C C . LEU B 1 199 ? 23.031 18.391 -2.703 1 90.62 199 LEU B C 1
ATOM 3382 O O . LEU B 1 199 ? 22.375 19.141 -3.416 1 90.62 199 LEU B O 1
ATOM 3386 N N . GLU B 1 200 ? 24.25 18.125 -2.947 1 90.62 200 GLU B N 1
ATOM 3387 C CA . GLU B 1 200 ? 24.984 18.734 -4.062 1 90.62 200 GLU B CA 1
ATOM 3388 C C . GLU B 1 200 ? 24.391 18.312 -5.402 1 90.62 200 GLU B C 1
ATOM 3390 O O . GLU B 1 200 ? 24.234 19.141 -6.301 1 90.62 200 GLU B O 1
ATOM 3395 N N . THR B 1 201 ? 24.172 17.125 -5.543 1 89 201 THR B N 1
ATOM 3396 C CA . THR B 1 201 ? 23.578 16.625 -6.777 1 89 201 THR B CA 1
ATOM 3397 C C . THR B 1 201 ? 22.219 17.25 -7.035 1 89 201 THR B C 1
ATOM 3399 O O . THR B 1 201 ? 21.906 17.641 -8.164 1 89 201 THR B O 1
ATOM 3402 N N . LEU B 1 202 ? 21.375 17.328 -6.008 1 91.12 202 LEU B N 1
ATOM 3403 C CA . LEU B 1 202 ? 20.062 17.953 -6.152 1 91.12 202 LEU B CA 1
ATOM 3404 C C . LEU B 1 202 ? 20.203 19.406 -6.566 1 91.12 202 LEU B C 1
ATOM 3406 O O . LEU B 1 202 ? 19.438 19.891 -7.418 1 91.12 202 LEU B O 1
ATOM 3410 N N . SER B 1 203 ? 21.078 20.094 -6.02 1 90.12 203 SER B N 1
ATOM 3411 C CA . SER B 1 203 ? 21.312 21.484 -6.348 1 90.12 203 SER B CA 1
ATOM 3412 C C . SER B 1 203 ? 21.672 21.656 -7.824 1 90.12 203 SER B C 1
ATOM 3414 O O . SER B 1 203 ? 21.219 22.609 -8.469 1 90.12 203 SER B O 1
ATOM 3416 N N . ARG B 1 204 ? 22.359 20.688 -8.297 1 87.31 204 ARG B N 1
ATOM 3417 C CA . ARG B 1 204 ? 22.75 20.734 -9.703 1 87.31 204 ARG B CA 1
ATOM 3418 C C . ARG B 1 204 ? 21.547 20.484 -10.609 1 87.31 204 ARG B C 1
ATOM 3420 O O . ARG B 1 204 ? 21.406 21.125 -11.648 1 87.31 204 ARG B O 1
ATOM 3427 N N . ILE B 1 205 ? 20.781 19.547 -10.227 1 88.12 205 ILE B N 1
ATOM 3428 C CA . ILE B 1 205 ? 19.594 19.188 -11.008 1 88.12 205 ILE B CA 1
ATOM 3429 C C . ILE B 1 205 ? 18.641 20.375 -11.062 1 88.12 205 ILE B C 1
ATOM 3431 O O . ILE B 1 205 ? 18 20.609 -12.094 1 88.12 205 ILE B O 1
ATOM 3435 N N . ARG B 1 206 ? 18.547 21.047 -10 1 87.19 206 ARG B N 1
ATOM 3436 C CA . ARG B 1 206 ? 17.625 22.172 -9.898 1 87.19 206 ARG B CA 1
ATOM 3437 C C . ARG B 1 206 ? 18.109 23.359 -10.727 1 87.19 206 ARG B C 1
ATOM 3439 O O . ARG B 1 206 ? 17.312 24.141 -11.234 1 87.19 206 ARG B O 1
ATOM 3446 N N . ASN B 1 207 ? 19.453 23.547 -10.75 1 82.81 207 ASN B N 1
ATOM 3447 C CA . ASN B 1 207 ? 20.047 24.641 -11.5 1 82.81 207 ASN B CA 1
ATOM 3448 C C . ASN B 1 207 ? 21.062 24.125 -12.531 1 82.81 207 ASN B C 1
ATOM 3450 O O . ASN B 1 207 ? 22.266 24.172 -12.297 1 82.81 207 ASN B O 1
ATOM 3454 N N . PRO B 1 208 ? 20.531 23.547 -13.578 1 67.31 208 PRO B N 1
ATOM 3455 C CA . PRO B 1 208 ? 21.469 22.969 -14.539 1 67.31 208 PRO B CA 1
ATOM 3456 C C . PRO B 1 2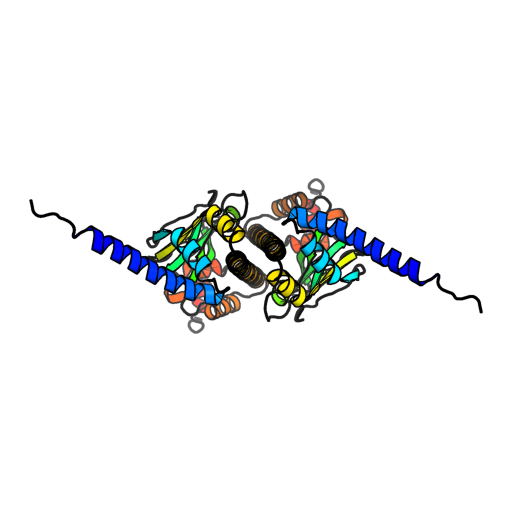08 ? 22.453 24 -15.109 1 67.31 208 PRO B C 1
ATOM 3458 O O . PRO B 1 208 ? 23.469 23.641 -15.688 1 67.31 208 PRO B O 1
ATOM 3461 N N . LYS B 1 209 ? 22.203 25.219 -15.219 1 61.28 209 LYS B N 1
ATOM 3462 C CA . LYS B 1 209 ? 23.125 26.188 -15.82 1 61.28 209 LYS B CA 1
ATOM 3463 C C . LYS B 1 209 ? 24.453 26.203 -15.07 1 61.28 209 LYS B C 1
ATOM 3465 O O . LYS B 1 209 ? 25.469 26.672 -15.602 1 61.28 209 LYS B O 1
ATOM 3470 N N . ASN B 1 210 ? 24.547 26.156 -13.844 1 48.78 210 ASN B N 1
ATOM 3471 C CA . ASN B 1 210 ? 25.812 26.469 -13.172 1 48.78 210 ASN B CA 1
ATOM 3472 C C . ASN B 1 210 ? 26.828 25.359 -13.359 1 48.78 210 ASN B C 1
ATOM 3474 O O . ASN B 1 210 ? 27.188 24.656 -12.398 1 48.78 210 ASN B O 1
ATOM 3478 N N . ARG B 1 211 ? 26.688 24.531 -14.312 1 45.31 211 ARG B N 1
ATOM 3479 C CA . ARG B 1 211 ? 27.875 23.766 -14.664 1 45.31 211 ARG B CA 1
ATOM 3480 C C . ARG B 1 211 ? 29.109 24.656 -14.781 1 45.31 211 ARG B C 1
ATOM 3482 O O . ARG B 1 211 ? 29.078 25.672 -15.477 1 45.31 211 ARG B O 1
ATOM 3489 N N . ILE B 1 212 ? 29.844 24.594 -13.688 1 36.81 212 ILE B N 1
ATOM 3490 C CA . ILE B 1 212 ? 31.156 25.125 -14.008 1 36.81 212 ILE B CA 1
ATOM 3491 C C . ILE B 1 212 ? 31.719 24.422 -15.234 1 36.81 212 ILE B C 1
ATOM 3493 O O . ILE B 1 212 ? 31.625 23.203 -15.344 1 36.81 212 ILE B O 1
#

pLDDT: mean 88.1, std 15.3, range [28.47, 98.62]

Secondary structure (DSSP, 8-state):
-----SHHHHHHHHHHHHHHHHHHHHHHHHHHH-PPPHHHHHHHHTT-EEEEE-TT-EEE-TT----EEEEEEES-EEEEEEETTEEEEEEEE-TT-EEE-HHHHHSSS--SSEEEESS-EEEEEEEHHHHHHHHHH-HHHHHHHHHHHHHHHHHHHHHHHHHHH--HHHHHHHHHHH-TTHHHHS-HHHHHHHHTS-HHHHHHHH-TT---/-----SHHHHHHHHHHHHHHHHHHHHHHHHHHH-PPPHHHHHHHHTT-EEEEE-TT-EEE-TT----EEEEEEES-EEEEEEETTEEEEEEEE-TT-EEE-HHHHHSSS--SSEEEESS-EEEEEEEHHHHHHHHHH-HHHHHHHHHHHHHHHHHHHHHHHHHHH--HHHHHHHHHHH-TTHHHHS-HHHHHHHHTS-HHHHHHHH-TT---

Solvent-accessible surface area (backbone atoms only — not comparable to full-atom values): 22655 Å² total; per-residue (Å²): 133,85,82,85,67,69,66,63,60,54,56,52,48,51,50,47,51,49,46,51,52,46,49,51,51,47,52,57,39,24,66,75,58,32,67,60,51,71,69,54,47,52,59,48,56,76,61,48,41,82,46,77,47,48,56,67,42,68,83,40,47,58,67,36,76,38,52,53,36,33,36,28,70,38,44,34,34,36,33,28,35,76,55,97,87,36,76,36,34,73,44,77,36,41,60,68,35,71,48,57,48,59,59,12,47,78,44,96,42,47,14,80,35,29,32,34,27,66,29,62,24,37,29,43,33,39,40,49,67,54,52,51,52,44,32,73,73,28,60,48,50,36,50,25,50,37,40,51,50,49,51,50,36,50,49,49,52,49,50,54,48,43,72,72,69,47,53,66,63,57,47,52,54,53,48,37,70,75,39,72,62,44,80,80,65,43,60,63,63,50,52,15,33,52,64,70,44,50,57,67,57,47,54,41,65,76,44,65,76,74,63,125,134,84,81,85,67,68,66,61,60,55,57,51,48,51,51,46,50,49,46,51,51,46,50,52,50,48,52,58,39,23,67,75,58,33,67,59,50,73,69,53,45,52,59,49,54,76,61,46,40,83,45,78,48,47,56,69,42,69,82,40,48,58,66,36,76,39,52,53,36,32,36,26,70,39,44,34,33,34,33,27,34,76,54,97,88,35,76,36,33,74,44,78,35,42,58,68,33,71,47,57,48,58,60,12,46,76,45,98,42,48,14,79,34,28,33,33,27,66,28,63,25,37,28,41,34,41,40,49,67,56,52,51,54,45,33,71,73,27,58,46,48,34,48,27,52,37,39,52,53,48,51,49,35,50,51,50,51,50,49,53,49,44,72,72,69,47,53,67,63,56,47,52,53,52,49,37,71,75,38,71,62,45,80,82,65,43,58,62,62,52,52,15,33,51,65,71,45,49,57,66,57,47,53,40,64,76,43,64,77,74,63,126

Foldseek 3Di:
DPDPVPPVVVVVVVVVVVLVVVLVLCQVLCVVFHGDDPVLSVLLSVQKDKDKDAAWDWPFDAQAQWFKKKAWQAAKKFKWAADPNDTFTADIDGHSAMDDLVDRNPHVGTRRTIMGTRHTTIIIMHGSVSLVVSVVVDVRSVSRVVRNVVVVVVVVVVLVVLVVDDDLLVLVVVVCVVPVCCPVRDPLCNVCSNSVHHSVVVVCSVPVPPPD/DPDPVPPVVVVVVVVVVVLVVVLVLCQVLCVVFHGDDPVLSVLVSVQKDKDKDAAWDWPFDAQAQWFKKKAWQAAKKFKWAADPRDTFTADIDGH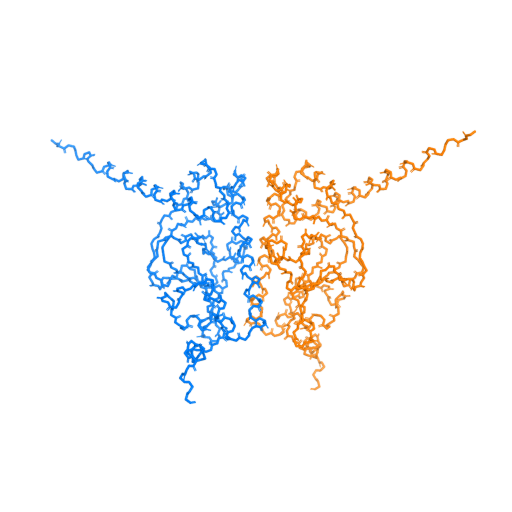SAMDDLVDNNPHVGTRRTIMGTRHTTIIIMHGSVSLVVSVVVDVRSVSRVVRNVVVVVVVVVVLVVLVVDDDLLVLVVVVCVVPVCCPVRDPLCNVCSNSVHHSVVVVCSVPVPPPD

Sequence (424 aa):
MKKVTGIGGMFFKSKDLQKINIEKVLIETSAAYSQLSAECRQDFIVNLSIRKFQRGDLVVREGQFAKKAYMIVSGCSRAFYLKERKDITDWFTFENQFMASIVSFFSDRPSPHYLEFLEDSTVLEFSKEIMDSLSDKHHDFERFISRVVTETMLGLCERLYTIQFNKASHRYRHLLNIYPKITERVPLTHIASYLGVTLETLSRIRNPKNRIMKKVTGIGGMFFKSKDLQKINIEKVLIETSAAYSQLSAECRQDFIVNLSIRKFQRGDLVVREGQFAKKAYMIVSGCSRAFYLKERKDITDWFTFENQFMASIVSFFSDRPSPHYLEFLEDSTVLEFSKEIMDSLSDKHHDFERFISRVVTETMLGLCERLYTIQFNKASHRYRHLLNIYPKITERVPLTHIASYLGVTLETLSRIRNPKNRI